Protein AF-A0A2E1M517-F1 (afdb_monomer_lite)

Secondary structure (DSSP, 8-state):
----------------HHHHHHHHHHHTSEETTEEGGGGT--HHHHHHHHHHHHHHHHHHHTPPPPP---PPPPS-------SS-HHHHHHHHTTSSS---TTS---SSSPPP---HHHHHHHHHHHHH-HHHHHHHHHHHH--HHHHHHTT--HHHHTTEE-TTS-B-HHHHHH--SS-PPPGGG-EE--PPP--EE--TTS-S-EEEEEEE---GGG--STTS-SHHHHGGGSTTEEEEESS-PPTTSEEEE-SS---S-TTTT-EEEE-SS-EEEEE-SS-EESTTS-EE-HHHHHHHHHHHHTTS-EEEE-SS---GGGEEEEE-TTS-EEEEEEHHHHHHHHTTT--HHHHHHHHHHHTT-SEEEEE--SSS-HHHHEEEEEETTEEEEEEEEHHHHHHHHHHHHHSS---SHHHHHHHHHHHHTSPP-HHHHHHHHHHHHHHHHHHHHHHTTTS-HHHHHHHHHHHHHHHHHHHHHHHHHHTT-EEEEEE-EEETTEEESGGG-EEETTEEEEEE--TT-HHHHHHHHGGGTTSSSEEEEEE-HHHHTTT--HHHHEEEEEPPP----

pLDDT: mean 79.05, std 19.03, range [21.44, 98.31]

Radius of gyration: 24.47 Å; chains: 1; bounding box: 72×55×68 Å

Sequence (574 aa):
MILWACTLCCSIAPPGPVESEVKARVESLPVGQGTMADLCWPDEVLDALVDRVIGQSWRASTQHPPRISIGVVPDRTVPLVDPWLPEERLSRRNWNSAIRPANANFFGKAPPKSGTTTQALVAQQLSTKGLAATIYEQAHATRDPSKLMSIGVPVDLASLLTDPSGSPALERVLSAAQAKEPLPQQLQLRVPKTTLSFCHDDGSDPSSGWRAHLPDLRHVDGPNDGSAADLLPRFSNVIAVAEDRTLPGLRGVRTIGRPDQWARDNGRLATDGQTSYLLRPRWSSRGDDGTAWWPAAELAAESYVRAGHAVSRDTGLLWQGGNVMLFREHDGTSHLLISTTTLARNQRLGLKQDEAAQALKNTFGADQVTVLTPSGFHLDIEISVVQTPDGPVFFVADPIAAARLLLENAFGAPADNAEQITQYRSVIDRNPPNPTSARLQHACDLLLAESLLANESKGMAPEVRSAFAALVRMAERRTAIVQTLQDGGYDVRRVPSFVSIGRLWGPANALVTTSHVYWPQFGAGTSPAELEAASVYEGLGRHVTGQPARAILERDGGLHCALEPIPARAAVND

Structure (mmCIF, N/CA/C/O backbone):
data_AF-A0A2E1M517-F1
#
_entry.id   AF-A0A2E1M517-F1
#
loop_
_atom_site.group_PDB
_atom_site.id
_atom_site.type_symbol
_atom_site.label_atom_id
_atom_site.label_alt_id
_atom_site.label_comp_id
_atom_site.label_asym_id
_atom_site.label_entity_id
_atom_site.label_seq_id
_atom_site.pdbx_PDB_ins_code
_atom_site.Cartn_x
_atom_site.Cartn_y
_atom_site.Cartn_z
_atom_site.occupancy
_atom_site.B_iso_or_equiv
_atom_site.auth_seq_id
_atom_site.auth_comp_id
_atom_site.auth_asym_id
_atom_site.auth_atom_id
_atom_site.pdbx_PDB_model_num
ATOM 1 N N . MET A 1 1 ? -24.919 25.426 -16.658 1.00 26.14 1 MET A N 1
ATOM 2 C CA . MET A 1 1 ? -25.822 24.262 -16.514 1.00 26.14 1 MET A CA 1
ATOM 3 C C . MET A 1 1 ? -25.239 23.162 -17.393 1.00 26.14 1 MET A C 1
ATOM 5 O O . MET A 1 1 ? -25.499 23.188 -18.581 1.00 26.14 1 MET A O 1
ATOM 9 N N . ILE A 1 2 ? -24.208 22.405 -17.001 1.00 26.69 2 ILE A N 1
ATOM 10 C CA . ILE A 1 2 ? -24.053 21.456 -15.872 1.00 26.69 2 ILE A CA 1
ATOM 11 C C . ILE A 1 2 ? -25.146 20.380 -15.851 1.00 26.69 2 ILE A C 1
ATOM 13 O O . ILE A 1 2 ? -26.258 20.690 -15.433 1.00 26.69 2 ILE A O 1
ATOM 17 N N . LEU A 1 3 ? -24.769 19.164 -16.286 1.00 21.44 3 LEU A N 1
ATOM 18 C CA . LEU A 1 3 ? -25.116 17.801 -15.806 1.00 21.44 3 LEU A CA 1
ATOM 19 C C . LEU A 1 3 ? -24.588 16.793 -16.867 1.00 21.44 3 LEU A C 1
ATOM 21 O O . LEU A 1 3 ? -25.060 16.827 -17.997 1.00 21.44 3 LEU A O 1
ATOM 25 N N . TRP A 1 4 ? -23.418 16.158 -16.652 1.00 22.50 4 TRP A N 1
ATOM 26 C CA . TRP A 1 4 ? -23.201 14.796 -16.080 1.00 22.50 4 TRP A CA 1
ATOM 27 C C . TRP A 1 4 ? -23.606 13.645 -17.031 1.00 22.50 4 TRP A C 1
ATOM 29 O O . TRP A 1 4 ? -24.658 13.731 -17.643 1.00 22.50 4 TRP A O 1
ATOM 39 N N . ALA A 1 5 ? -22.931 12.496 -17.159 1.00 22.98 5 ALA A N 1
ATOM 40 C CA . ALA A 1 5 ? -21.644 11.952 -16.707 1.00 22.98 5 ALA A CA 1
ATOM 41 C C . ALA A 1 5 ? -21.501 10.529 -17.322 1.00 22.98 5 ALA A C 1
ATOM 43 O O . ALA A 1 5 ? -22.507 9.901 -17.647 1.00 22.98 5 ALA A O 1
ATOM 44 N N . CYS A 1 6 ? -20.264 10.024 -17.394 1.00 22.20 6 CYS A N 1
ATOM 45 C CA . CYS A 1 6 ? -19.868 8.608 -17.508 1.00 22.20 6 CYS A CA 1
ATOM 46 C C . CYS A 1 6 ? -20.181 7.840 -18.809 1.00 22.20 6 CYS A C 1
ATOM 48 O O . CYS A 1 6 ? -21.162 7.104 -18.908 1.00 22.20 6 CYS A O 1
ATOM 50 N N . THR A 1 7 ? -19.233 7.880 -19.750 1.00 23.70 7 THR A N 1
ATOM 51 C CA . THR A 1 7 ? -19.075 6.835 -20.775 1.00 23.70 7 THR A CA 1
ATOM 52 C C . THR A 1 7 ?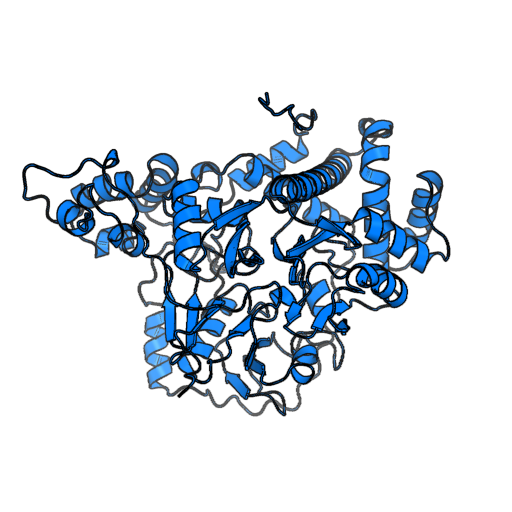 -18.062 5.796 -20.301 1.00 23.70 7 THR A C 1
ATOM 54 O O . THR A 1 7 ? -16.943 6.133 -19.927 1.00 23.70 7 THR A O 1
ATOM 57 N N . LEU A 1 8 ? -18.510 4.540 -20.321 1.00 24.78 8 LEU A N 1
ATOM 58 C CA . LEU A 1 8 ? -17.803 3.296 -20.036 1.00 24.78 8 LEU A CA 1
ATOM 59 C C . LEU A 1 8 ? -16.358 3.252 -20.574 1.00 24.78 8 LEU A C 1
ATOM 61 O O . LEU A 1 8 ? -16.152 3.201 -21.784 1.00 24.78 8 LEU A O 1
ATOM 65 N N . CYS A 1 9 ? -15.390 3.087 -19.673 1.00 24.91 9 CYS A N 1
ATOM 66 C CA . CYS A 1 9 ? -14.161 2.343 -19.952 1.00 24.91 9 CYS A CA 1
ATOM 67 C C . CYS A 1 9 ? -14.379 0.889 -19.510 1.00 24.91 9 CYS A C 1
ATOM 69 O O . CYS A 1 9 ? -13.949 0.482 -18.436 1.00 24.91 9 CYS A O 1
ATOM 71 N N . CYS A 1 10 ? -15.105 0.113 -20.317 1.00 27.80 10 CYS A N 1
ATOM 72 C CA . CYS A 1 10 ? -15.114 -1.344 -20.209 1.00 27.80 10 CYS A CA 1
ATOM 73 C C . CYS A 1 10 ? -14.252 -1.887 -21.349 1.00 27.80 10 CYS A C 1
ATOM 75 O O . CYS A 1 10 ? -14.612 -1.743 -22.516 1.00 27.80 10 CYS A O 1
ATOM 77 N N . SER A 1 11 ? -13.116 -2.495 -21.015 1.00 30.11 11 SER A N 1
ATOM 78 C CA . SER A 1 11 ? -12.301 -3.267 -21.954 1.00 30.11 11 SER A CA 1
ATOM 79 C C . SER A 1 11 ? -13.166 -4.374 -22.588 1.00 30.11 11 SER A C 1
ATOM 81 O O . SER A 1 11 ? -13.652 -5.265 -21.894 1.00 30.11 11 SER A O 1
ATOM 83 N N . ILE A 1 12 ? -13.416 -4.299 -23.903 1.00 32.66 12 ILE A N 1
ATOM 84 C CA . ILE A 1 12 ? -14.284 -5.220 -24.674 1.00 32.66 12 ILE A CA 1
ATOM 85 C C . ILE A 1 12 ? -13.487 -6.454 -25.138 1.00 32.66 12 ILE A C 1
ATOM 87 O O . ILE A 1 12 ? -13.506 -6.835 -26.308 1.00 32.66 12 ILE A O 1
ATOM 91 N N . ALA A 1 13 ? -12.761 -7.094 -24.228 1.00 36.75 13 ALA A N 1
ATOM 92 C CA . ALA A 1 13 ? -12.233 -8.431 -24.463 1.00 36.75 13 ALA A CA 1
ATOM 93 C C . ALA A 1 13 ? -12.912 -9.377 -23.466 1.00 36.75 13 ALA A C 1
ATOM 95 O O . ALA A 1 13 ? -12.665 -9.244 -22.267 1.00 36.75 13 ALA A O 1
ATOM 96 N N . PRO A 1 14 ? -13.781 -10.313 -23.906 1.00 39.28 14 PRO A N 1
ATOM 97 C CA . PRO A 1 14 ? -14.251 -11.358 -23.005 1.00 39.28 14 PRO A CA 1
ATOM 98 C C . PRO A 1 14 ? -13.029 -12.096 -22.436 1.00 39.28 14 PRO A C 1
ATOM 100 O O . PRO A 1 14 ? -12.053 -12.279 -23.177 1.00 39.28 14 PRO A O 1
ATOM 103 N N . PRO A 1 15 ? -13.044 -12.506 -21.153 1.00 53.69 15 PRO A N 1
ATOM 104 C CA . PRO A 1 15 ? -11.933 -13.250 -20.580 1.00 53.69 15 PRO A CA 1
ATOM 105 C C . PRO A 1 15 ? -11.660 -14.466 -21.466 1.00 53.69 15 PRO A C 1
ATOM 107 O O . PRO A 1 15 ? -12.567 -15.230 -21.804 1.00 53.69 15 PRO A O 1
ATOM 110 N N . GLY A 1 16 ? -10.411 -14.617 -21.899 1.00 63.44 16 GLY A N 1
ATOM 111 C CA . GLY A 1 16 ? -9.987 -15.802 -22.620 1.00 63.44 16 GLY A CA 1
ATOM 112 C C . GLY A 1 16 ? -10.098 -17.054 -21.740 1.00 63.44 16 GLY A C 1
ATOM 113 O O . GLY A 1 16 ? -10.448 -16.984 -20.554 1.00 63.44 16 GLY A O 1
ATOM 114 N N . PRO A 1 17 ? -9.802 -18.236 -22.305 1.00 78.88 17 PRO A N 1
ATOM 115 C CA . PRO A 1 17 ? -9.847 -19.484 -21.549 1.00 78.88 17 PRO A CA 1
ATOM 116 C C . PRO A 1 17 ? -8.910 -19.458 -20.330 1.00 78.88 17 PRO A C 1
ATOM 118 O O . PRO A 1 17 ? -9.279 -19.983 -19.286 1.00 78.88 17 PRO A O 1
ATOM 121 N N . VAL A 1 18 ? -7.755 -18.785 -20.427 1.00 84.19 18 VAL A N 1
ATOM 122 C CA . VAL A 1 18 ? -6.783 -18.666 -19.328 1.00 84.19 18 VAL A CA 1
ATOM 123 C C . VAL A 1 18 ? -7.291 -17.732 -18.231 1.00 84.19 18 VAL A C 1
ATOM 125 O O . VAL A 1 18 ? -7.229 -18.094 -17.062 1.00 84.19 18 VAL A O 1
ATOM 128 N N . GLU A 1 19 ? -7.829 -16.556 -18.564 1.00 88.56 19 GLU A N 1
ATOM 129 C CA . GLU A 1 19 ? -8.385 -15.629 -17.570 1.00 88.56 19 GLU A CA 1
ATOM 130 C C . GLU A 1 19 ? -9.550 -16.259 -16.811 1.00 88.56 19 GLU A C 1
ATOM 132 O O . GLU A 1 19 ? -9.603 -16.168 -15.589 1.00 88.56 19 GLU A O 1
ATOM 137 N N . SER A 1 20 ? -10.452 -16.938 -17.526 1.00 87.94 20 SER A N 1
ATOM 138 C CA . SER A 1 20 ? -11.593 -17.628 -16.918 1.00 87.94 20 SER A CA 1
ATOM 139 C C . SER A 1 20 ? -11.137 -18.766 -16.003 1.00 87.94 20 SER A C 1
ATOM 141 O O . SER A 1 20 ? -11.671 -18.935 -14.909 1.00 87.94 20 SER A O 1
ATOM 143 N N . GLU A 1 21 ? -10.117 -19.526 -16.412 1.00 86.50 21 GLU A N 1
ATOM 144 C CA . GLU A 1 21 ? -9.521 -20.581 -15.590 1.00 86.50 21 GLU A CA 1
ATOM 145 C C . GLU A 1 21 ? -8.833 -20.015 -14.341 1.00 86.50 21 GLU A C 1
ATOM 147 O O . GLU A 1 21 ? -9.018 -20.542 -13.243 1.00 86.50 21 GLU A O 1
ATOM 152 N N . VAL A 1 22 ? -8.060 -18.933 -14.478 1.00 86.06 22 VAL A N 1
ATOM 153 C CA . VAL A 1 22 ? -7.408 -18.272 -13.340 1.00 86.06 22 VAL A CA 1
ATOM 154 C C . VAL A 1 22 ? -8.450 -17.672 -12.403 1.00 86.06 22 VAL A C 1
ATOM 156 O O . VAL A 1 22 ? -8.325 -17.867 -11.198 1.00 86.06 22 VAL A O 1
ATOM 159 N N . LYS A 1 23 ? -9.496 -17.018 -12.921 1.00 89.94 23 LYS A N 1
ATOM 160 C CA . LYS A 1 23 ? -10.608 -16.490 -12.118 1.00 89.94 23 LYS A CA 1
ATOM 161 C C . LYS A 1 23 ? -11.292 -17.606 -11.337 1.00 89.94 23 LYS A C 1
ATOM 163 O O . LYS A 1 23 ? -11.336 -17.522 -10.117 1.00 89.94 23 LYS A O 1
ATOM 168 N N . ALA A 1 24 ? -11.666 -18.704 -11.995 1.00 86.62 24 ALA A N 1
ATOM 169 C CA . ALA A 1 24 ? -12.256 -19.866 -11.330 1.00 86.62 24 ALA A CA 1
ATOM 170 C C . ALA A 1 24 ? -11.325 -20.470 -10.260 1.00 86.62 24 ALA A C 1
ATOM 172 O O . ALA A 1 24 ? -11.776 -20.870 -9.186 1.00 86.62 24 ALA A O 1
ATOM 173 N N . ARG A 1 25 ? -10.007 -20.509 -10.510 1.00 80.38 25 ARG A N 1
ATOM 174 C CA . ARG A 1 25 ? -9.019 -20.947 -9.510 1.00 80.38 25 ARG A CA 1
ATOM 175 C C . ARG A 1 25 ? -8.947 -19.996 -8.324 1.00 80.38 25 ARG A C 1
ATOM 177 O O . ARG A 1 25 ? -8.964 -20.480 -7.197 1.00 80.38 25 ARG A O 1
ATOM 184 N N . VAL A 1 26 ? -8.879 -18.686 -8.565 1.00 83.25 26 VAL A N 1
ATOM 185 C CA . VAL A 1 26 ? -8.873 -17.656 -7.517 1.00 83.25 26 VAL A CA 1
ATOM 186 C C . VAL A 1 26 ? -10.146 -17.752 -6.688 1.00 83.25 26 VAL A C 1
ATOM 188 O O . VAL A 1 26 ? -10.057 -17.843 -5.472 1.00 83.25 26 VAL A O 1
ATOM 191 N N . GLU A 1 27 ? -11.307 -17.825 -7.331 1.00 84.81 27 GLU A N 1
ATOM 192 C CA . GLU A 1 27 ? -12.610 -18.011 -6.692 1.00 84.81 27 GLU A CA 1
ATOM 193 C C . GLU A 1 27 ? -12.667 -19.290 -5.856 1.00 84.81 27 GLU A C 1
ATOM 195 O O . GLU A 1 27 ? -13.258 -19.275 -4.782 1.00 84.81 27 GLU A O 1
ATOM 200 N N . SER A 1 28 ? -12.001 -20.365 -6.292 1.00 80.06 28 SER A N 1
ATOM 201 C CA . SER A 1 28 ? -11.898 -21.624 -5.545 1.00 80.06 28 SER A CA 1
ATOM 202 C C . SER A 1 28 ? -10.867 -21.613 -4.410 1.00 80.06 28 SER A C 1
ATOM 204 O O . SER A 1 28 ? -10.805 -22.584 -3.651 1.00 80.06 28 SER A O 1
ATOM 206 N N . LEU A 1 29 ? -10.039 -20.562 -4.285 1.00 73.12 29 LEU A N 1
ATOM 207 C CA . LEU A 1 29 ? -9.019 -20.506 -3.239 1.00 73.12 29 LEU A CA 1
ATOM 208 C C . LEU A 1 29 ? -9.693 -20.582 -1.868 1.00 73.12 29 LEU A C 1
ATOM 210 O O . LEU A 1 29 ? -10.659 -19.857 -1.618 1.00 73.12 29 LEU A O 1
ATOM 214 N N . PRO A 1 30 ? -9.199 -21.450 -0.973 1.00 62.50 30 PRO A N 1
ATOM 215 C CA . PRO A 1 30 ? -9.824 -21.642 0.319 1.00 62.50 30 PRO A CA 1
ATOM 216 C C . PRO A 1 30 ? -9.673 -20.385 1.173 1.00 62.50 30 PRO A C 1
ATOM 218 O O . PRO A 1 30 ? -8.566 -19.904 1.410 1.00 62.50 30 PRO A O 1
ATOM 221 N N . VAL A 1 31 ? -10.796 -19.909 1.706 1.00 58.25 31 VAL A N 1
ATOM 222 C CA . VAL A 1 31 ? -10.857 -18.825 2.685 1.00 58.25 31 VAL A CA 1
ATOM 223 C C . VAL A 1 31 ? -11.752 -19.271 3.817 1.00 58.25 31 VAL A C 1
ATOM 225 O O . VAL A 1 31 ? -12.955 -19.454 3.633 1.00 58.25 31 VAL A O 1
ATOM 228 N N . GLY A 1 32 ? -11.219 -19.443 5.027 1.00 57.72 32 GLY A N 1
ATOM 229 C CA . GLY A 1 32 ? -12.089 -20.022 6.047 1.00 57.72 32 GLY A CA 1
ATOM 230 C C . GLY A 1 32 ? -12.280 -21.517 5.830 1.00 57.72 32 GLY A C 1
ATOM 231 O O . GLY A 1 32 ? -11.342 -22.305 5.709 1.00 57.72 32 GLY A O 1
ATOM 232 N N . GLN A 1 33 ? -13.552 -21.876 5.833 1.00 55.72 33 GLN A N 1
ATOM 233 C CA . GLN A 1 33 ? -14.078 -23.167 5.409 1.00 55.72 33 GLN A CA 1
ATOM 234 C C . GLN A 1 33 ? -14.879 -23.048 4.106 1.00 55.72 33 GLN A C 1
ATOM 236 O O . GLN A 1 33 ? -15.517 -24.013 3.700 1.00 55.72 33 GLN A O 1
ATOM 241 N N . GLY A 1 34 ? -14.871 -21.862 3.494 1.00 62.91 34 GLY A N 1
ATOM 242 C CA . GLY A 1 34 ? -15.429 -21.606 2.179 1.00 62.91 34 GLY A CA 1
ATOM 243 C C . GLY A 1 34 ? -14.314 -21.289 1.193 1.00 62.91 34 GLY A C 1
ATOM 244 O O . GLY A 1 34 ? -13.160 -21.705 1.346 1.00 62.91 34 GLY A O 1
ATOM 245 N N . THR A 1 35 ? -14.672 -20.516 0.192 1.00 73.81 35 THR A N 1
ATOM 246 C CA . THR A 1 35 ? -13.826 -20.130 -0.925 1.00 73.81 35 THR A CA 1
ATOM 247 C C . THR A 1 35 ? -13.855 -18.614 -1.105 1.00 73.81 35 THR A C 1
ATOM 249 O O . THR A 1 35 ? -14.693 -17.927 -0.520 1.00 73.81 35 THR A O 1
ATOM 252 N N . MET A 1 36 ? -12.949 -18.064 -1.909 1.00 75.50 36 MET A N 1
ATOM 253 C CA . MET A 1 36 ? -13.002 -16.648 -2.294 1.00 75.50 36 MET A CA 1
ATOM 254 C C . MET A 1 36 ? -14.354 -16.269 -2.917 1.00 75.50 36 MET A C 1
ATOM 256 O O . MET A 1 36 ? -14.824 -15.157 -2.690 1.00 75.50 36 MET A O 1
ATOM 260 N N . ALA A 1 37 ? -15.011 -17.188 -3.636 1.00 81.12 37 ALA A N 1
ATOM 261 C CA . ALA A 1 37 ? -16.347 -16.966 -4.193 1.00 81.12 37 ALA A CA 1
ATOM 262 C C . ALA A 1 37 ? -17.390 -16.630 -3.112 1.00 81.12 37 ALA A C 1
ATOM 264 O O . ALA A 1 37 ? -18.243 -15.763 -3.312 1.00 81.12 37 ALA A O 1
ATOM 265 N N . ASP A 1 38 ? -17.285 -17.254 -1.934 1.00 71.69 38 ASP A N 1
ATOM 266 C CA . ASP A 1 38 ? -18.197 -17.010 -0.812 1.00 71.69 38 ASP A CA 1
ATOM 267 C C . ASP A 1 38 ? -18.034 -15.607 -0.214 1.00 71.69 38 ASP A C 1
ATOM 269 O O . ASP A 1 38 ? -18.927 -15.133 0.488 1.00 71.69 38 ASP A O 1
ATOM 273 N N . LEU A 1 39 ? -16.913 -14.926 -0.490 1.00 72.19 39 LEU A N 1
ATOM 274 C CA . LEU A 1 39 ? -16.692 -13.552 -0.045 1.00 72.19 39 LEU A CA 1
ATOM 275 C C . LEU A 1 39 ? -17.481 -12.525 -0.861 1.00 72.19 39 LEU A C 1
ATOM 277 O O . LEU A 1 39 ? -17.592 -11.388 -0.406 1.00 72.19 39 LEU A O 1
ATOM 281 N N . CYS A 1 40 ? -17.999 -12.912 -2.034 1.00 77.56 40 CYS A N 1
ATOM 282 C CA . CYS A 1 40 ? -18.725 -12.037 -2.959 1.00 77.56 40 CYS A CA 1
ATOM 283 C C . CYS A 1 40 ? -17.977 -10.721 -3.236 1.00 77.56 40 CYS A C 1
ATOM 285 O O . CYS A 1 40 ? -18.555 -9.635 -3.171 1.00 77.56 40 CYS A O 1
ATOM 287 N N . TRP A 1 41 ? -16.670 -10.820 -3.490 1.00 81.88 41 TRP A N 1
ATOM 288 C CA . TRP A 1 41 ? -15.851 -9.655 -3.807 1.00 81.88 41 TRP A CA 1
ATOM 289 C C . TRP A 1 41 ? -16.359 -8.929 -5.059 1.00 81.88 41 TRP A C 1
ATOM 291 O O . TRP A 1 41 ? -16.831 -9.592 -5.984 1.00 81.88 41 TRP A O 1
ATOM 301 N N . PRO A 1 42 ? -16.226 -7.589 -5.124 1.00 83.81 42 PRO A N 1
ATOM 302 C CA . PRO A 1 42 ? -16.515 -6.847 -6.345 1.00 83.81 42 PRO A CA 1
ATOM 303 C C . PRO A 1 42 ? -15.681 -7.378 -7.516 1.00 83.81 42 PRO A C 1
ATOM 305 O O . PRO A 1 42 ? -14.486 -7.650 -7.350 1.00 83.81 42 PRO A O 1
ATOM 308 N N . ASP A 1 43 ? -16.293 -7.481 -8.698 1.00 88.38 43 ASP A N 1
ATOM 309 C CA . ASP A 1 43 ? -15.627 -7.995 -9.901 1.00 88.38 43 ASP A CA 1
ATOM 310 C C . ASP A 1 43 ? -14.342 -7.222 -10.209 1.00 88.38 43 ASP A C 1
ATOM 312 O O . ASP A 1 43 ? -13.324 -7.835 -10.514 1.00 88.38 43 ASP A O 1
ATOM 316 N N . GLU A 1 44 ? -14.326 -5.896 -10.024 1.00 87.00 44 GLU A N 1
ATOM 317 C CA . GLU A 1 44 ? -13.119 -5.096 -10.258 1.00 87.00 44 GLU A CA 1
ATOM 318 C C . GLU A 1 44 ? -11.920 -5.501 -9.378 1.00 87.00 44 GLU A C 1
ATOM 320 O O . GLU A 1 44 ? -10.771 -5.413 -9.820 1.00 87.00 44 GLU A O 1
ATOM 325 N N . VAL A 1 45 ? -12.170 -5.963 -8.146 1.00 86.44 45 VAL A N 1
ATOM 326 C CA . VAL A 1 45 ? -11.136 -6.411 -7.203 1.00 86.44 45 VAL A CA 1
ATOM 327 C C . VAL A 1 45 ? -10.651 -7.799 -7.599 1.00 86.44 45 VAL A C 1
ATOM 329 O O . VAL A 1 45 ? -9.447 -8.063 -7.609 1.00 86.44 45 VAL A O 1
ATOM 332 N N . LEU A 1 46 ? -11.584 -8.684 -7.952 1.00 87.38 46 LEU A N 1
ATOM 333 C CA . LEU A 1 46 ? -11.270 -10.034 -8.396 1.00 87.38 46 LEU A CA 1
ATOM 334 C C . LEU A 1 46 ? -10.488 -10.022 -9.715 1.00 87.38 46 LEU A C 1
ATOM 336 O O . LEU A 1 46 ? -9.471 -10.702 -9.830 1.00 87.38 46 LEU A O 1
ATOM 340 N N . ASP A 1 47 ? -10.888 -9.192 -10.672 1.00 89.94 47 ASP A N 1
ATOM 341 C CA . ASP A 1 47 ? -10.205 -9.048 -11.955 1.00 89.94 47 ASP A CA 1
ATOM 342 C C . ASP A 1 47 ? -8.798 -8.445 -11.778 1.00 89.94 47 ASP A C 1
ATOM 344 O O . ASP A 1 47 ? -7.856 -8.861 -12.455 1.00 89.94 47 ASP A O 1
ATOM 348 N N . ALA A 1 48 ? -8.610 -7.518 -10.829 1.00 88.25 48 ALA A N 1
ATOM 349 C CA . ALA A 1 48 ? -7.279 -7.014 -10.475 1.00 88.25 48 ALA A CA 1
ATOM 350 C C . ALA A 1 48 ? -6.381 -8.117 -9.888 1.00 88.25 48 ALA A C 1
ATOM 352 O O . ALA A 1 48 ? -5.203 -8.221 -10.243 1.00 88.25 48 ALA A O 1
ATOM 353 N N . LEU A 1 49 ? -6.939 -8.986 -9.039 1.00 86.06 49 LEU A N 1
ATOM 354 C CA . LEU A 1 49 ? -6.228 -10.145 -8.499 1.00 86.06 49 LEU A CA 1
ATOM 355 C C . LEU A 1 49 ? -5.880 -11.165 -9.596 1.00 86.06 49 LEU A C 1
ATOM 357 O O . LEU A 1 49 ? -4.761 -11.680 -9.622 1.00 86.06 49 LEU A O 1
ATOM 361 N N . VAL A 1 50 ? -6.796 -11.430 -10.528 1.00 88.31 50 VAL A N 1
ATOM 362 C CA . VAL A 1 50 ? -6.562 -12.315 -11.681 1.00 88.31 50 VAL A CA 1
ATOM 363 C C . VAL A 1 50 ? -5.423 -11.785 -12.551 1.00 88.31 50 VAL A C 1
ATOM 365 O O . VAL A 1 50 ? -4.482 -12.529 -12.836 1.00 88.31 50 VAL A O 1
ATOM 368 N N . ASP A 1 51 ? -5.448 -10.498 -12.904 1.00 89.06 51 ASP A N 1
ATOM 369 C CA . ASP A 1 51 ? -4.389 -9.859 -13.694 1.00 89.06 51 ASP A CA 1
ATOM 370 C C . ASP A 1 51 ? -3.025 -9.974 -13.017 1.00 89.06 51 ASP A C 1
ATOM 372 O O . ASP A 1 51 ? -2.015 -10.278 -13.659 1.00 89.06 51 ASP A O 1
ATOM 376 N N . ARG A 1 52 ? -2.996 -9.809 -11.694 1.00 82.69 52 ARG A N 1
ATOM 377 C CA . ARG A 1 52 ? -1.786 -9.997 -10.901 1.00 82.69 52 ARG A CA 1
ATOM 378 C C . ARG A 1 52 ? -1.291 -11.442 -10.947 1.00 82.69 52 ARG A C 1
ATOM 380 O O . ARG A 1 52 ? -0.095 -11.647 -11.153 1.00 82.69 52 ARG A O 1
ATOM 387 N N . VAL A 1 53 ? -2.160 -12.434 -10.748 1.00 83.88 53 VAL A N 1
ATOM 388 C CA . VAL A 1 53 ? -1.782 -13.861 -10.771 1.00 83.88 53 VAL A CA 1
ATOM 389 C C . VAL A 1 53 ? -1.241 -14.255 -12.146 1.00 83.88 53 VAL A C 1
ATOM 391 O O . VAL A 1 53 ? -0.190 -14.900 -12.232 1.00 83.88 53 VAL A O 1
ATOM 394 N N . ILE A 1 54 ? -1.910 -13.825 -13.220 1.00 84.69 54 ILE A N 1
ATOM 395 C CA . ILE A 1 54 ? -1.457 -14.029 -14.602 1.00 84.69 54 ILE A CA 1
ATOM 396 C C . ILE A 1 54 ? -0.087 -13.390 -14.793 1.00 84.69 54 ILE A C 1
ATOM 398 O O . ILE A 1 54 ? 0.852 -14.052 -15.236 1.00 84.69 54 ILE A O 1
ATOM 402 N N . GLY A 1 55 ? 0.051 -12.127 -14.392 1.00 80.44 55 GLY A N 1
ATOM 403 C CA . GLY A 1 55 ? 1.315 -11.426 -14.464 1.00 80.44 55 GLY A CA 1
ATOM 404 C C . GLY A 1 55 ? 2.424 -12.176 -13.726 1.00 80.44 55 GLY A C 1
ATOM 405 O O . GLY A 1 55 ? 3.497 -12.406 -14.283 1.00 80.44 55 GLY A O 1
ATOM 406 N N . GLN A 1 56 ? 2.197 -12.573 -12.469 1.00 77.69 56 GLN A N 1
ATOM 407 C CA . GLN A 1 56 ? 3.219 -13.217 -11.635 1.00 77.69 56 GLN A CA 1
ATOM 408 C C . GLN A 1 56 ? 3.648 -14.556 -12.232 1.00 77.69 56 GLN A C 1
ATOM 410 O O . GLN A 1 56 ? 4.836 -14.883 -12.224 1.00 77.69 56 GLN A O 1
ATOM 415 N N . SER A 1 57 ? 2.699 -15.284 -12.818 1.00 78.38 57 SER A N 1
ATOM 416 C CA . SER A 1 57 ? 2.963 -16.518 -13.557 1.00 78.38 57 SER A CA 1
ATOM 417 C C . SER A 1 57 ? 3.799 -16.249 -14.812 1.00 78.38 57 SER A C 1
ATOM 419 O O . SER A 1 57 ? 4.804 -16.927 -15.032 1.00 78.38 57 SER A O 1
ATOM 421 N N . TRP A 1 58 ? 3.467 -15.203 -15.580 1.00 78.88 58 TRP A N 1
ATOM 422 C CA . TRP A 1 58 ? 4.260 -14.753 -16.730 1.00 78.88 58 TRP A CA 1
ATOM 423 C C . TRP A 1 58 ? 5.696 -14.402 -16.325 1.00 78.88 58 TRP A C 1
ATOM 425 O O . TRP A 1 58 ? 6.659 -14.878 -16.932 1.00 78.88 58 TRP A O 1
ATOM 435 N N . ARG A 1 59 ? 5.869 -13.658 -15.225 1.00 71.56 59 ARG A N 1
ATOM 436 C CA . ARG A 1 59 ? 7.188 -13.371 -14.644 1.00 71.56 59 ARG A CA 1
ATOM 437 C C . ARG A 1 59 ? 7.941 -14.655 -14.312 1.00 71.56 59 ARG A C 1
ATOM 439 O O . ARG A 1 59 ? 9.097 -14.768 -14.697 1.00 71.56 59 ARG A O 1
ATOM 446 N N . ALA A 1 60 ? 7.328 -15.588 -13.590 1.00 68.38 60 ALA A N 1
ATOM 447 C CA . ALA A 1 60 ? 8.000 -16.821 -13.185 1.00 68.38 60 ALA A CA 1
ATOM 448 C C . ALA A 1 60 ? 8.422 -17.662 -14.400 1.00 68.38 60 ALA A C 1
ATOM 450 O O . ALA A 1 60 ? 9.515 -18.219 -14.404 1.00 68.38 60 ALA A O 1
ATOM 451 N N . SER A 1 61 ? 7.600 -17.691 -15.455 1.00 65.25 61 SER A N 1
ATOM 452 C CA . SER A 1 61 ? 7.900 -18.413 -16.700 1.00 65.25 61 SER A CA 1
ATOM 453 C C . SER A 1 61 ? 9.032 -17.788 -17.524 1.00 65.25 61 SER A C 1
ATOM 455 O O . SER A 1 61 ? 9.720 -18.487 -18.260 1.00 65.25 61 SER A O 1
ATOM 457 N N . THR A 1 62 ? 9.252 -16.480 -17.370 1.00 63.91 62 THR A N 1
ATOM 458 C CA . THR A 1 62 ? 10.326 -15.728 -18.039 1.00 63.91 62 THR A CA 1
ATOM 459 C C . THR A 1 62 ? 11.578 -15.587 -17.166 1.00 63.91 62 THR A C 1
ATOM 461 O O . THR A 1 62 ? 12.566 -14.992 -17.592 1.00 63.91 62 THR A O 1
ATOM 464 N N . GLN A 1 63 ? 11.570 -16.131 -15.942 1.00 57.59 63 GLN A N 1
ATOM 465 C CA . GLN A 1 63 ? 12.709 -16.123 -15.026 1.00 57.59 63 GLN A CA 1
ATOM 466 C C . GLN A 1 63 ? 13.490 -17.445 -15.052 1.00 57.59 63 GLN A C 1
ATOM 468 O O . GLN A 1 63 ? 12.934 -18.539 -15.070 1.00 57.59 63 GLN A O 1
ATOM 473 N N . HIS A 1 64 ? 14.813 -17.326 -14.953 1.00 47.62 64 HIS A N 1
ATOM 474 C CA . HIS A 1 64 ? 15.720 -18.408 -14.562 1.00 47.62 64 HIS A CA 1
ATOM 475 C C . HIS A 1 64 ? 15.938 -18.373 -13.034 1.00 47.62 64 HIS A C 1
ATOM 477 O O . HIS A 1 64 ? 15.695 -17.326 -12.428 1.00 47.62 64 HIS A O 1
ATOM 483 N N . PRO A 1 65 ? 16.317 -19.501 -12.392 1.00 40.03 65 PRO A N 1
ATOM 484 C CA . PRO A 1 65 ? 16.084 -19.740 -10.967 1.00 40.03 65 PRO A CA 1
ATOM 485 C C . PRO A 1 65 ? 16.625 -18.635 -10.047 1.00 40.03 65 PRO A C 1
ATOM 487 O O . PRO A 1 65 ? 17.637 -18.003 -10.363 1.00 40.03 65 PRO A O 1
ATOM 490 N N . PRO A 1 66 ? 15.971 -18.411 -8.890 1.00 44.28 66 PRO A N 1
ATOM 491 C CA . PRO A 1 66 ? 16.389 -17.400 -7.928 1.00 44.28 66 PRO A CA 1
ATOM 492 C C . PRO A 1 66 ? 17.854 -17.590 -7.523 1.00 44.28 66 PRO A C 1
ATOM 494 O O . PRO A 1 66 ? 18.348 -18.717 -7.431 1.00 44.28 66 PRO A O 1
ATOM 497 N N . ARG A 1 67 ? 18.548 -16.475 -7.253 1.00 41.09 67 ARG A N 1
ATOM 498 C CA . ARG A 1 67 ? 19.900 -16.506 -6.683 1.00 41.09 67 ARG A CA 1
ATOM 499 C C . ARG A 1 67 ? 19.898 -17.375 -5.425 1.00 41.09 67 ARG A C 1
ATOM 501 O O . ARG A 1 67 ? 19.094 -17.167 -4.519 1.00 41.09 67 ARG A O 1
ATOM 508 N N . ILE A 1 68 ? 20.831 -18.319 -5.361 1.00 39.38 68 ILE A N 1
ATOM 509 C CA . ILE A 1 68 ? 21.171 -19.000 -4.113 1.00 39.38 68 ILE A CA 1
ATOM 510 C C . ILE A 1 68 ? 21.881 -17.952 -3.254 1.00 39.38 68 ILE A C 1
ATOM 512 O O . ILE A 1 68 ? 22.958 -17.491 -3.627 1.00 39.38 68 ILE A O 1
ATOM 516 N N . SER A 1 69 ? 21.260 -17.530 -2.150 1.00 38.47 69 SER A N 1
ATOM 517 C CA . SER A 1 69 ? 21.878 -16.589 -1.211 1.00 38.47 69 SER A CA 1
ATOM 518 C C . SER A 1 69 ? 23.174 -17.207 -0.683 1.00 38.47 69 SER A C 1
ATOM 520 O O . SER A 1 69 ? 23.163 -18.279 -0.071 1.00 38.47 69 SER A O 1
ATOM 522 N N . ILE A 1 70 ? 24.304 -16.562 -0.975 1.00 38.78 70 ILE A N 1
ATOM 523 C CA . ILE A 1 70 ? 25.625 -16.967 -0.492 1.00 38.78 70 ILE A CA 1
ATOM 524 C C . ILE A 1 70 ? 25.755 -16.344 0.896 1.00 38.78 70 ILE A C 1
ATOM 526 O O . ILE A 1 70 ? 26.376 -15.299 1.059 1.00 38.78 70 ILE A O 1
ATOM 530 N N . GLY A 1 71 ? 25.046 -16.915 1.872 1.00 37.00 71 GLY A N 1
ATOM 531 C CA . GLY A 1 71 ? 24.961 -16.344 3.212 1.00 37.00 71 GLY A CA 1
ATOM 532 C C . GLY A 1 71 ? 26.344 -16.039 3.792 1.00 37.00 71 GLY A C 1
ATOM 533 O O . GLY A 1 71 ? 27.302 -16.787 3.583 1.00 37.00 71 GLY A O 1
ATOM 534 N N . VAL A 1 72 ? 26.448 -14.947 4.547 1.00 35.53 72 VAL A N 1
ATOM 535 C CA . VAL A 1 72 ? 27.650 -14.661 5.335 1.00 35.53 72 VAL A CA 1
ATOM 536 C C . VAL A 1 72 ? 27.841 -15.810 6.329 1.00 35.53 72 VAL A C 1
ATOM 538 O O . VAL A 1 72 ? 26.931 -16.125 7.103 1.00 35.53 72 VAL A O 1
ATOM 541 N N . VAL A 1 73 ? 29.009 -16.462 6.300 1.00 35.28 73 VAL A N 1
ATOM 542 C CA . VAL A 1 73 ? 29.370 -17.476 7.301 1.00 35.28 73 VAL A CA 1
ATOM 543 C C . VAL A 1 73 ? 29.291 -16.798 8.672 1.00 35.28 73 VAL A C 1
ATOM 545 O O . VAL A 1 73 ? 29.951 -15.775 8.859 1.00 35.28 73 VAL A O 1
ATOM 548 N N . PRO A 1 74 ? 28.477 -17.298 9.619 1.00 37.66 74 PRO A N 1
ATOM 549 C CA . PRO A 1 74 ? 28.333 -16.643 10.907 1.00 37.66 74 PRO A CA 1
ATOM 550 C C . PRO A 1 74 ? 29.697 -16.548 11.591 1.00 37.66 74 PRO A C 1
ATOM 552 O O . PRO A 1 74 ? 30.375 -17.567 11.749 1.00 37.66 74 PRO A O 1
ATOM 555 N N . ASP A 1 75 ? 30.064 -15.364 12.084 1.00 34.81 75 ASP A N 1
ATOM 556 C CA . ASP A 1 75 ? 30.952 -15.311 13.244 1.00 34.81 75 ASP A CA 1
ATOM 557 C C . ASP A 1 75 ? 30.351 -16.228 14.307 1.00 34.81 75 ASP A C 1
ATOM 559 O O . ASP A 1 75 ? 29.149 -16.131 14.577 1.00 34.81 75 ASP A O 1
ATOM 563 N N . ARG A 1 76 ? 31.174 -17.150 14.834 1.00 33.19 76 ARG A N 1
ATOM 564 C CA . ARG A 1 76 ? 30.801 -18.192 15.804 1.00 33.19 76 ARG A CA 1
ATOM 565 C C . ARG A 1 76 ? 29.618 -17.743 16.657 1.00 33.19 76 ARG A C 1
ATOM 567 O O . ARG A 1 76 ? 29.758 -16.882 17.524 1.00 33.19 76 ARG A O 1
ATOM 574 N N . THR A 1 77 ? 28.461 -18.347 16.402 1.00 33.78 77 THR A N 1
ATOM 575 C CA . THR A 1 77 ? 27.264 -18.165 17.214 1.00 33.78 77 THR A CA 1
ATOM 576 C C . THR A 1 77 ? 27.611 -18.543 18.647 1.00 33.78 77 THR A C 1
ATOM 578 O O . THR A 1 77 ? 27.787 -19.722 18.963 1.00 33.78 77 THR A O 1
ATOM 581 N N . VAL A 1 78 ? 27.733 -17.541 19.515 1.00 32.03 78 VAL A N 1
ATOM 582 C CA . VAL A 1 78 ? 27.609 -17.750 20.956 1.00 32.03 78 VAL A CA 1
ATOM 583 C C . VAL A 1 78 ? 26.235 -18.400 21.164 1.00 32.03 78 VAL A C 1
ATOM 585 O O . VAL A 1 78 ? 25.278 -17.958 20.521 1.00 32.03 78 VAL A O 1
ATOM 588 N N . PRO A 1 79 ? 26.111 -19.465 21.977 1.00 32.16 79 PRO A N 1
ATOM 589 C CA . PRO A 1 79 ? 24.821 -20.086 22.241 1.00 32.16 79 PRO A CA 1
ATOM 590 C C . PRO A 1 79 ? 23.811 -19.008 22.631 1.00 32.16 79 PRO A C 1
ATOM 592 O O . PRO A 1 79 ? 24.099 -18.196 23.513 1.00 32.16 79 PRO A O 1
ATOM 595 N N . LEU A 1 80 ? 22.665 -18.983 21.942 1.00 37.16 80 LEU A N 1
ATOM 596 C CA . LEU A 1 80 ? 21.565 -18.078 22.251 1.00 37.16 80 LEU A CA 1
ATOM 597 C C . LEU A 1 80 ? 21.236 -18.201 23.742 1.00 37.16 80 LEU A C 1
ATOM 599 O O . LEU A 1 80 ? 20.676 -19.204 24.185 1.00 37.16 80 LEU A O 1
ATOM 603 N N . VAL A 1 81 ? 21.556 -17.164 24.512 1.00 35.81 81 VAL A N 1
ATOM 604 C CA . VAL A 1 81 ? 20.869 -16.933 25.777 1.00 35.81 81 VAL A CA 1
ATOM 605 C C . VAL A 1 81 ? 19.487 -16.444 25.380 1.00 35.81 81 VAL A C 1
ATOM 607 O O . VAL A 1 81 ? 19.333 -15.324 24.892 1.00 35.81 81 VAL A O 1
ATOM 610 N N . ASP A 1 82 ? 18.513 -17.340 25.503 1.00 40.81 82 ASP A N 1
ATOM 611 C CA . ASP A 1 82 ? 17.095 -17.032 25.370 1.00 40.81 82 ASP A CA 1
ATOM 612 C C . ASP A 1 82 ? 16.795 -15.760 26.187 1.00 40.81 82 ASP A C 1
ATOM 614 O O . ASP A 1 82 ? 16.994 -15.779 27.405 1.00 40.81 82 ASP A O 1
ATOM 618 N N . PRO A 1 83 ? 16.391 -14.641 25.550 1.00 42.62 83 PRO A N 1
ATOM 619 C CA . PRO A 1 83 ? 16.197 -13.379 26.257 1.00 42.62 83 PRO A CA 1
ATOM 620 C C . PRO A 1 83 ? 14.966 -13.406 27.172 1.00 42.62 83 PRO A C 1
ATOM 622 O O . PRO A 1 83 ? 14.716 -12.426 27.866 1.00 42.62 83 PRO A O 1
ATOM 625 N N . TRP A 1 84 ? 14.200 -14.502 27.161 1.00 41.31 84 TRP A N 1
ATOM 626 C CA . TRP A 1 84 ? 12.953 -14.661 27.892 1.00 41.31 84 TRP A CA 1
ATOM 627 C C . TRP A 1 84 ? 13.118 -15.577 29.106 1.00 41.31 84 TRP A C 1
ATOM 629 O O . TRP A 1 84 ? 13.703 -16.673 29.037 1.00 41.31 84 TRP A O 1
ATOM 639 N N . LEU A 1 85 ? 12.516 -15.161 30.218 1.00 48.56 85 LEU A N 1
ATOM 640 C CA . LEU A 1 85 ? 12.461 -15.971 31.428 1.00 48.56 85 LEU A CA 1
ATOM 641 C C . LEU A 1 85 ? 11.677 -17.273 31.148 1.00 48.56 85 LEU A C 1
ATOM 643 O O . LEU A 1 85 ? 10.727 -17.276 30.358 1.00 48.56 85 LEU A O 1
ATOM 647 N N . PRO A 1 86 ? 12.031 -18.412 31.774 1.00 46.66 86 PRO A N 1
ATOM 648 C CA . PRO A 1 86 ? 11.319 -19.685 31.595 1.00 46.66 86 PRO A CA 1
ATOM 649 C C . PRO A 1 86 ? 9.796 -19.595 31.812 1.00 46.66 86 PRO A C 1
ATOM 651 O O . PRO A 1 86 ? 9.028 -20.302 31.160 1.00 46.66 86 PRO A O 1
ATOM 654 N N . GLU A 1 87 ? 9.357 -18.682 32.675 1.00 45.62 87 GLU A N 1
ATOM 655 C CA . GLU A 1 87 ? 7.952 -18.390 32.981 1.00 45.62 87 GLU A CA 1
ATOM 656 C C . GLU A 1 87 ? 7.231 -17.713 31.799 1.00 45.62 87 GLU A C 1
ATOM 658 O O . GLU A 1 87 ? 6.117 -18.097 31.436 1.00 45.62 87 GLU A O 1
ATOM 663 N N . GLU A 1 88 ? 7.914 -16.796 31.104 1.00 39.25 88 GLU A N 1
ATOM 664 C CA . GLU A 1 88 ? 7.451 -16.172 29.855 1.00 39.25 88 GLU A CA 1
ATOM 665 C C . GLU A 1 88 ? 7.449 -17.163 28.681 1.00 39.25 88 GLU A C 1
ATOM 667 O O . GLU A 1 88 ? 6.710 -16.996 27.713 1.00 39.25 88 GLU A O 1
ATOM 672 N N . ARG A 1 89 ? 8.256 -18.228 28.762 1.00 41.88 89 ARG A N 1
ATOM 673 C CA . ARG A 1 89 ? 8.234 -19.374 27.836 1.00 41.88 89 ARG A CA 1
ATOM 674 C C . ARG A 1 89 ? 7.050 -20.305 28.093 1.00 41.88 89 AR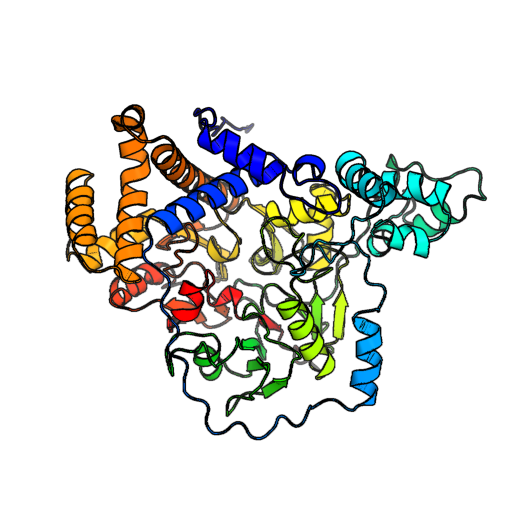G A C 1
ATOM 676 O O . ARG A 1 89 ? 6.437 -20.799 27.145 1.00 41.88 89 ARG A O 1
ATOM 683 N N . LEU A 1 90 ? 6.728 -20.563 29.358 1.00 35.09 90 LEU A N 1
ATOM 684 C CA . LEU A 1 90 ? 5.617 -21.429 29.760 1.00 35.09 90 LEU A CA 1
ATOM 685 C C . LEU A 1 90 ? 4.264 -20.782 29.472 1.00 35.09 90 LEU A C 1
ATOM 687 O O . LEU A 1 90 ? 3.386 -21.463 28.943 1.00 35.09 90 LEU A O 1
ATOM 691 N N . SER A 1 91 ? 4.130 -19.467 29.676 1.00 34.59 91 SER A N 1
ATOM 692 C CA . SER A 1 91 ? 2.950 -18.737 29.207 1.00 34.59 91 SER A CA 1
ATOM 693 C C . SER A 1 91 ? 2.770 -18.887 27.693 1.00 34.59 91 SER A C 1
ATOM 695 O O . SER A 1 91 ? 1.645 -18.988 27.239 1.00 34.59 91 SER A O 1
ATOM 697 N N . ARG A 1 92 ? 3.842 -19.063 26.905 1.00 37.53 92 ARG A N 1
ATOM 698 C CA . ARG A 1 92 ? 3.777 -19.240 25.439 1.00 37.53 92 ARG A CA 1
ATOM 699 C C . ARG A 1 92 ? 3.431 -20.642 24.940 1.00 37.53 92 ARG A C 1
ATOM 701 O O . ARG A 1 92 ? 2.838 -20.749 23.865 1.00 37.53 92 ARG A O 1
ATOM 708 N N . ARG A 1 93 ? 3.705 -21.721 25.692 1.00 32.56 93 ARG A N 1
ATOM 709 C CA . ARG A 1 93 ? 3.082 -23.037 25.390 1.00 32.56 93 ARG A CA 1
ATOM 710 C C . ARG A 1 93 ? 1.557 -22.923 25.431 1.00 32.56 93 ARG A C 1
ATOM 712 O O . ARG A 1 93 ? 0.865 -23.552 24.629 1.00 32.56 93 ARG A O 1
ATOM 719 N N . ASN A 1 94 ? 1.079 -22.009 26.273 1.00 33.28 94 ASN A N 1
ATOM 720 C CA . ASN A 1 94 ? -0.318 -21.643 26.423 1.00 33.28 94 ASN A CA 1
ATOM 721 C C . ASN A 1 94 ? -0.778 -20.612 25.370 1.00 33.28 94 ASN A C 1
ATOM 723 O O . ASN A 1 94 ? -1.926 -20.210 25.421 1.00 33.28 94 ASN A O 1
ATOM 727 N N . TRP A 1 95 ? 0.091 -20.145 24.451 1.00 30.75 95 TRP A N 1
ATOM 728 C CA . TRP A 1 95 ? -0.215 -19.161 23.385 1.00 30.75 95 TRP A CA 1
ATOM 729 C C . TRP A 1 95 ? -0.249 -19.771 21.982 1.00 30.75 95 TRP A C 1
ATOM 731 O O . TRP A 1 95 ? -1.007 -19.296 21.143 1.00 30.75 95 TRP A O 1
ATOM 741 N N . ASN A 1 96 ? 0.445 -20.893 21.761 1.00 34.38 96 ASN A N 1
ATOM 742 C CA . ASN A 1 96 ? 0.032 -21.853 20.724 1.00 34.38 96 ASN A CA 1
ATOM 743 C C . ASN A 1 96 ? -1.360 -22.448 21.023 1.00 34.38 96 ASN A C 1
ATOM 745 O O . ASN A 1 96 ? -1.985 -23.032 20.142 1.00 34.38 96 ASN A O 1
ATOM 749 N N . SER A 1 97 ? -1.825 -22.315 22.269 1.00 29.95 97 SER A N 1
ATOM 750 C CA . SER A 1 97 ? -3.135 -22.749 22.763 1.00 29.95 97 SER A CA 1
ATOM 751 C C . SER A 1 97 ? -3.964 -21.618 23.382 1.00 29.95 97 SER A C 1
ATOM 753 O O . SER A 1 97 ? -5.043 -21.884 23.911 1.00 29.95 97 SER A O 1
ATOM 755 N N . ALA A 1 98 ? -3.528 -20.354 23.258 1.00 29.55 98 ALA A N 1
ATOM 756 C CA . ALA A 1 98 ? -4.420 -19.233 23.511 1.00 29.55 98 ALA A CA 1
ATOM 757 C C . ALA A 1 98 ? -5.469 -19.391 22.431 1.00 29.55 98 ALA A C 1
ATOM 759 O O . ALA A 1 98 ? -5.110 -19.541 21.260 1.00 29.55 98 ALA A O 1
ATOM 760 N N . ILE A 1 99 ? -6.733 -19.463 22.830 1.00 33.38 99 ILE A N 1
ATOM 761 C CA . ILE A 1 99 ? -7.861 -19.626 21.923 1.00 33.38 99 ILE A CA 1
ATOM 762 C C . ILE A 1 99 ? -7.954 -18.333 21.097 1.00 33.38 99 ILE A C 1
ATOM 764 O O . ILE A 1 99 ? -8.773 -17.457 21.343 1.00 33.38 99 ILE A O 1
ATOM 768 N N . ARG A 1 100 ? -7.043 -18.184 20.133 1.00 37.28 100 ARG A N 1
ATOM 769 C CA . ARG A 1 100 ? -7.211 -17.381 18.933 1.00 37.28 100 ARG A CA 1
ATOM 770 C C . ARG A 1 100 ? -8.408 -18.004 18.230 1.00 37.28 100 ARG A C 1
ATOM 772 O O . ARG A 1 100 ? -8.519 -19.237 18.256 1.00 37.28 100 ARG A O 1
ATOM 779 N N . PRO A 1 101 ? -9.308 -17.223 17.617 1.00 36.44 101 PRO A N 1
ATOM 780 C CA . PRO A 1 101 ? -10.371 -17.826 16.838 1.00 36.44 101 PRO A CA 1
ATOM 781 C C . PRO A 1 101 ? -9.720 -18.837 15.894 1.00 36.44 101 PRO A C 1
ATOM 783 O O . PRO A 1 101 ? -8.695 -18.530 15.277 1.00 36.44 101 PRO A O 1
ATOM 786 N N . ALA A 1 102 ? -10.302 -20.027 15.757 1.00 36.44 102 ALA A N 1
ATOM 787 C CA . ALA A 1 102 ? -9.875 -21.036 14.782 1.00 36.44 102 ALA A CA 1
ATOM 788 C C . ALA A 1 102 ? -9.834 -20.496 13.326 1.00 36.44 102 ALA A C 1
ATOM 790 O O . ALA A 1 102 ? -9.440 -21.192 12.400 1.00 36.44 102 ALA A O 1
ATOM 791 N N . ASN A 1 103 ? -10.194 -19.224 13.147 1.00 39.81 103 ASN A N 1
ATOM 792 C CA . ASN A 1 103 ? -10.490 -18.502 11.931 1.00 39.81 103 ASN A CA 1
ATOM 793 C C . ASN A 1 103 ? -9.328 -17.596 11.474 1.00 39.81 103 ASN A C 1
ATOM 795 O O . ASN A 1 103 ? -9.537 -16.790 10.575 1.00 39.81 103 ASN A O 1
ATOM 799 N N . ALA A 1 104 ? -8.141 -17.681 12.092 1.00 34.38 104 ALA A N 1
ATOM 800 C CA . ALA A 1 104 ? -6.925 -16.977 11.649 1.00 34.38 104 ALA A CA 1
ATOM 801 C C . ALA A 1 104 ? -5.803 -17.921 11.168 1.00 34.38 104 ALA A C 1
ATOM 803 O O . ALA A 1 104 ? -4.861 -17.479 10.521 1.00 34.38 104 ALA A O 1
ATOM 804 N N . ASN A 1 105 ? -5.892 -19.228 11.433 1.00 33.03 105 ASN A N 1
ATOM 805 C CA . ASN A 1 105 ? -4.920 -20.210 10.946 1.00 33.03 105 ASN A CA 1
ATOM 806 C C . ASN A 1 105 ? -5.434 -20.871 9.661 1.00 33.03 105 ASN A C 1
ATOM 808 O O . ASN A 1 105 ? -6.039 -21.938 9.730 1.00 33.03 105 ASN A O 1
ATOM 812 N N . PHE A 1 106 ? -5.170 -20.272 8.497 1.00 37.97 106 PHE A N 1
ATOM 813 C CA . PHE A 1 106 ? -5.427 -20.944 7.211 1.00 37.97 106 PHE A CA 1
ATOM 814 C C . PHE A 1 106 ? -4.228 -21.712 6.667 1.00 37.97 106 PHE A C 1
ATOM 816 O O . PHE A 1 106 ? -4.429 -22.697 5.968 1.00 37.97 106 PHE A O 1
ATOM 823 N N . PHE A 1 107 ? -2.995 -21.364 7.055 1.00 31.20 107 PHE A N 1
ATOM 824 C CA . PHE A 1 107 ? -1.803 -22.036 6.529 1.00 31.20 107 PHE A CA 1
ATOM 825 C C . PHE A 1 107 ? -0.715 -22.212 7.592 1.00 31.20 107 PHE A C 1
ATOM 827 O O . PHE A 1 107 ? 0.218 -21.423 7.719 1.00 31.20 107 PHE A O 1
ATOM 834 N N . GLY A 1 108 ? -0.813 -23.312 8.339 1.00 27.66 108 GLY A N 1
ATOM 835 C CA . GLY A 1 108 ? 0.386 -24.043 8.741 1.00 27.66 108 GLY A CA 1
ATOM 836 C C . GLY A 1 108 ? 0.811 -24.973 7.598 1.00 27.66 108 GLY A C 1
ATOM 837 O O . GLY A 1 108 ? 0.028 -25.255 6.699 1.00 27.66 108 GLY A O 1
ATOM 838 N N . LYS A 1 109 ? 2.029 -25.528 7.640 1.00 30.31 109 LYS A N 1
ATOM 839 C CA . LYS A 1 109 ? 2.423 -26.636 6.737 1.00 30.31 109 LYS A CA 1
ATOM 840 C C . LYS A 1 109 ? 1.551 -27.897 6.906 1.00 30.31 109 LYS A C 1
ATOM 842 O O . LYS A 1 109 ? 1.657 -28.822 6.109 1.00 30.31 109 LYS A O 1
ATOM 847 N N . ALA A 1 110 ? 0.724 -27.940 7.951 1.00 33.59 110 ALA A N 1
ATOM 848 C CA . ALA A 1 110 ? -0.334 -28.921 8.137 1.00 33.59 110 ALA A CA 1
ATOM 849 C C . ALA A 1 110 ? -1.666 -28.342 7.624 1.00 33.59 110 ALA A C 1
ATOM 851 O O . ALA A 1 110 ? -1.920 -27.161 7.882 1.00 33.59 110 ALA A O 1
ATOM 852 N N . PRO A 1 111 ? -2.521 -29.145 6.959 1.00 37.94 111 PRO A N 1
ATOM 853 C CA . PRO A 1 111 ? -3.848 -28.697 6.562 1.00 37.94 111 PRO A CA 1
ATOM 854 C C . PRO A 1 111 ? -4.565 -28.122 7.789 1.00 37.94 111 PRO A C 1
ATOM 856 O O . PRO A 1 111 ? -4.489 -28.734 8.865 1.00 37.94 111 PRO A O 1
ATOM 859 N N . PRO A 1 112 ? -5.204 -26.942 7.679 1.00 43.88 112 PRO A N 1
ATOM 860 C CA . PRO A 1 112 ? -5.975 -26.399 8.785 1.00 43.88 112 PRO A CA 1
ATOM 861 C C . PRO A 1 112 ? -6.948 -27.483 9.249 1.00 43.88 112 PRO A C 1
ATOM 863 O O . PRO A 1 112 ? -7.551 -28.174 8.424 1.00 43.88 112 PRO A O 1
ATOM 866 N N . LYS A 1 113 ? -7.082 -27.676 10.569 1.00 49.72 113 LYS A N 1
ATOM 867 C CA . LYS A 1 113 ? -8.210 -28.463 11.078 1.00 49.72 113 LYS A CA 1
ATOM 868 C C . LYS A 1 113 ? -9.450 -27.830 10.463 1.00 49.72 113 LYS A C 1
ATOM 870 O O . LYS A 1 113 ? -9.657 -26.635 10.665 1.00 49.72 113 LYS A O 1
ATOM 875 N N . SER A 1 114 ? -10.205 -28.601 9.686 1.00 51.91 114 SER A N 1
ATOM 876 C CA . SER A 1 114 ? -11.453 -28.136 9.098 1.00 51.91 114 SER A CA 1
ATOM 877 C C . SER A 1 114 ? -12.287 -27.515 10.215 1.00 51.91 114 SER A C 1
ATOM 879 O O . SER A 1 114 ? -12.618 -28.191 11.195 1.00 51.91 114 SER A O 1
ATOM 881 N N . GLY A 1 115 ? -12.543 -26.217 10.114 1.00 58.31 115 GLY A N 1
ATOM 882 C CA . GLY A 1 115 ? -13.551 -25.546 10.913 1.00 58.31 115 GLY A CA 1
ATOM 883 C C . GLY A 1 115 ? -14.906 -26.252 10.808 1.00 58.31 115 GLY A C 1
ATOM 884 O O . GLY A 1 115 ? -15.136 -27.115 9.961 1.00 58.31 115 GLY A O 1
ATOM 885 N N . THR A 1 116 ? -15.816 -25.924 11.714 1.00 72.44 116 THR A N 1
ATOM 886 C CA . THR A 1 116 ? -17.132 -26.566 11.768 1.00 72.44 116 THR A CA 1
ATOM 887 C C . THR A 1 116 ? -18.026 -26.082 10.623 1.00 72.44 116 THR A C 1
ATOM 889 O O . THR A 1 116 ? -17.880 -24.960 10.139 1.00 72.44 116 THR A O 1
ATOM 892 N N . THR A 1 117 ? -19.027 -26.878 10.227 1.00 78.69 117 THR A N 1
ATOM 893 C CA . THR A 1 117 ? -20.080 -26.444 9.284 1.00 78.69 117 THR A CA 1
ATOM 894 C C . THR A 1 117 ? -20.734 -25.128 9.725 1.00 78.69 117 THR A C 1
ATOM 896 O O . THR A 1 117 ? -21.084 -24.292 8.898 1.00 78.69 117 THR A O 1
ATOM 899 N N . THR A 1 118 ? -20.847 -24.904 11.039 1.00 80.31 118 THR A N 1
ATOM 900 C CA . THR A 1 118 ? -21.345 -23.647 11.613 1.00 80.31 118 THR A CA 1
ATOM 901 C C . THR A 1 118 ? -20.439 -22.461 11.286 1.00 80.31 118 THR A C 1
ATOM 903 O O . THR A 1 118 ? -20.946 -21.407 10.926 1.00 80.31 118 THR A O 1
ATOM 906 N N . GLN A 1 119 ? -19.115 -22.615 11.368 1.00 76.44 119 GLN A N 1
ATOM 907 C CA . GLN A 1 119 ? -18.170 -21.550 11.008 1.00 76.44 119 GLN A CA 1
ATOM 908 C C . GLN A 1 119 ? -18.244 -21.200 9.514 1.00 76.44 119 GLN A C 1
ATOM 910 O O . GLN A 1 119 ? -18.187 -20.023 9.164 1.00 76.44 119 GLN A O 1
ATOM 915 N N . ALA A 1 120 ? -18.416 -22.199 8.640 1.00 73.38 120 ALA A N 1
ATOM 916 C CA . ALA A 1 120 ? -18.622 -21.973 7.206 1.00 73.38 120 ALA A CA 1
ATOM 917 C C . ALA A 1 120 ? -19.906 -21.169 6.937 1.00 73.38 120 ALA A C 1
ATOM 919 O O . ALA A 1 120 ? -19.876 -20.171 6.219 1.00 73.38 120 ALA A O 1
ATOM 920 N N . LEU A 1 121 ? -21.013 -21.555 7.585 1.00 81.19 121 LEU A N 1
ATOM 921 C CA . LEU A 1 121 ? -22.290 -20.848 7.486 1.00 81.19 121 LEU A CA 1
ATOM 922 C C . LEU A 1 121 ? -22.181 -19.392 7.963 1.00 81.19 121 LEU A C 1
ATOM 924 O O . LEU A 1 121 ? -22.701 -18.497 7.304 1.00 81.19 121 LEU A O 1
ATOM 928 N N . VAL A 1 122 ? -21.490 -19.142 9.080 1.00 82.69 122 VAL A N 1
ATOM 929 C CA . VAL A 1 122 ? -21.284 -17.781 9.602 1.00 82.69 122 VAL A CA 1
ATOM 930 C C . VAL A 1 122 ? -20.478 -16.930 8.627 1.00 82.69 122 VAL A C 1
ATOM 932 O O . VAL A 1 122 ? -20.856 -15.792 8.377 1.00 82.69 122 VAL A O 1
ATOM 935 N N . ALA A 1 123 ? -19.402 -17.464 8.044 1.00 77.12 123 ALA A N 1
ATOM 936 C CA . ALA A 1 123 ? -18.620 -16.736 7.045 1.00 77.12 123 ALA A CA 1
ATOM 937 C C . ALA A 1 123 ? -19.480 -16.340 5.832 1.00 77.12 123 ALA A C 1
ATOM 939 O O . ALA A 1 123 ? -19.475 -15.178 5.433 1.00 77.12 123 ALA A O 1
ATOM 940 N N . GLN A 1 124 ? -20.286 -17.272 5.315 1.00 76.88 124 GLN A N 1
ATOM 941 C CA . GLN A 1 124 ? -21.222 -16.997 4.226 1.00 76.88 124 GLN A CA 1
ATOM 942 C C . GLN A 1 124 ? -22.265 -15.939 4.619 1.00 76.88 124 GLN A C 1
ATOM 944 O O . GLN A 1 124 ? -22.553 -15.031 3.840 1.00 76.88 124 GLN A O 1
ATOM 949 N N . GLN A 1 125 ? -22.837 -16.025 5.825 1.00 85.75 125 GLN A N 1
ATOM 950 C CA . GLN A 1 125 ? -23.796 -15.036 6.329 1.00 85.75 125 GLN A CA 1
ATOM 951 C C . GLN A 1 125 ? -23.163 -13.647 6.459 1.00 85.75 125 GLN A C 1
ATOM 953 O O . GLN A 1 125 ? -23.795 -12.674 6.058 1.00 85.75 125 GLN A O 1
ATOM 958 N N . LEU A 1 126 ? -21.924 -13.540 6.954 1.00 84.38 126 LEU A N 1
ATOM 959 C CA . LEU A 1 126 ? -21.218 -12.259 7.039 1.00 84.38 126 LEU A CA 1
ATOM 960 C C . LEU A 1 126 ? -21.100 -11.627 5.651 1.00 84.38 126 LEU A C 1
ATOM 962 O O . LEU A 1 126 ? -21.514 -10.485 5.478 1.00 84.38 126 LEU A O 1
ATOM 966 N N . SER A 1 127 ? -20.631 -12.382 4.660 1.00 76.56 127 SER A N 1
ATOM 967 C CA . SER A 1 127 ? -20.440 -11.876 3.298 1.00 76.56 127 SER A CA 1
ATOM 968 C C . SER A 1 127 ? -21.747 -11.549 2.570 1.00 76.56 127 SER A C 1
ATOM 970 O O . SER A 1 127 ? -21.803 -10.577 1.824 1.00 76.56 127 SER A O 1
ATOM 972 N N . THR A 1 128 ? -22.818 -12.317 2.795 1.00 81.94 128 THR A N 1
ATOM 973 C CA . THR A 1 128 ? -24.077 -12.170 2.034 1.00 81.94 128 THR A CA 1
ATOM 974 C C . THR A 1 128 ? -25.143 -11.330 2.734 1.00 81.94 128 THR A C 1
ATOM 976 O O . THR A 1 128 ? -25.900 -10.615 2.081 1.00 81.94 128 THR A O 1
ATOM 979 N N . LYS A 1 129 ? -25.235 -11.412 4.064 1.00 88.25 129 LYS A N 1
ATOM 980 C CA . LYS A 1 129 ? -26.257 -10.735 4.882 1.00 88.25 129 LYS A CA 1
ATOM 981 C C . LYS A 1 129 ? -25.699 -9.556 5.678 1.00 88.25 129 LYS A C 1
ATOM 983 O O . LYS A 1 129 ? -26.475 -8.738 6.173 1.00 88.25 129 LYS A O 1
ATOM 988 N N . GLY A 1 130 ? -24.379 -9.473 5.820 1.00 89.00 130 GLY A N 1
ATOM 989 C CA . GLY A 1 130 ? -23.706 -8.463 6.624 1.00 89.00 130 GLY A CA 1
ATOM 990 C C . GLY A 1 130 ? -23.660 -8.796 8.118 1.00 89.00 130 GLY A C 1
ATOM 991 O O . GLY A 1 130 ? -24.276 -9.745 8.619 1.00 89.00 130 GLY A O 1
ATOM 992 N N . LEU A 1 131 ? -22.910 -7.978 8.851 1.00 89.81 131 LEU A N 1
ATOM 993 C CA . LEU A 1 131 ? -22.557 -8.192 10.249 1.00 89.81 131 LEU A CA 1
ATOM 994 C C . LEU A 1 131 ? -23.790 -8.188 11.161 1.00 89.81 131 LEU A C 1
ATOM 996 O O . LEU A 1 131 ? -23.996 -9.133 11.920 1.00 89.81 131 LEU A O 1
ATOM 1000 N N . ALA A 1 132 ? -24.633 -7.158 11.055 1.00 90.25 132 ALA A N 1
ATOM 1001 C CA . ALA A 1 132 ? -25.810 -6.983 11.907 1.00 90.25 132 ALA A CA 1
ATOM 1002 C C . ALA A 1 132 ? -26.791 -8.164 11.814 1.00 90.25 132 ALA A C 1
ATOM 1004 O O . ALA A 1 132 ? -27.204 -8.709 12.838 1.00 90.25 132 ALA A O 1
ATOM 1005 N N . ALA A 1 133 ? -27.127 -8.595 10.594 1.00 90.81 133 ALA A N 1
ATOM 1006 C CA . ALA A 1 133 ? -28.025 -9.727 10.371 1.00 90.81 133 ALA A CA 1
ATOM 1007 C C . ALA A 1 133 ? -27.415 -11.044 10.868 1.00 90.81 133 ALA A C 1
ATOM 1009 O O . ALA A 1 133 ? -28.098 -11.833 11.519 1.00 90.81 133 ALA A O 1
ATOM 1010 N N . THR A 1 134 ? -26.118 -11.251 10.627 1.00 90.31 134 THR A N 1
ATOM 1011 C CA . THR A 1 134 ? -25.416 -12.452 11.093 1.00 90.31 134 THR A CA 1
ATOM 1012 C C . THR A 1 134 ? -25.394 -12.538 12.615 1.00 90.31 134 THR A C 1
ATOM 1014 O O . THR A 1 134 ? -25.704 -13.587 13.175 1.00 90.31 134 THR A O 1
ATOM 1017 N N . ILE A 1 135 ? -25.077 -11.437 13.304 1.00 88.44 135 ILE A N 1
ATOM 1018 C CA . ILE A 1 135 ? -25.117 -11.391 14.771 1.00 88.44 135 ILE A CA 1
ATOM 1019 C C . ILE A 1 135 ? -26.519 -11.705 15.262 1.00 88.44 135 ILE A C 1
ATOM 1021 O O . ILE A 1 135 ? -26.654 -12.515 16.167 1.00 88.44 135 ILE A O 1
ATOM 1025 N N . TYR A 1 136 ? -27.549 -11.101 14.671 1.00 87.69 136 TYR A N 1
ATOM 1026 C CA . TYR A 1 136 ? -28.928 -11.326 15.086 1.00 87.69 136 TYR A CA 1
ATOM 1027 C C . TYR A 1 136 ? -29.312 -12.812 14.987 1.00 87.69 136 TYR A C 1
ATOM 1029 O O . TYR A 1 136 ? -29.764 -13.401 15.966 1.00 87.69 136 TYR A O 1
ATOM 1037 N N . GLU A 1 137 ? -29.039 -13.455 13.847 1.00 88.94 137 GLU A N 1
ATOM 1038 C CA . GLU A 1 137 ? -29.311 -14.885 13.640 1.00 88.94 137 GLU A CA 1
ATOM 1039 C C . GLU A 1 137 ? -28.532 -15.779 14.624 1.00 88.94 137 GLU A C 1
ATOM 1041 O O . GLU A 1 137 ? -29.098 -16.697 15.223 1.00 88.94 137 GLU A O 1
ATOM 1046 N N . GLN A 1 138 ? -27.242 -15.503 14.838 1.00 89.81 138 GLN A N 1
ATOM 1047 C CA . GLN A 1 138 ? -26.379 -16.350 15.669 1.00 89.81 138 GLN A CA 1
ATOM 1048 C C . GLN A 1 138 ? -26.544 -16.102 17.176 1.00 89.81 138 GLN A C 1
ATOM 1050 O O . GLN A 1 138 ? -26.404 -17.024 17.990 1.00 89.81 138 GLN A O 1
ATOM 1055 N N . ALA A 1 139 ? -26.852 -14.871 17.577 1.00 85.44 139 ALA A N 1
ATOM 1056 C CA . ALA A 1 139 ? -27.092 -14.508 18.968 1.00 85.44 139 ALA A CA 1
ATOM 1057 C C . ALA A 1 139 ? -28.390 -15.136 19.481 1.00 85.44 139 ALA A C 1
ATOM 1059 O O . ALA A 1 139 ? -28.392 -15.657 20.594 1.00 85.44 139 ALA A O 1
ATOM 1060 N N . HIS A 1 140 ? -29.442 -15.208 18.656 1.00 81.44 140 HIS A N 1
ATOM 1061 C CA . HIS A 1 140 ? -30.673 -15.931 19.001 1.00 81.44 140 HIS A CA 1
ATOM 1062 C C . HIS A 1 140 ? -30.434 -17.424 19.251 1.00 81.44 140 HIS A C 1
ATOM 1064 O O . HIS A 1 140 ? -31.051 -18.007 20.143 1.00 81.44 140 HIS A O 1
ATOM 1070 N N . ALA A 1 141 ? -29.499 -18.034 18.519 1.00 83.81 141 ALA A N 1
ATOM 1071 C CA . ALA A 1 141 ? -29.169 -19.450 18.665 1.00 83.81 141 ALA A CA 1
ATOM 1072 C C . ALA A 1 141 ? -28.278 -19.763 19.882 1.00 83.81 141 ALA A C 1
ATOM 1074 O O . ALA A 1 141 ? -28.327 -20.872 20.417 1.00 83.81 141 ALA A O 1
ATOM 1075 N N . THR A 1 142 ? -27.416 -18.830 20.297 1.00 85.06 142 THR A N 1
ATOM 1076 C CA . THR A 1 142 ? -26.351 -19.108 21.280 1.00 85.06 142 THR A CA 1
ATOM 1077 C C . THR A 1 142 ? -26.466 -18.324 22.579 1.00 85.06 142 THR A C 1
ATOM 1079 O O . THR A 1 142 ? -26.151 -18.882 23.626 1.00 85.06 142 THR A O 1
ATOM 1082 N N . ARG A 1 143 ? -26.887 -17.054 22.509 1.00 83.75 143 ARG A N 1
ATOM 1083 C CA . ARG A 1 143 ? -26.900 -16.064 23.603 1.00 83.75 143 ARG A CA 1
ATOM 1084 C C . ARG A 1 143 ? -25.585 -15.956 24.392 1.00 83.75 143 ARG A C 1
ATOM 1086 O O . ARG A 1 143 ? -25.577 -15.469 25.516 1.00 83.75 143 ARG A O 1
ATOM 1093 N N . ASP A 1 144 ? -24.471 -16.393 23.807 1.00 84.50 144 ASP A N 1
ATOM 1094 C CA . ASP A 1 144 ? -23.157 -16.448 24.452 1.00 84.50 144 ASP A CA 1
ATOM 1095 C C . ASP A 1 144 ? -22.102 -15.787 23.546 1.00 84.50 144 ASP A C 1
ATOM 1097 O O . ASP A 1 144 ? -21.753 -16.355 22.503 1.00 84.50 144 ASP A O 1
ATOM 1101 N N . PRO A 1 145 ? -21.556 -14.616 23.933 1.00 81.19 145 PRO A N 1
ATOM 1102 C CA . PRO A 1 145 ? -20.480 -13.943 23.204 1.00 81.19 145 PRO A CA 1
ATOM 1103 C C . PRO A 1 145 ? -19.270 -14.837 22.916 1.00 81.19 145 PRO A C 1
ATOM 1105 O O . PRO A 1 145 ? -18.678 -14.750 21.840 1.00 81.19 145 PRO A O 1
ATOM 1108 N N . SER A 1 146 ? -18.909 -15.724 23.847 1.00 81.12 146 SER A N 1
ATOM 1109 C CA . SER A 1 146 ? -17.759 -16.622 23.693 1.00 81.12 146 SER A CA 1
ATOM 1110 C C . SER A 1 146 ? -18.016 -17.645 22.592 1.00 81.12 146 SER A C 1
ATOM 1112 O O . SER A 1 146 ? -17.122 -17.969 21.807 1.00 81.12 146 SER A O 1
ATOM 1114 N N . LYS A 1 147 ? -19.262 -18.119 22.490 1.00 84.31 147 LYS A N 1
ATOM 1115 C CA . LYS A 1 147 ? -19.698 -19.021 21.425 1.00 84.31 147 LYS A CA 1
ATOM 1116 C C . LYS A 1 147 ? -19.810 -18.309 20.079 1.00 84.31 147 LYS A C 1
ATOM 1118 O O . LYS A 1 147 ? -19.387 -18.880 19.083 1.00 84.31 147 LYS A O 1
ATOM 1123 N N . LEU A 1 148 ? -20.290 -17.063 20.039 1.00 82.62 148 LEU A N 1
ATOM 1124 C CA . LEU A 1 148 ? -20.277 -16.238 18.820 1.00 82.62 148 LEU A CA 1
ATOM 1125 C C . LEU A 1 148 ? -18.854 -16.042 18.283 1.00 82.62 148 LEU A C 1
ATOM 1127 O O . LEU A 1 148 ? -18.592 -16.243 17.097 1.00 82.62 148 LEU A O 1
ATOM 1131 N N . MET A 1 149 ? -17.918 -15.717 19.172 1.00 80.94 149 MET A N 1
ATOM 1132 C CA . MET A 1 149 ? -16.509 -15.580 18.820 1.00 80.94 149 MET A CA 1
ATOM 1133 C C . MET A 1 149 ? -15.913 -16.909 18.332 1.00 80.94 149 MET A C 1
ATOM 1135 O O . MET A 1 149 ? -15.174 -16.927 17.345 1.00 80.94 149 MET A O 1
ATOM 1139 N N . SER A 1 150 ? -16.253 -18.037 18.970 1.00 77.38 150 SER A N 1
ATOM 1140 C CA . SER A 1 150 ? -15.731 -19.353 18.574 1.00 77.38 150 SER A CA 1
ATOM 1141 C C . SER A 1 150 ? -16.259 -19.831 17.218 1.00 77.38 150 SER A C 1
ATOM 1143 O O . SER A 1 150 ? -15.529 -20.516 16.499 1.00 77.38 150 SER A O 1
ATOM 1145 N N . ILE A 1 151 ? -17.467 -19.418 16.815 1.00 78.12 151 ILE A N 1
ATOM 1146 C CA . ILE A 1 151 ? -18.017 -19.679 15.472 1.00 78.12 151 ILE A CA 1
ATOM 1147 C C . ILE A 1 151 ? -17.644 -18.607 14.434 1.00 78.12 151 ILE A C 1
ATOM 1149 O O . ILE A 1 151 ? -18.003 -18.741 13.270 1.00 78.12 151 ILE A O 1
ATOM 1153 N N . GLY A 1 152 ? -16.887 -17.579 14.829 1.00 77.19 152 GLY A N 1
ATOM 1154 C CA . GLY A 1 152 ? -16.276 -16.608 13.920 1.00 77.19 152 GLY A CA 1
ATOM 1155 C C . GLY A 1 152 ? -17.040 -15.327 13.644 1.00 77.19 152 GLY A C 1
ATOM 1156 O O . GLY A 1 152 ? -16.660 -14.592 12.738 1.00 77.19 152 GLY A O 1
ATOM 1157 N N . VAL A 1 153 ? -18.035 -15.003 14.464 1.00 83.19 153 VAL A N 1
ATOM 1158 C CA . VAL A 1 153 ? -18.624 -13.661 14.474 1.00 83.19 153 VAL A CA 1
ATOM 1159 C C . VAL A 1 153 ? -17.597 -12.667 15.049 1.00 83.19 153 VAL A C 1
ATOM 1161 O O . VAL A 1 153 ? -17.033 -12.936 16.116 1.00 83.19 153 VAL A O 1
ATOM 1164 N N . PRO A 1 154 ? -17.335 -11.515 14.399 1.00 84.75 154 PRO A N 1
ATOM 1165 C CA . PRO A 1 154 ? -16.413 -10.507 14.917 1.00 84.75 154 PRO A CA 1
ATOM 1166 C C . PRO A 1 154 ? -17.082 -9.692 16.036 1.00 84.75 154 PRO A C 1
ATOM 1168 O O . PRO A 1 154 ? -17.578 -8.587 15.824 1.00 84.75 154 PRO A O 1
ATOM 1171 N N . VAL A 1 155 ? -17.136 -10.268 17.242 1.00 82.31 155 VAL A N 1
ATOM 1172 C CA . VAL A 1 155 ? -17.852 -9.714 18.411 1.00 82.31 155 VAL A CA 1
ATOM 1173 C C . VAL A 1 155 ? -17.332 -8.333 18.841 1.00 82.31 155 VAL A C 1
ATOM 1175 O O . VAL A 1 155 ? -18.096 -7.487 19.295 1.00 82.31 155 VAL A O 1
ATOM 1178 N N . ASP A 1 156 ? -16.044 -8.072 18.655 1.00 81.69 156 ASP A N 1
ATOM 1179 C CA . ASP A 1 156 ? -15.417 -6.766 18.865 1.00 81.69 156 ASP A CA 1
ATOM 1180 C C . ASP A 1 156 ? -16.024 -5.684 17.955 1.00 81.69 156 ASP A C 1
ATOM 1182 O O . ASP A 1 156 ? -16.387 -4.616 18.438 1.00 81.69 156 ASP A O 1
ATOM 1186 N N . LEU A 1 157 ? -16.257 -5.973 16.670 1.00 83.31 157 LEU A N 1
ATOM 1187 C CA . LEU A 1 157 ? -16.975 -5.052 15.778 1.00 83.31 157 LEU A CA 1
ATOM 1188 C C . LEU A 1 157 ? -18.474 -5.020 16.079 1.00 83.31 157 LEU A C 1
ATOM 1190 O O . LEU A 1 157 ? -19.090 -3.958 16.040 1.00 83.31 157 LEU A O 1
ATOM 1194 N N . ALA A 1 158 ? -19.058 -6.167 16.429 1.00 82.00 158 ALA A N 1
ATOM 1195 C CA . ALA A 1 158 ? -20.455 -6.269 16.839 1.00 82.00 158 ALA A CA 1
ATOM 1196 C C . ALA A 1 158 ? -20.786 -5.334 18.009 1.00 82.00 158 ALA A C 1
ATOM 1198 O O . ALA A 1 158 ? -21.879 -4.774 18.065 1.00 82.00 158 ALA A O 1
ATOM 1199 N N . SER A 1 159 ? -19.839 -5.146 18.932 1.00 82.44 159 SER A N 1
ATOM 1200 C CA . SER A 1 159 ? -20.004 -4.256 20.083 1.00 82.44 159 SER A CA 1
ATOM 1201 C C . SER A 1 159 ? -20.149 -2.777 19.701 1.00 82.44 159 SER A C 1
ATOM 1203 O O . SER A 1 159 ? -20.681 -1.995 20.485 1.00 82.44 159 SER A O 1
ATOM 1205 N N . LEU A 1 160 ? -19.750 -2.407 18.477 1.00 87.50 160 LEU A N 1
ATOM 1206 C CA . LEU A 1 160 ? -19.883 -1.062 17.912 1.00 87.50 160 LEU A CA 1
ATOM 1207 C C . LEU A 1 160 ? -21.213 -0.845 17.176 1.00 87.50 160 LEU A C 1
ATOM 1209 O O . LEU A 1 160 ? -21.460 0.248 16.662 1.00 87.50 160 LEU A O 1
ATOM 1213 N N . LEU A 1 161 ? -22.073 -1.865 17.089 1.00 89.88 161 LEU A N 1
ATOM 1214 C CA . LEU A 1 161 ? -23.412 -1.697 16.537 1.00 89.88 161 LEU A CA 1
ATOM 1215 C C . LEU A 1 161 ? -24.300 -0.949 17.526 1.00 89.88 161 LEU A C 1
ATOM 1217 O O . LEU A 1 161 ? -24.437 -1.340 18.689 1.00 89.88 161 LEU A O 1
ATOM 1221 N N . THR A 1 162 ? -24.968 0.085 17.031 1.00 89.06 162 THR A N 1
ATOM 1222 C CA . THR A 1 162 ? -25.965 0.846 17.780 1.00 89.06 162 THR A CA 1
ATOM 1223 C C . THR A 1 162 ? -27.318 0.796 17.096 1.00 89.06 162 THR A C 1
ATOM 1225 O O . THR A 1 162 ? -27.404 0.676 15.876 1.00 89.06 162 THR A O 1
ATOM 1228 N N . ASP A 1 163 ? -28.382 0.949 17.874 1.00 88.81 163 ASP A N 1
ATOM 1229 C CA . ASP A 1 163 ? -29.719 1.194 17.332 1.00 88.81 163 ASP A CA 1
ATOM 1230 C C . ASP A 1 163 ? -29.879 2.659 16.848 1.00 88.81 163 ASP A C 1
ATOM 1232 O O . ASP A 1 163 ? -28.951 3.465 16.994 1.00 88.81 163 ASP A O 1
ATOM 1236 N N . PRO A 1 164 ? -31.053 3.060 16.318 1.00 86.94 164 PRO A N 1
ATOM 1237 C CA . PRO A 1 164 ? -31.288 4.440 15.886 1.00 86.94 164 PRO A CA 1
ATOM 1238 C C . PRO A 1 164 ? -31.168 5.496 16.997 1.00 86.94 164 PRO A C 1
ATOM 1240 O O . PRO A 1 164 ? -30.924 6.663 16.698 1.00 86.94 164 PRO A O 1
ATOM 1243 N N . SER A 1 165 ? -31.308 5.110 18.271 1.00 86.00 165 SER A N 1
ATOM 1244 C CA . SER A 1 165 ? -31.083 6.004 19.417 1.00 86.00 165 SER A CA 1
ATOM 1245 C C . SER A 1 165 ? -29.601 6.159 19.778 1.00 86.00 165 SER A C 1
ATOM 1247 O O . SER A 1 165 ? -29.260 6.960 20.644 1.00 86.00 165 SER A O 1
ATOM 1249 N N . GLY A 1 166 ? -28.708 5.415 19.116 1.00 85.62 166 GLY A N 1
ATOM 1250 C CA . GLY A 1 166 ? -27.272 5.407 19.386 1.00 85.62 166 GLY A CA 1
ATOM 1251 C C . GLY A 1 166 ? -26.870 4.530 20.573 1.00 85.62 166 GLY A C 1
ATOM 1252 O O . GLY A 1 166 ? -25.710 4.558 20.975 1.00 85.62 166 GLY A O 1
ATOM 1253 N N . SER A 1 167 ? -27.793 3.745 21.130 1.00 85.81 167 SER A N 1
ATOM 1254 C CA . SER A 1 167 ? -27.498 2.857 22.256 1.00 85.81 167 SER A CA 1
ATOM 1255 C C . SER A 1 167 ? -26.865 1.546 21.763 1.00 85.81 167 SER A C 1
ATOM 1257 O O . SER A 1 167 ? -27.317 1.024 20.735 1.00 85.81 167 SER A O 1
ATOM 1259 N N . PRO A 1 168 ? -25.883 0.958 22.481 1.00 87.00 168 PRO A N 1
ATOM 1260 C CA . PRO A 1 168 ? -25.275 -0.322 22.110 1.00 87.00 168 PRO A CA 1
ATOM 1261 C C . PRO A 1 168 ? -26.326 -1.413 21.876 1.00 87.00 168 PRO A C 1
ATOM 1263 O O . PRO A 1 168 ? -27.285 -1.559 22.644 1.00 87.00 168 PRO A O 1
ATOM 1266 N N . ALA A 1 169 ? -26.192 -2.148 20.775 1.00 87.19 169 ALA A N 1
ATOM 1267 C CA . ALA A 1 169 ? -27.185 -3.129 20.348 1.00 87.19 169 ALA A CA 1
ATOM 1268 C C . ALA A 1 169 ? -26.838 -4.556 20.786 1.00 87.19 169 ALA A C 1
ATOM 1270 O O . ALA A 1 169 ? -27.743 -5.325 21.100 1.00 87.19 169 ALA A O 1
ATOM 1271 N N . LEU A 1 170 ? -25.548 -4.907 20.856 1.00 84.81 170 LEU A N 1
ATOM 1272 C CA . LEU A 1 170 ? -25.103 -6.287 21.074 1.00 84.81 170 LEU A CA 1
ATOM 1273 C C . LEU A 1 170 ? -25.664 -6.906 22.365 1.00 84.81 170 LEU A C 1
ATOM 1275 O O . LEU A 1 170 ? -26.230 -7.994 22.322 1.00 84.81 170 LEU A O 1
ATOM 1279 N N . GLU A 1 171 ? -25.570 -6.209 23.500 1.00 82.88 171 GLU A N 1
ATOM 1280 C CA . GLU A 1 171 ? -26.089 -6.707 24.785 1.00 82.88 171 GLU A CA 1
ATOM 1281 C C . GLU A 1 171 ? -27.608 -6.923 24.761 1.00 82.88 171 GLU A C 1
ATOM 1283 O O . GLU A 1 171 ? -28.124 -7.867 25.361 1.00 82.88 171 GLU A O 1
ATOM 1288 N N . ARG A 1 172 ? -28.344 -6.085 24.024 1.00 82.75 172 ARG A N 1
ATOM 1289 C CA . ARG A 1 172 ? -29.799 -6.213 23.872 1.00 82.75 172 ARG A CA 1
ATOM 1290 C C . ARG A 1 172 ? -30.172 -7.399 22.992 1.00 82.75 172 ARG A C 1
ATOM 1292 O O . ARG A 1 172 ? -31.051 -8.168 23.366 1.00 82.75 172 ARG A O 1
ATOM 1299 N N . VAL A 1 173 ? -29.448 -7.592 21.890 1.00 83.81 173 VAL A N 1
ATOM 1300 C CA . VAL A 1 173 ? -29.607 -8.759 21.010 1.00 83.81 173 VAL A CA 1
ATOM 1301 C C . VAL A 1 173 ? -29.280 -10.062 21.756 1.00 83.81 173 VAL A C 1
ATOM 1303 O O . VAL A 1 173 ? -29.957 -11.066 21.572 1.00 83.81 173 VAL A O 1
ATOM 1306 N N . LEU A 1 174 ? -28.278 -10.060 22.641 1.00 83.75 174 LEU A N 1
ATOM 1307 C CA . LEU A 1 174 ? -27.912 -11.240 23.436 1.00 83.75 174 LEU A CA 1
ATOM 1308 C C . LEU A 1 174 ? -28.873 -11.526 24.598 1.00 83.75 174 LEU A C 1
ATOM 1310 O O . LEU A 1 174 ? -29.063 -12.687 24.963 1.00 83.75 174 LEU A O 1
ATOM 1314 N N . SER A 1 175 ? -29.459 -10.487 25.201 1.00 77.50 175 SER A N 1
ATOM 1315 C CA . SER A 1 175 ? -30.303 -10.626 26.395 1.00 77.50 175 SER A CA 1
ATOM 1316 C C . SER A 1 175 ? -31.745 -11.035 26.094 1.00 77.50 175 SER A C 1
ATOM 1318 O O . SER A 1 175 ? -32.362 -11.631 26.975 1.00 77.50 175 SER A O 1
ATOM 1320 N N . ALA A 1 176 ? -32.267 -10.769 24.886 1.00 61.12 176 ALA A N 1
ATOM 1321 C CA . ALA A 1 176 ? -33.508 -11.312 24.302 1.00 61.12 176 ALA A CA 1
ATOM 1322 C C . ALA A 1 176 ? -34.680 -11.558 25.287 1.00 61.12 176 ALA A C 1
ATOM 1324 O O . ALA A 1 176 ? -35.398 -12.560 25.202 1.00 61.12 176 ALA A O 1
ATOM 1325 N N . ALA A 1 177 ? -34.859 -10.650 26.253 1.00 55.12 177 ALA A N 1
ATOM 1326 C CA . ALA A 1 177 ? -35.918 -10.685 27.264 1.00 55.12 177 ALA A CA 1
ATOM 1327 C C . ALA A 1 177 ? -36.949 -9.555 27.077 1.00 55.12 177 ALA A C 1
ATOM 1329 O O . ALA A 1 177 ? -37.909 -9.476 27.840 1.00 55.12 177 ALA A O 1
ATOM 1330 N N . GLN A 1 178 ? -36.789 -8.674 26.079 1.00 52.91 178 GLN A N 1
ATOM 1331 C CA . GLN A 1 178 ? -37.671 -7.519 25.869 1.00 52.91 178 GLN A CA 1
ATOM 1332 C C . GLN A 1 178 ? -38.314 -7.509 24.476 1.00 52.91 178 GLN A C 1
ATOM 1334 O O . GLN A 1 178 ? -37.653 -7.676 23.459 1.00 52.91 178 GLN A O 1
ATOM 1339 N N . ALA A 1 179 ? -39.622 -7.241 24.442 1.00 54.16 179 ALA A N 1
ATOM 1340 C CA . ALA A 1 179 ? -40.522 -7.335 23.287 1.00 54.16 179 ALA A CA 1
ATOM 1341 C C . ALA A 1 179 ? -40.318 -6.287 22.163 1.00 54.16 179 ALA A C 1
ATOM 1343 O O . ALA A 1 179 ? -41.206 -6.097 21.334 1.00 54.16 179 ALA A O 1
ATOM 1344 N N . LYS A 1 180 ? -39.184 -5.577 22.128 1.00 65.44 180 LYS A N 1
ATOM 1345 C CA . LYS A 1 180 ? -38.852 -4.581 21.093 1.00 65.44 180 LYS A CA 1
ATOM 1346 C C . LYS A 1 180 ? -37.370 -4.652 20.746 1.00 65.44 180 LYS A C 1
ATOM 1348 O O . LYS A 1 180 ? -36.611 -3.726 21.026 1.00 65.44 180 LYS A O 1
ATOM 1353 N N . GLU A 1 181 ? -36.950 -5.771 20.174 1.00 67.69 181 GLU A N 1
ATOM 1354 C CA . GLU A 1 181 ? -35.613 -5.845 19.593 1.00 67.69 181 GLU A CA 1
ATOM 1355 C C . GLU A 1 181 ? -35.529 -4.939 18.354 1.00 67.69 181 GLU A C 1
ATOM 1357 O O . GLU A 1 181 ? -36.456 -4.935 17.537 1.00 67.69 181 GLU A O 1
ATOM 1362 N N . PRO A 1 182 ? -34.447 -4.155 18.204 1.00 68.88 182 PRO A N 1
ATOM 1363 C CA . PRO A 1 182 ? -34.197 -3.435 16.967 1.00 68.88 182 PRO A CA 1
ATOM 1364 C C . PRO A 1 182 ? -33.994 -4.441 15.832 1.00 68.88 182 PRO A C 1
ATOM 1366 O O . PRO A 1 182 ? -33.251 -5.415 15.971 1.00 68.88 182 PRO A O 1
ATOM 1369 N N . LEU A 1 183 ? -34.655 -4.198 14.701 1.00 81.25 183 LEU A N 1
ATOM 1370 C CA . LEU A 1 183 ? -34.482 -5.024 13.511 1.00 81.25 183 LEU A CA 1
ATOM 1371 C C . LEU A 1 183 ? -33.042 -4.880 12.992 1.00 81.25 183 LEU A C 1
ATOM 1373 O O . LEU A 1 183 ? -32.485 -3.783 13.077 1.00 81.25 183 LEU A O 1
ATOM 1377 N N . PRO A 1 184 ? -32.442 -5.918 12.381 1.00 80.50 184 PRO A N 1
ATOM 1378 C CA . PRO A 1 184 ? -31.084 -5.834 11.844 1.00 80.50 184 PRO A CA 1
ATOM 1379 C C . PRO A 1 184 ? -30.860 -4.643 10.905 1.00 80.50 184 PRO A C 1
ATOM 1381 O O . PRO A 1 184 ? -29.808 -4.018 10.954 1.00 80.50 184 PRO A O 1
ATOM 1384 N N . GLN A 1 185 ? -31.863 -4.278 10.095 1.00 85.31 185 GLN A N 1
ATOM 1385 C CA . GLN A 1 185 ? -31.780 -3.138 9.173 1.00 85.31 185 GLN A CA 1
ATOM 1386 C C . GLN A 1 185 ? -31.754 -1.771 9.880 1.00 85.31 185 GLN A C 1
ATOM 1388 O O . GLN A 1 185 ? -31.459 -0.762 9.249 1.00 85.31 185 GLN A O 1
ATOM 1393 N N . GLN A 1 186 ? -32.095 -1.722 11.170 1.00 85.50 186 GLN A N 1
ATOM 1394 C CA . GLN A 1 186 ? -32.065 -0.512 11.996 1.00 85.50 186 GLN A CA 1
ATOM 1395 C C . GLN A 1 186 ? -30.734 -0.343 12.735 1.00 85.50 186 GLN A C 1
ATOM 1397 O O . GLN A 1 186 ? -30.502 0.710 13.330 1.00 85.50 186 GLN A O 1
ATOM 1402 N N . LEU A 1 187 ? -29.880 -1.371 12.734 1.00 88.62 187 LEU A N 1
ATOM 1403 C CA . LEU A 1 187 ? -28.574 -1.316 13.372 1.00 88.62 187 LEU A CA 1
ATOM 1404 C C . LEU A 1 187 ? -27.576 -0.595 12.471 1.00 88.62 187 LEU A C 1
ATOM 1406 O O . LEU A 1 187 ? -27.538 -0.809 11.262 1.00 88.62 187 LEU A O 1
ATOM 1410 N N . GLN A 1 188 ? -26.752 0.249 13.081 1.00 89.38 188 GLN A N 1
ATOM 1411 C CA . GLN A 1 188 ? -25.705 1.004 12.405 1.00 89.38 188 GLN A CA 1
ATOM 1412 C C . GLN A 1 188 ? -24.369 0.738 13.083 1.00 89.38 188 GLN A C 1
ATOM 1414 O O . GLN A 1 188 ? -24.279 0.765 14.312 1.00 89.38 188 GLN A O 1
ATOM 1419 N N . LEU A 1 189 ? -23.322 0.523 12.290 1.00 89.62 189 LEU A N 1
ATOM 1420 C CA . LEU A 1 189 ? -21.961 0.485 12.806 1.00 89.62 189 LEU A CA 1
ATOM 1421 C C . LEU A 1 189 ? -21.513 1.907 13.159 1.00 89.62 189 LEU A C 1
ATOM 1423 O O . LEU A 1 189 ? -21.410 2.766 12.284 1.00 89.62 189 LEU A O 1
ATOM 1427 N N . ARG A 1 190 ? -21.213 2.159 14.437 1.00 88.69 190 ARG A N 1
ATOM 1428 C CA . ARG A 1 190 ? -20.668 3.441 14.897 1.00 88.69 190 ARG A CA 1
ATOM 1429 C C . ARG A 1 190 ? -19.252 3.265 15.417 1.00 88.69 190 ARG A C 1
ATOM 1431 O O . ARG A 1 190 ? -19.031 3.012 16.595 1.00 88.69 190 ARG A O 1
ATOM 1438 N N . VAL A 1 191 ? -18.284 3.456 14.525 1.00 87.31 191 VAL A N 1
ATOM 1439 C CA . VAL A 1 191 ? -16.868 3.583 14.891 1.00 87.31 191 VAL A CA 1
ATOM 1440 C C . VAL A 1 191 ? -16.601 5.042 15.268 1.00 87.31 191 VAL A C 1
ATOM 1442 O O . VAL A 1 191 ? -16.737 5.901 14.395 1.00 87.31 191 VAL A O 1
ATOM 1445 N N . PRO A 1 192 ? -16.242 5.371 16.522 1.00 86.56 192 PRO A N 1
ATOM 1446 C CA . PRO A 1 192 ? -15.906 6.743 16.891 1.00 86.56 192 PRO A CA 1
ATOM 1447 C C . PRO A 1 192 ? -14.695 7.244 16.101 1.00 86.56 192 PRO A C 1
ATOM 1449 O O . PRO A 1 192 ? -13.737 6.495 15.898 1.00 86.56 192 PRO A O 1
ATOM 1452 N N . LYS A 1 193 ? -14.717 8.514 15.681 1.00 91.38 193 LYS A N 1
ATOM 1453 C CA . LYS A 1 193 ? -13.534 9.151 15.090 1.00 91.38 193 LYS A CA 1
ATOM 1454 C C . LYS A 1 193 ? -12.430 9.205 16.147 1.00 91.38 193 LYS A C 1
ATOM 1456 O O . LYS A 1 193 ? -12.664 9.670 17.262 1.00 91.38 193 LYS A O 1
ATOM 1461 N N . THR A 1 194 ? -11.251 8.688 15.817 1.00 92.06 194 THR A N 1
ATOM 1462 C CA . THR A 1 194 ? -10.102 8.734 16.720 1.00 92.06 194 THR A CA 1
ATOM 1463 C C . THR A 1 194 ? -9.635 10.175 16.917 1.00 92.06 194 THR A C 1
ATOM 1465 O O . THR A 1 194 ? -9.733 11.001 16.013 1.00 92.06 194 THR A O 1
ATOM 1468 N N . THR A 1 195 ? -9.097 10.462 18.099 1.00 89.75 195 THR A N 1
ATOM 1469 C CA . THR A 1 195 ? -8.422 11.729 18.424 1.00 89.75 195 THR A CA 1
ATOM 1470 C C . THR A 1 195 ? -6.902 11.623 18.298 1.00 89.75 195 THR A C 1
ATOM 1472 O O . THR A 1 195 ? -6.185 12.566 18.619 1.00 89.75 195 THR A O 1
ATOM 1475 N N . LEU A 1 196 ? -6.395 10.457 17.886 1.00 93.06 196 LEU A N 1
ATOM 1476 C CA . LEU A 1 196 ? -4.968 10.229 17.701 1.00 93.06 196 LEU A CA 1
ATOM 1477 C C . LEU A 1 196 ? -4.470 10.942 16.441 1.00 93.06 196 LEU A C 1
ATOM 1479 O O . LEU A 1 196 ? -5.137 10.931 15.410 1.00 93.06 196 LEU A O 1
ATOM 1483 N N . SER A 1 197 ? -3.272 11.509 16.528 1.00 93.56 197 SER A N 1
ATOM 1484 C CA . SER A 1 197 ? -2.564 12.134 15.412 1.00 93.56 197 SER A CA 1
ATOM 1485 C C . SER A 1 197 ? -1.560 11.161 14.798 1.00 93.56 197 SER A C 1
ATOM 1487 O O . SER A 1 197 ? -0.830 10.482 15.522 1.00 93.56 197 SER A O 1
ATOM 1489 N N . PHE A 1 198 ? -1.500 11.120 13.471 1.00 95.19 198 PHE A N 1
ATOM 1490 C CA . PHE A 1 198 ? -0.574 10.299 12.687 1.00 95.19 198 PHE A CA 1
ATOM 1491 C C . PHE A 1 198 ? 0.384 11.206 11.918 1.00 95.19 198 PHE A C 1
ATOM 1493 O O . PHE A 1 198 ? 0.060 12.366 11.676 1.00 95.19 198 PHE A O 1
ATOM 1500 N N . CYS A 1 199 ? 1.522 10.666 11.482 1.00 95.56 199 CYS A N 1
ATOM 1501 C CA . CYS A 1 199 ? 2.244 11.282 10.373 1.00 95.56 199 CYS A CA 1
ATOM 1502 C C . CYS A 1 199 ? 1.473 11.031 9.074 1.00 95.56 199 CYS A C 1
ATOM 1504 O O . CYS A 1 199 ? 1.159 9.875 8.760 1.00 95.56 199 CYS A O 1
ATOM 1506 N N . HIS A 1 200 ? 1.199 12.101 8.333 1.00 96.88 200 HIS A N 1
ATOM 1507 C CA . HIS A 1 200 ? 0.706 12.036 6.964 1.00 96.88 200 HIS A CA 1
ATOM 1508 C C . HIS A 1 200 ? 1.847 11.633 6.017 1.00 96.88 200 HIS A C 1
ATOM 1510 O O . HIS A 1 200 ? 3.016 11.973 6.221 1.00 96.88 200 HIS A O 1
ATOM 1516 N N . ASP A 1 201 ? 1.501 10.865 4.989 1.00 97.44 201 ASP A N 1
ATOM 1517 C CA . ASP A 1 201 ? 2.432 10.287 4.017 1.00 97.44 201 ASP A CA 1
ATOM 1518 C C . ASP A 1 201 ? 2.925 11.325 2.988 1.00 97.44 201 ASP A C 1
ATOM 1520 O O . ASP A 1 201 ? 3.861 11.057 2.243 1.00 97.44 201 ASP A O 1
ATOM 1524 N N . ASP A 1 202 ? 2.351 12.532 3.004 1.00 96.69 202 ASP A N 1
ATOM 1525 C CA . ASP A 1 202 ? 2.753 13.701 2.206 1.00 96.69 202 ASP A CA 1
ATOM 1526 C C . ASP A 1 202 ? 3.944 14.488 2.786 1.00 96.69 202 ASP A C 1
ATOM 1528 O O . ASP A 1 202 ? 4.415 15.471 2.198 1.00 96.69 202 ASP A O 1
ATOM 1532 N N . GLY A 1 203 ? 4.429 14.069 3.958 1.00 95.06 203 GLY A N 1
ATOM 1533 C CA . GLY A 1 203 ? 5.501 14.720 4.700 1.00 95.06 203 GLY A CA 1
ATOM 1534 C C . GLY A 1 203 ? 5.125 16.089 5.266 1.00 95.06 203 GLY A C 1
ATOM 1535 O O . GLY A 1 203 ? 6.015 16.929 5.425 1.00 95.06 203 GLY A O 1
ATOM 1536 N N . SER A 1 204 ? 3.843 16.355 5.524 1.00 94.69 204 SER A N 1
ATOM 1537 C CA . SER A 1 204 ? 3.378 17.575 6.196 1.00 94.69 204 SER A CA 1
ATOM 1538 C C . SER A 1 204 ? 3.646 17.571 7.707 1.00 94.69 204 SER A C 1
ATOM 1540 O O . SER A 1 204 ? 3.821 18.641 8.288 1.00 94.69 204 SER A O 1
ATOM 1542 N N . ASP A 1 205 ? 3.759 16.399 8.342 1.00 93.69 205 ASP A N 1
ATOM 1543 C CA . ASP A 1 205 ? 4.026 16.296 9.781 1.00 93.69 205 ASP A CA 1
ATOM 1544 C C . ASP A 1 205 ? 5.478 15.928 10.106 1.00 93.69 205 ASP A C 1
ATOM 1546 O O . ASP A 1 205 ? 6.095 15.103 9.422 1.00 93.69 205 ASP A O 1
ATOM 1550 N N . PRO A 1 206 ? 6.023 16.451 11.217 1.00 91.56 206 PRO A N 1
ATOM 1551 C CA . PRO A 1 206 ? 7.316 16.019 11.720 1.00 91.56 206 PRO A CA 1
ATOM 1552 C C . PRO A 1 206 ? 7.263 14.595 12.299 1.00 91.56 206 PRO A C 1
ATOM 1554 O O . PRO A 1 206 ? 6.371 14.231 13.069 1.00 91.56 206 PRO A O 1
ATOM 1557 N N . SER A 1 207 ? 8.300 13.809 12.008 1.00 92.31 207 SER A N 1
ATOM 1558 C CA . SER A 1 207 ? 8.569 12.519 12.650 1.00 92.31 207 SER A CA 1
ATOM 1559 C C . SER A 1 207 ? 9.720 12.641 13.650 1.00 92.31 207 SER A C 1
ATOM 1561 O O . SER A 1 207 ? 10.726 13.289 13.362 1.00 92.31 207 SER A O 1
ATOM 1563 N N . SER A 1 208 ? 9.629 11.962 14.792 1.00 91.12 208 SER A N 1
ATOM 1564 C CA . SER A 1 208 ? 10.734 11.869 15.763 1.00 91.12 208 SER A CA 1
ATOM 1565 C C . SER A 1 208 ? 11.764 10.785 15.425 1.00 91.12 208 SER A C 1
ATOM 1567 O O . SER A 1 208 ? 12.855 10.770 16.000 1.00 91.12 208 SER A O 1
ATOM 1569 N N . GLY A 1 209 ? 11.429 9.890 14.498 1.00 91.25 209 GLY A N 1
ATOM 1570 C CA . GLY A 1 209 ? 12.252 8.764 14.083 1.00 91.25 209 GLY A CA 1
ATOM 1571 C C . GLY A 1 209 ? 11.442 7.775 13.255 1.00 91.25 209 GLY A C 1
ATOM 1572 O O . GLY A 1 209 ? 10.376 8.114 12.739 1.00 91.25 209 GLY A O 1
ATOM 1573 N N . TRP A 1 210 ? 11.936 6.541 13.174 1.00 92.00 210 TRP A N 1
ATOM 1574 C CA . TRP A 1 210 ? 11.347 5.494 12.338 1.00 92.00 210 TRP A CA 1
ATOM 1575 C C . TRP A 1 210 ? 11.296 4.163 13.069 1.00 92.00 210 TRP A C 1
ATOM 1577 O O . TRP A 1 210 ? 12.219 3.804 13.798 1.00 92.00 210 TRP A O 1
ATOM 1587 N N . ARG A 1 211 ? 10.246 3.392 12.820 1.00 92.44 211 ARG A N 1
ATOM 1588 C CA . ARG A 1 211 ? 10.183 1.971 13.134 1.00 92.44 211 ARG A CA 1
ATOM 1589 C C . ARG A 1 211 ? 10.503 1.179 11.873 1.00 92.44 211 ARG A C 1
ATOM 1591 O O . ARG A 1 211 ? 9.906 1.409 10.824 1.00 92.44 211 ARG A O 1
ATOM 1598 N N . ALA A 1 212 ? 11.414 0.223 12.003 1.00 89.81 212 ALA A N 1
ATOM 1599 C CA . ALA A 1 212 ? 11.800 -0.677 10.926 1.00 89.81 212 ALA A CA 1
ATOM 1600 C C . ALA A 1 212 ? 11.889 -2.113 11.434 1.00 89.81 212 ALA A C 1
ATOM 1602 O O . ALA A 1 212 ? 12.224 -2.351 12.598 1.00 89.81 212 ALA A O 1
ATOM 1603 N N . HIS A 1 213 ? 11.641 -3.081 10.558 1.00 86.38 213 HIS A N 1
ATOM 1604 C CA . HIS A 1 213 ? 11.894 -4.486 10.856 1.00 86.38 213 HIS A CA 1
ATOM 1605 C C . HIS A 1 213 ? 13.075 -4.977 10.038 1.00 86.38 213 HIS A C 1
ATOM 1607 O O . HIS A 1 213 ? 13.143 -4.772 8.825 1.00 86.38 213 HIS A O 1
ATOM 1613 N N . LEU A 1 214 ? 14.005 -5.642 10.709 1.00 78.88 214 LEU A N 1
ATOM 1614 C CA . LEU A 1 214 ? 15.173 -6.208 10.067 1.00 78.88 214 LEU A CA 1
ATOM 1615 C C . LEU A 1 214 ? 14.897 -7.665 9.715 1.00 78.88 214 LEU A C 1
ATOM 1617 O O . LEU A 1 214 ? 14.743 -8.476 10.631 1.00 78.88 214 LEU A O 1
ATOM 1621 N N . PRO A 1 215 ? 14.865 -8.018 8.417 1.00 69.50 215 PRO A N 1
ATOM 1622 C CA . PRO A 1 215 ? 14.755 -9.410 8.020 1.00 69.50 215 PRO A CA 1
ATOM 1623 C C . PRO A 1 215 ? 15.979 -10.184 8.523 1.00 69.50 215 PRO A C 1
ATOM 1625 O O . PRO A 1 215 ? 16.982 -9.604 8.942 1.00 69.50 215 PRO A O 1
ATOM 1628 N N . ASP A 1 216 ? 15.912 -11.509 8.443 1.00 68.75 216 ASP A N 1
ATOM 1629 C CA . ASP A 1 216 ? 17.032 -12.385 8.784 1.00 68.75 216 ASP A CA 1
ATOM 1630 C C . ASP A 1 216 ? 18.329 -11.929 8.090 1.00 68.75 216 ASP A C 1
ATOM 1632 O O . ASP A 1 216 ? 18.457 -12.028 6.865 1.00 68.75 216 ASP A O 1
ATOM 1636 N N . LEU A 1 217 ? 19.281 -11.449 8.900 1.00 64.19 217 LEU A N 1
ATOM 1637 C CA . LEU A 1 217 ? 20.534 -10.838 8.451 1.00 64.19 217 LEU A CA 1
ATOM 1638 C C . LEU A 1 217 ? 21.427 -11.809 7.661 1.00 64.19 217 LEU A C 1
ATOM 1640 O O . LEU A 1 217 ? 22.359 -11.369 7.001 1.00 64.19 217 LEU A O 1
ATOM 1644 N N . ARG A 1 218 ? 21.146 -13.120 7.683 1.00 60.44 218 ARG A N 1
ATOM 1645 C CA . ARG A 1 218 ? 21.827 -14.106 6.822 1.00 60.44 218 ARG 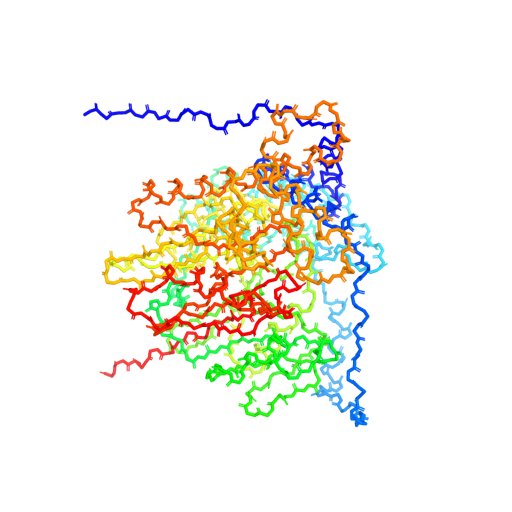A CA 1
ATOM 1646 C C . ARG A 1 218 ? 21.473 -13.964 5.342 1.00 60.44 218 ARG A C 1
ATOM 1648 O O . ARG A 1 218 ? 22.211 -14.475 4.510 1.00 60.44 218 ARG A O 1
ATOM 1655 N N . HIS A 1 219 ? 20.357 -13.307 5.030 1.00 59.03 219 HIS A N 1
ATOM 1656 C CA . HIS A 1 219 ? 19.914 -13.013 3.663 1.00 59.03 219 HIS A CA 1
ATOM 1657 C C . HIS A 1 219 ? 20.240 -11.573 3.249 1.00 59.03 219 HIS A C 1
ATOM 1659 O O . HIS A 1 219 ? 19.596 -11.044 2.342 1.00 59.03 219 HIS A O 1
ATOM 1665 N N . VAL A 1 220 ? 21.140 -10.916 3.981 1.00 64.94 220 VAL A N 1
ATOM 1666 C CA . VAL A 1 220 ? 21.737 -9.643 3.583 1.00 64.94 220 VAL A CA 1
ATOM 1667 C C . VAL A 1 220 ? 23.006 -10.000 2.816 1.00 64.94 220 VAL A C 1
ATOM 1669 O O . VAL A 1 220 ? 23.879 -10.683 3.355 1.00 64.94 220 VAL A O 1
ATOM 1672 N N . ASP A 1 221 ? 23.087 -9.582 1.555 1.00 61.19 221 ASP A N 1
ATOM 1673 C CA . ASP A 1 221 ? 24.189 -9.924 0.640 1.00 61.19 221 ASP A CA 1
ATOM 1674 C C . ASP A 1 221 ? 25.497 -9.179 0.998 1.00 61.19 221 ASP A C 1
ATOM 1676 O O . ASP A 1 221 ? 26.551 -9.417 0.405 1.00 61.19 221 ASP A O 1
ATOM 1680 N N . GLY A 1 222 ? 25.443 -8.287 1.991 1.00 65.38 222 GLY A N 1
ATOM 1681 C CA . GLY A 1 222 ? 26.562 -7.530 2.540 1.00 65.38 222 GLY A CA 1
ATOM 1682 C C . GLY A 1 222 ? 26.197 -6.060 2.765 1.00 65.38 222 GLY A C 1
ATOM 1683 O O . GLY A 1 222 ? 25.050 -5.676 2.555 1.00 65.38 222 GLY A O 1
ATOM 1684 N N . PRO A 1 223 ? 27.159 -5.222 3.188 1.00 65.31 223 PRO A N 1
ATOM 1685 C CA . PRO A 1 223 ? 26.949 -3.781 3.281 1.00 65.31 223 PRO A CA 1
ATOM 1686 C C . PRO A 1 223 ? 26.584 -3.175 1.918 1.00 65.31 223 PRO A C 1
ATOM 1688 O O . PRO A 1 223 ? 27.280 -3.415 0.929 1.00 65.31 223 PRO A O 1
ATOM 1691 N N . ASN A 1 224 ? 25.574 -2.307 1.894 1.00 68.81 224 ASN A N 1
ATOM 1692 C CA . ASN A 1 224 ? 25.026 -1.649 0.697 1.00 68.81 224 ASN A CA 1
ATOM 1693 C C . ASN A 1 224 ? 24.312 -2.584 -0.306 1.00 68.81 224 ASN A C 1
ATOM 1695 O O . ASN A 1 224 ? 24.184 -2.232 -1.481 1.00 68.81 224 ASN A O 1
ATOM 1699 N N . ASP A 1 225 ? 23.813 -3.740 0.135 1.00 71.06 225 ASP A N 1
ATOM 1700 C CA . ASP A 1 225 ? 22.855 -4.548 -0.626 1.00 71.06 225 ASP A CA 1
ATOM 1701 C C . ASP A 1 225 ? 21.479 -3.866 -0.794 1.00 71.06 225 ASP A C 1
ATOM 1703 O O . ASP A 1 225 ? 20.672 -4.262 -1.642 1.00 71.06 225 ASP A O 1
ATOM 1707 N N . GLY A 1 226 ? 21.221 -2.804 -0.026 1.00 72.94 226 GLY A N 1
ATOM 1708 C CA . GLY A 1 226 ? 19.979 -2.037 -0.063 1.00 72.94 226 GLY A CA 1
ATOM 1709 C C . GLY A 1 226 ? 18.830 -2.732 0.663 1.00 72.94 226 GLY A C 1
ATOM 1710 O O . GLY A 1 226 ? 17.662 -2.544 0.320 1.00 72.94 226 GLY A O 1
ATOM 1711 N N . SER A 1 227 ? 19.143 -3.585 1.634 1.00 73.69 227 SER A N 1
ATOM 1712 C CA . SER A 1 227 ? 18.183 -4.126 2.591 1.00 73.69 227 SER A CA 1
ATOM 1713 C C . SER A 1 227 ? 17.784 -3.067 3.618 1.00 73.69 227 SER A C 1
ATOM 1715 O O . SER A 1 227 ? 18.436 -2.031 3.766 1.00 73.69 227 SER A O 1
ATOM 1717 N N . ALA A 1 228 ? 16.728 -3.340 4.394 1.00 69.75 228 ALA A N 1
ATOM 1718 C CA . ALA A 1 228 ? 16.338 -2.460 5.494 1.00 69.75 228 ALA A CA 1
ATOM 1719 C C . ALA A 1 228 ? 17.526 -2.168 6.430 1.00 69.75 228 ALA A C 1
ATOM 1721 O O . ALA A 1 228 ? 17.680 -1.031 6.858 1.00 69.75 228 ALA A O 1
ATOM 1722 N N . ALA A 1 229 ? 18.408 -3.149 6.668 1.00 70.12 229 ALA A N 1
ATOM 1723 C CA . ALA A 1 229 ? 19.599 -3.000 7.506 1.00 70.12 229 ALA A CA 1
ATOM 1724 C C . ALA A 1 229 ? 20.564 -1.906 7.019 1.00 70.12 229 ALA A C 1
ATOM 1726 O O . ALA A 1 229 ? 21.100 -1.175 7.849 1.00 70.12 229 ALA A O 1
ATOM 1727 N N . ASP A 1 230 ? 20.738 -1.754 5.706 1.00 71.38 230 ASP A N 1
ATOM 1728 C CA . ASP A 1 230 ? 21.596 -0.716 5.119 1.00 71.38 230 ASP A CA 1
ATOM 1729 C C . ASP A 1 230 ? 20.967 0.674 5.126 1.00 71.38 230 ASP A C 1
ATOM 1731 O O . ASP A 1 230 ? 21.669 1.691 5.094 1.00 71.38 230 ASP A O 1
ATOM 1735 N N . LEU A 1 231 ? 19.637 0.721 5.142 1.00 70.69 231 LEU A N 1
ATOM 1736 C CA . LEU A 1 231 ? 18.891 1.966 5.192 1.00 70.69 231 LEU A CA 1
ATOM 1737 C C . LEU A 1 231 ? 18.922 2.574 6.592 1.00 70.69 231 LEU A C 1
ATOM 1739 O O . LEU A 1 231 ? 19.004 3.792 6.715 1.00 70.69 231 LEU A O 1
ATOM 1743 N N . LEU A 1 232 ? 18.882 1.753 7.649 1.00 71.62 232 LEU A N 1
ATOM 1744 C CA . LEU A 1 232 ? 18.669 2.251 9.014 1.00 71.62 232 LEU A CA 1
ATOM 1745 C C . LEU A 1 232 ? 19.722 3.268 9.491 1.00 71.62 232 LEU A C 1
ATOM 1747 O O . LEU A 1 232 ? 19.312 4.262 10.083 1.00 71.62 232 LEU A O 1
ATOM 1751 N N . PRO A 1 233 ? 21.038 3.115 9.226 1.00 69.56 233 PRO A N 1
ATOM 1752 C CA . PRO A 1 233 ? 22.030 4.119 9.623 1.00 69.56 233 PRO A CA 1
ATOM 1753 C C . PRO A 1 233 ? 21.854 5.482 8.939 1.00 69.56 233 PRO A C 1
ATOM 1755 O O . PRO A 1 233 ? 22.443 6.466 9.377 1.00 69.56 233 PRO A O 1
ATOM 1758 N N . ARG A 1 234 ? 21.080 5.544 7.848 1.00 74.94 234 ARG A N 1
ATOM 1759 C CA . ARG A 1 234 ? 20.848 6.760 7.055 1.00 74.94 234 ARG A CA 1
ATOM 1760 C C . ARG A 1 234 ? 19.667 7.581 7.564 1.00 74.94 234 ARG A C 1
ATOM 1762 O O . ARG A 1 234 ? 19.497 8.722 7.147 1.00 74.94 234 ARG A O 1
ATOM 1769 N N . PHE A 1 235 ? 18.875 7.009 8.466 1.00 79.31 235 PHE A N 1
ATOM 1770 C CA . PHE A 1 235 ? 17.767 7.676 9.128 1.00 79.31 235 PHE A CA 1
ATOM 1771 C C . PHE A 1 235 ? 18.112 7.910 10.600 1.00 79.31 235 PHE A C 1
ATOM 1773 O O . PHE A 1 235 ? 18.720 7.072 11.266 1.00 79.31 235 PHE A O 1
ATOM 1780 N N . SER A 1 236 ? 17.723 9.063 11.134 1.00 80.44 236 SER A N 1
ATOM 1781 C CA . SER A 1 236 ? 17.898 9.357 12.555 1.00 80.44 236 SER A CA 1
ATOM 1782 C C . SER A 1 236 ? 16.847 8.630 13.402 1.00 80.44 236 SER A C 1
ATOM 1784 O O . SER A 1 236 ? 15.722 8.387 12.964 1.00 80.44 236 SER A O 1
ATOM 1786 N N . ASN A 1 237 ? 17.218 8.294 14.645 1.00 82.75 237 ASN A N 1
ATOM 1787 C CA . ASN A 1 237 ? 16.313 7.755 15.670 1.00 82.75 237 ASN A CA 1
ATOM 1788 C C . ASN A 1 237 ? 15.507 6.517 15.236 1.00 82.75 237 ASN A C 1
ATOM 1790 O O . ASN A 1 237 ? 14.325 6.381 15.559 1.00 82.75 237 ASN A O 1
ATOM 1794 N N . VAL A 1 238 ? 16.146 5.598 14.514 1.00 84.25 238 VAL A N 1
ATOM 1795 C CA . VAL A 1 238 ? 15.508 4.349 14.097 1.00 84.25 238 VAL A CA 1
ATOM 1796 C C . VAL A 1 238 ? 15.421 3.356 15.258 1.00 84.25 238 VAL A C 1
ATOM 1798 O O . VAL A 1 238 ? 16.415 3.076 15.937 1.00 84.25 238 VAL A O 1
ATOM 1801 N N . ILE A 1 239 ? 14.232 2.779 15.438 1.00 85.81 239 ILE A N 1
ATOM 1802 C CA . ILE A 1 239 ? 13.971 1.631 16.303 1.00 85.81 239 ILE A CA 1
ATOM 1803 C C . ILE A 1 239 ? 13.830 0.386 15.424 1.00 85.81 239 ILE A C 1
ATOM 1805 O O . ILE A 1 239 ? 12.865 0.245 14.668 1.00 85.81 239 ILE A O 1
ATOM 1809 N N . ALA A 1 240 ? 14.803 -0.517 15.526 1.00 84.25 240 ALA A N 1
ATOM 1810 C CA . ALA A 1 240 ? 14.887 -1.719 14.705 1.00 84.25 240 ALA A CA 1
ATOM 1811 C C . ALA A 1 240 ? 14.333 -2.943 15.447 1.00 84.25 240 ALA A C 1
ATOM 1813 O O . ALA A 1 240 ? 14.829 -3.282 16.518 1.00 84.25 240 ALA A O 1
ATOM 1814 N N . VAL A 1 241 ? 13.355 -3.645 14.874 1.00 82.81 241 VAL A N 1
ATOM 1815 C CA . VAL A 1 241 ? 12.867 -4.934 15.394 1.00 82.81 241 VAL A CA 1
ATOM 1816 C C . VAL A 1 241 ? 13.579 -6.077 14.670 1.00 82.81 241 VAL A C 1
ATOM 1818 O O . VAL A 1 241 ? 13.481 -6.172 13.449 1.00 82.81 241 VAL A O 1
ATOM 1821 N N . ALA A 1 242 ? 14.300 -6.935 15.394 1.00 80.06 242 ALA A N 1
ATOM 1822 C CA . ALA A 1 242 ? 15.152 -7.981 14.815 1.00 80.06 242 ALA A CA 1
ATOM 1823 C C . ALA A 1 242 ? 15.161 -9.272 15.654 1.00 80.06 242 ALA A C 1
ATOM 1825 O O . ALA A 1 242 ? 14.957 -9.225 16.865 1.00 80.06 242 ALA A O 1
ATOM 1826 N N . GLU A 1 243 ? 15.421 -10.422 15.023 1.00 70.31 243 GLU A N 1
ATOM 1827 C CA . GLU A 1 243 ? 15.486 -11.730 15.706 1.00 70.31 243 GLU A CA 1
ATOM 1828 C C . GLU A 1 243 ? 16.745 -11.843 16.593 1.00 70.31 243 GLU A C 1
ATOM 1830 O O . GLU A 1 243 ? 16.641 -11.996 17.809 1.00 70.31 243 GLU A O 1
ATOM 1835 N N . ASP A 1 244 ? 17.940 -11.678 16.007 1.00 61.34 244 ASP A N 1
ATOM 1836 C CA . ASP A 1 244 ? 19.188 -12.142 16.640 1.00 61.34 244 ASP A CA 1
ATOM 1837 C C . ASP A 1 244 ? 20.236 -11.053 16.940 1.00 61.34 244 ASP A C 1
ATOM 1839 O O . ASP A 1 244 ? 21.234 -11.327 17.612 1.00 61.34 244 ASP A O 1
ATOM 1843 N N . ARG A 1 245 ? 20.074 -9.813 16.452 1.00 57.69 245 ARG A N 1
ATOM 1844 C CA . ARG A 1 245 ? 21.102 -8.761 16.597 1.00 57.69 245 ARG A CA 1
ATOM 1845 C C . ARG A 1 245 ? 20.529 -7.357 16.754 1.00 57.69 245 ARG A C 1
ATOM 1847 O O . ARG A 1 245 ? 19.589 -6.972 16.069 1.00 57.69 245 ARG A O 1
ATOM 1854 N N . THR A 1 246 ? 21.191 -6.565 17.591 1.00 56.59 246 THR A N 1
ATOM 1855 C CA . THR A 1 246 ? 21.147 -5.099 17.567 1.00 56.59 246 THR A CA 1
ATOM 1856 C C . THR A 1 246 ? 22.263 -4.614 16.638 1.00 56.59 246 THR A C 1
ATOM 1858 O O . THR A 1 246 ? 23.421 -4.975 16.851 1.00 56.59 246 THR A O 1
ATOM 1861 N N . LEU A 1 247 ? 21.948 -3.824 15.606 1.00 59.00 247 LEU A N 1
ATOM 1862 C CA . LEU A 1 247 ? 22.988 -3.168 14.803 1.00 59.00 247 LEU A CA 1
ATOM 1863 C C . LEU A 1 247 ? 23.638 -2.036 15.628 1.00 59.00 247 LEU A C 1
ATOM 1865 O O . LEU A 1 247 ? 22.924 -1.353 16.372 1.00 59.00 247 LEU A O 1
ATOM 1869 N N . PRO A 1 248 ? 24.963 -1.812 15.524 1.00 52.78 248 PRO A N 1
ATOM 1870 C CA . PRO A 1 248 ? 25.633 -0.715 16.223 1.00 52.78 248 PRO A CA 1
ATOM 1871 C C . PRO A 1 248 ? 24.985 0.644 15.916 1.00 52.78 248 PRO A C 1
ATOM 1873 O O . PRO A 1 248 ? 24.707 0.950 14.761 1.00 52.78 248 PRO A O 1
ATOM 1876 N N . GLY A 1 249 ? 24.743 1.458 16.948 1.00 57.00 249 GLY A N 1
ATOM 1877 C CA . GLY A 1 249 ? 24.140 2.792 16.807 1.00 57.00 249 GLY A CA 1
ATOM 1878 C C . GLY A 1 249 ? 22.610 2.820 16.697 1.00 57.00 249 GLY A C 1
ATOM 1879 O O . GLY A 1 249 ? 22.032 3.903 16.732 1.00 57.00 249 GLY A O 1
ATOM 1880 N N . LEU A 1 250 ? 21.940 1.664 16.630 1.00 60.09 250 LEU A N 1
ATOM 1881 C CA . LEU A 1 250 ? 20.478 1.582 16.607 1.00 60.09 250 LEU A CA 1
ATOM 1882 C C . LEU A 1 250 ? 19.908 1.189 17.971 1.00 60.09 250 LEU A C 1
ATOM 1884 O O . LEU A 1 250 ? 20.460 0.344 18.681 1.00 60.09 250 LEU A O 1
ATOM 1888 N N . ARG A 1 251 ? 18.742 1.748 18.313 1.00 64.50 251 ARG A N 1
ATOM 1889 C CA . ARG A 1 251 ? 17.915 1.207 19.398 1.00 64.50 251 ARG A CA 1
ATOM 1890 C C . ARG A 1 251 ? 17.226 -0.039 18.850 1.00 64.50 251 ARG A C 1
ATOM 1892 O O . ARG A 1 251 ? 16.442 0.065 17.912 1.00 64.50 251 ARG A O 1
ATOM 1899 N N . GLY A 1 252 ? 17.555 -1.216 19.372 1.00 67.12 252 GLY A N 1
ATOM 1900 C CA . GLY A 1 252 ? 16.989 -2.466 18.865 1.00 67.12 252 GLY A CA 1
ATOM 1901 C C . GLY A 1 252 ? 16.026 -3.130 19.834 1.00 67.12 252 GLY A C 1
ATOM 1902 O O . GLY A 1 252 ? 16.251 -3.158 21.042 1.00 67.12 252 GLY A O 1
ATOM 1903 N N . VAL A 1 253 ? 14.977 -3.707 19.264 1.00 68.06 253 VAL A N 1
ATOM 1904 C CA . VAL A 1 253 ? 13.971 -4.537 19.916 1.00 68.06 253 VAL A CA 1
ATOM 1905 C C . VAL A 1 253 ? 14.164 -5.966 19.429 1.00 68.06 253 VAL A C 1
ATOM 1907 O O . VAL A 1 253 ? 14.165 -6.223 18.225 1.00 68.06 253 VAL A O 1
ATOM 1910 N N . ARG A 1 254 ? 14.307 -6.912 20.358 1.00 73.62 254 ARG A N 1
ATOM 1911 C CA . ARG A 1 254 ? 14.374 -8.335 20.011 1.00 73.62 254 ARG A CA 1
ATOM 1912 C C . ARG A 1 254 ? 12.974 -8.899 19.802 1.00 73.62 254 ARG A C 1
ATOM 1914 O O . ARG A 1 254 ? 12.085 -8.632 20.608 1.00 73.62 254 ARG A O 1
ATOM 1921 N N . THR A 1 255 ? 12.791 -9.706 18.762 1.00 65.19 255 THR A N 1
ATOM 1922 C CA . THR A 1 255 ? 11.535 -10.417 18.488 1.00 65.19 255 THR A CA 1
ATOM 1923 C C . THR A 1 255 ? 11.726 -11.934 18.453 1.00 65.19 255 THR A C 1
ATOM 1925 O O . THR A 1 255 ? 12.847 -12.430 18.388 1.00 65.19 255 THR A O 1
ATOM 1928 N N . ILE A 1 256 ? 10.625 -12.680 18.559 1.00 61.62 256 ILE A N 1
ATOM 1929 C CA . ILE A 1 256 ? 10.623 -14.144 18.482 1.00 61.62 256 ILE A CA 1
ATOM 1930 C C . ILE A 1 256 ? 10.304 -14.533 17.049 1.00 61.62 256 ILE A C 1
ATOM 1932 O O . ILE A 1 256 ? 9.228 -14.216 16.546 1.00 61.62 256 ILE A O 1
ATOM 1936 N N . GLY A 1 257 ? 11.205 -15.289 16.433 1.00 61.44 257 GLY A N 1
ATOM 1937 C CA . GLY A 1 257 ? 11.084 -15.650 15.031 1.00 61.44 257 GLY A CA 1
ATOM 1938 C C . GLY A 1 257 ? 11.489 -14.505 14.110 1.00 61.44 257 GLY A C 1
ATOM 1939 O O . GLY A 1 257 ? 11.720 -13.371 14.526 1.00 61.44 257 GLY A O 1
ATOM 1940 N N . ARG A 1 258 ? 11.592 -14.830 12.826 1.00 69.50 258 ARG A N 1
ATOM 1941 C CA . ARG A 1 258 ? 12.056 -13.906 11.791 1.00 69.50 258 ARG A CA 1
ATOM 1942 C C . ARG A 1 258 ? 10.974 -12.866 11.516 1.00 69.50 258 ARG A C 1
ATOM 1944 O O . ARG A 1 258 ? 9.931 -13.271 11.000 1.00 69.50 258 ARG A O 1
ATOM 1951 N N . PRO A 1 259 ? 11.182 -11.571 11.815 1.00 66.69 259 PRO A N 1
ATOM 1952 C CA . PRO A 1 259 ? 10.231 -10.554 11.398 1.00 66.69 259 PRO A CA 1
ATOM 1953 C C . PRO A 1 259 ? 10.278 -10.413 9.872 1.00 66.69 259 PRO A C 1
ATOM 1955 O O . PRO A 1 259 ? 11.306 -10.663 9.233 1.00 66.69 259 PRO A O 1
ATOM 1958 N N . ASP A 1 260 ? 9.160 -10.009 9.275 1.00 75.88 260 ASP A N 1
ATOM 1959 C CA . ASP A 1 260 ? 9.162 -9.545 7.895 1.00 75.88 260 ASP A CA 1
ATOM 1960 C C . ASP A 1 260 ? 9.583 -8.075 7.854 1.00 75.88 260 ASP A C 1
ATOM 1962 O O . ASP A 1 260 ? 9.326 -7.314 8.782 1.00 75.88 260 ASP A O 1
ATOM 1966 N N . GLN A 1 261 ? 10.254 -7.658 6.783 1.00 82.62 261 GLN A N 1
ATOM 1967 C CA . GLN A 1 261 ? 10.882 -6.331 6.700 1.00 82.62 261 GLN A CA 1
ATOM 1968 C C . GLN A 1 261 ? 9.891 -5.166 6.515 1.00 82.62 261 GLN A C 1
ATOM 1970 O O . GLN A 1 261 ? 10.290 -4.053 6.197 1.00 82.62 261 GLN A O 1
ATOM 1975 N N . TRP A 1 262 ? 8.596 -5.424 6.672 1.00 88.69 262 TRP A N 1
ATOM 1976 C CA . TRP A 1 262 ? 7.505 -4.579 6.205 1.00 88.69 262 TRP A CA 1
ATOM 1977 C C . TRP A 1 262 ? 6.797 -3.897 7.371 1.00 88.69 262 TRP A C 1
ATOM 1979 O O . TRP A 1 262 ? 5.661 -4.227 7.721 1.00 88.69 262 TRP A O 1
ATOM 1989 N N . ALA A 1 263 ? 7.499 -2.958 8.006 1.00 91.50 263 ALA A N 1
ATOM 1990 C CA . ALA A 1 263 ? 6.988 -2.262 9.183 1.00 91.50 263 ALA A CA 1
ATOM 1991 C C . ALA A 1 263 ? 5.718 -1.453 8.901 1.00 91.50 263 ALA A C 1
ATOM 1993 O O . ALA A 1 263 ? 4.911 -1.276 9.805 1.00 91.50 263 ALA A O 1
ATOM 1994 N N . ARG A 1 264 ? 5.497 -1.009 7.663 1.00 93.12 264 ARG A N 1
ATOM 1995 C CA . ARG A 1 264 ? 4.289 -0.266 7.296 1.00 93.12 264 ARG A CA 1
ATOM 1996 C C . ARG A 1 264 ? 3.018 -1.116 7.393 1.00 93.12 264 ARG A C 1
ATOM 1998 O O . ARG A 1 264 ? 1.952 -0.623 7.748 1.00 93.12 264 ARG A O 1
ATOM 2005 N N . ASP A 1 265 ? 3.112 -2.411 7.101 1.00 91.38 265 ASP A N 1
ATOM 2006 C CA . ASP A 1 265 ? 1.930 -3.254 6.883 1.00 91.38 265 ASP A CA 1
ATOM 2007 C C . ASP A 1 265 ? 1.280 -3.790 8.153 1.00 91.38 265 ASP A C 1
ATOM 2009 O O . ASP A 1 265 ? 0.099 -4.133 8.138 1.00 91.38 265 ASP A O 1
ATOM 2013 N N . ASN A 1 266 ? 2.036 -3.886 9.245 1.00 88.75 266 ASN A N 1
ATOM 2014 C CA . ASN A 1 266 ? 1.574 -4.516 10.482 1.00 88.75 266 ASN A CA 1
ATOM 2015 C C . ASN A 1 266 ? 1.110 -3.515 11.552 1.00 88.75 266 ASN A C 1
ATOM 2017 O O . ASN A 1 266 ? 0.796 -3.904 12.678 1.00 88.75 266 ASN A O 1
ATOM 2021 N N . GLY A 1 267 ? 1.103 -2.225 11.222 1.00 92.38 267 GLY A N 1
ATOM 2022 C CA . GLY A 1 267 ? 0.555 -1.180 12.070 1.00 92.38 267 GLY A CA 1
ATOM 2023 C C . GLY A 1 267 ? 1.044 0.213 11.689 1.00 92.38 267 GLY A C 1
ATOM 2024 O O . GLY A 1 267 ? 2.091 0.370 11.068 1.00 92.38 267 GLY A O 1
ATOM 2025 N N . ARG A 1 268 ? 0.280 1.221 12.106 1.00 95.88 268 ARG A N 1
ATOM 2026 C CA . ARG A 1 268 ? 0.590 2.645 11.951 1.00 95.88 268 ARG A CA 1
ATOM 2027 C C . ARG A 1 268 ? 0.838 3.234 13.330 1.00 95.88 268 ARG A C 1
ATOM 2029 O O . ARG A 1 268 ? 0.140 2.883 14.286 1.00 95.88 268 ARG A O 1
ATOM 2036 N N . LEU A 1 269 ? 1.826 4.108 13.451 1.00 95.88 269 LEU A N 1
ATOM 2037 C CA . LEU A 1 269 ? 2.098 4.793 14.708 1.00 95.88 269 LEU A CA 1
ATOM 2038 C C . LEU A 1 269 ? 1.293 6.087 14.799 1.00 95.88 269 LEU A C 1
ATOM 2040 O O . LEU A 1 269 ? 1.174 6.846 13.840 1.00 95.88 269 LEU A O 1
ATOM 2044 N N . ALA A 1 270 ? 0.749 6.328 15.986 1.00 95.38 270 ALA A N 1
ATOM 2045 C CA . ALA A 1 270 ? -0.051 7.502 16.297 1.00 95.38 270 ALA A CA 1
ATOM 2046 C C . ALA A 1 270 ? 0.322 8.061 17.676 1.00 95.38 270 ALA A C 1
ATOM 2048 O O . ALA A 1 270 ? 0.988 7.392 18.470 1.00 95.38 270 ALA A O 1
ATOM 2049 N N . THR A 1 271 ? -0.112 9.277 17.989 1.00 94.44 271 THR A N 1
ATOM 2050 C CA . THR A 1 271 ? 0.120 9.918 19.289 1.00 94.44 271 THR A CA 1
ATOM 2051 C C . THR A 1 271 ? -1.091 10.732 19.735 1.00 94.44 271 THR A C 1
ATOM 2053 O O . THR A 1 271 ? -1.781 11.316 18.905 1.00 94.44 271 THR A O 1
ATOM 2056 N N . ASP A 1 272 ? -1.346 10.790 21.041 1.00 91.56 272 ASP A N 1
ATOM 2057 C CA . ASP A 1 272 ? -2.259 11.773 21.658 1.00 91.56 272 ASP A CA 1
ATOM 2058 C C . ASP A 1 272 ? -1.503 12.999 22.217 1.00 91.56 272 ASP A C 1
ATOM 2060 O O . ASP A 1 272 ? -2.070 13.819 22.933 1.00 91.56 272 ASP A O 1
ATOM 2064 N N . GLY A 1 273 ? -0.205 13.110 21.910 1.00 88.75 273 GLY A N 1
ATOM 2065 C CA . GLY A 1 273 ? 0.714 14.116 22.448 1.00 88.75 273 GLY A CA 1
ATOM 2066 C C . GLY A 1 273 ? 1.532 13.612 23.641 1.00 88.75 273 GLY A C 1
ATOM 2067 O O . GLY A 1 273 ? 2.681 14.018 23.805 1.00 88.75 273 GLY A O 1
ATOM 2068 N N . GLN A 1 274 ? 1.005 12.666 24.422 1.00 87.94 274 GLN A N 1
ATOM 2069 C CA . GLN A 1 274 ? 1.668 12.113 25.610 1.00 87.94 274 GLN A CA 1
ATOM 2070 C C . GLN A 1 274 ? 2.156 10.681 25.377 1.00 87.94 274 GLN A C 1
ATOM 2072 O O . GLN A 1 274 ? 3.293 10.327 25.706 1.00 87.94 274 GLN A O 1
ATOM 2077 N N . THR A 1 275 ? 1.301 9.869 24.769 1.00 89.50 275 THR A N 1
ATOM 2078 C CA . THR A 1 275 ? 1.473 8.437 24.574 1.00 89.50 275 THR A CA 1
ATOM 2079 C C . THR A 1 275 ? 1.576 8.127 23.091 1.00 89.50 275 THR A C 1
ATOM 2081 O O . THR A 1 275 ? 0.785 8.590 22.273 1.00 89.50 275 THR A O 1
ATOM 2084 N N . SER A 1 276 ? 2.560 7.299 22.747 1.00 92.94 276 SER A N 1
ATOM 2085 C CA . SER A 1 276 ? 2.678 6.713 21.415 1.00 92.94 276 SER A CA 1
ATOM 2086 C C . SER A 1 276 ? 1.840 5.437 21.358 1.00 92.94 276 SER A C 1
ATOM 2088 O O . SER A 1 276 ? 1.938 4.585 22.242 1.00 92.94 276 SER A O 1
ATOM 2090 N N . TYR A 1 277 ? 1.043 5.284 20.309 1.00 93.75 277 TYR A N 1
ATOM 2091 C CA . TYR A 1 277 ? 0.202 4.118 20.070 1.00 93.75 277 TYR A CA 1
ATOM 2092 C C . TYR A 1 277 ? 0.662 3.408 18.809 1.00 93.75 277 TYR A C 1
ATOM 2094 O O . TYR A 1 277 ? 0.927 4.048 17.794 1.00 93.75 277 TYR A O 1
ATOM 2102 N N . LEU A 1 278 ? 0.718 2.081 18.871 1.00 94.62 278 LEU A N 1
ATOM 2103 C CA . LEU A 1 278 ? 0.800 1.249 17.685 1.00 94.62 278 LEU A CA 1
ATOM 2104 C C . LEU A 1 278 ? -0.612 0.790 17.354 1.00 94.62 278 LEU A C 1
ATOM 2106 O O . LEU A 1 278 ? -1.165 -0.092 18.015 1.00 94.62 278 LEU A O 1
ATOM 2110 N N . LEU A 1 279 ? -1.190 1.422 16.340 1.00 93.88 279 LEU A N 1
ATOM 2111 C CA . LEU A 1 279 ? -2.494 1.060 15.830 1.00 93.88 279 LEU A CA 1
ATOM 2112 C C . LEU A 1 279 ? -2.331 -0.141 14.901 1.00 93.88 279 LEU A C 1
ATOM 2114 O O . LEU A 1 279 ? -1.675 -0.036 13.864 1.00 93.88 279 LEU A O 1
ATOM 2118 N N . ARG A 1 280 ? -2.891 -1.288 15.281 1.00 91.06 280 ARG A N 1
ATOM 2119 C CA . ARG A 1 280 ? -2.721 -2.543 14.542 1.00 91.06 280 ARG A CA 1
ATOM 2120 C C . ARG A 1 280 ? -3.983 -2.916 13.764 1.00 91.06 280 ARG A C 1
ATOM 2122 O O . ARG A 1 280 ? -5.103 -2.636 14.226 1.00 91.06 280 ARG A O 1
ATOM 2129 N N . PRO A 1 281 ? -3.841 -3.585 12.607 1.00 90.44 281 PRO A N 1
ATOM 2130 C CA . PRO A 1 281 ? -4.965 -4.306 12.032 1.00 90.44 281 PRO A CA 1
ATOM 2131 C C . PRO A 1 281 ? -5.439 -5.386 13.009 1.00 90.44 281 PRO A C 1
ATOM 2133 O O . PRO A 1 281 ? -4.725 -5.776 13.932 1.00 90.44 281 PRO A O 1
ATOM 2136 N N . ARG A 1 282 ? -6.648 -5.899 12.787 1.00 85.94 282 ARG A N 1
ATOM 2137 C CA . ARG A 1 282 ? -7.225 -7.010 13.555 1.00 85.94 282 ARG A CA 1
ATOM 2138 C C . ARG A 1 282 ? -6.267 -8.200 13.660 1.00 85.94 282 ARG A C 1
ATOM 2140 O O . ARG A 1 282 ? -6.206 -8.862 14.691 1.00 85.94 282 ARG A O 1
ATOM 2147 N N . TRP A 1 283 ? -5.535 -8.460 12.583 1.00 82.12 283 TRP A N 1
ATOM 2148 C CA . TRP A 1 283 ? -4.321 -9.263 12.574 1.00 82.12 283 TRP A CA 1
ATOM 2149 C C . TRP A 1 283 ? -3.459 -8.852 11.386 1.00 82.12 283 TRP A C 1
ATOM 2151 O O . TRP A 1 283 ? -3.965 -8.432 10.340 1.00 82.12 283 TRP A O 1
ATOM 2161 N N . SER A 1 284 ? -2.152 -9.032 11.523 1.00 83.88 284 SER A N 1
ATOM 2162 C CA . SER A 1 284 ? -1.225 -8.885 10.408 1.00 83.88 284 SER A CA 1
ATOM 2163 C C . SER A 1 284 ? -1.499 -9.965 9.367 1.00 83.88 284 SER A C 1
ATOM 2165 O O . SER A 1 284 ? -1.542 -11.157 9.691 1.00 83.88 284 SER A O 1
ATOM 2167 N N . SER A 1 285 ? -1.682 -9.560 8.113 1.00 78.12 285 SER A N 1
ATOM 2168 C CA . SER A 1 285 ? -1.923 -10.479 7.001 1.00 78.12 285 SER A CA 1
ATOM 2169 C C . SER A 1 285 ? -0.993 -10.213 5.824 1.00 78.12 285 SER A C 1
ATOM 2171 O O . SER A 1 285 ? -0.409 -9.134 5.714 1.00 78.12 285 SER A O 1
ATOM 2173 N N . ARG A 1 286 ? -0.846 -11.208 4.948 1.00 72.88 286 ARG A N 1
ATOM 2174 C CA . ARG A 1 286 ? -0.198 -11.107 3.631 1.00 72.88 286 ARG A CA 1
ATOM 2175 C C . ARG A 1 286 ? -1.163 -11.576 2.547 1.00 72.88 286 ARG A C 1
ATOM 2177 O O . ARG A 1 286 ? -2.143 -12.247 2.842 1.00 72.88 286 ARG A O 1
ATOM 2184 N N . GLY A 1 287 ? -0.858 -11.231 1.299 1.00 68.38 287 GLY A N 1
ATOM 2185 C CA . GLY A 1 287 ? -1.722 -11.550 0.163 1.00 68.38 287 GLY A CA 1
ATOM 2186 C C . GLY A 1 287 ? -2.928 -10.619 0.060 1.00 68.38 287 GLY A C 1
ATOM 2187 O O . GLY A 1 287 ? -3.238 -9.863 0.979 1.00 68.38 287 GLY A O 1
ATOM 2188 N N . ASP A 1 288 ? -3.574 -10.629 -1.100 1.00 65.62 288 ASP A N 1
ATOM 2189 C CA . ASP A 1 288 ? -4.677 -9.717 -1.410 1.00 65.62 288 ASP A CA 1
ATOM 2190 C C . ASP A 1 288 ? -5.948 -10.084 -0.636 1.00 65.62 288 ASP A C 1
ATOM 2192 O O . ASP A 1 288 ? -6.638 -9.196 -0.139 1.00 65.62 288 ASP A O 1
ATOM 2196 N N . ASP A 1 289 ? -6.171 -11.380 -0.408 1.00 59.91 289 ASP A N 1
ATOM 2197 C CA . ASP A 1 289 ? -7.352 -11.945 0.255 1.00 59.91 289 ASP A CA 1
ATOM 2198 C C . ASP A 1 289 ? -7.509 -11.575 1.749 1.00 59.91 289 ASP A C 1
ATOM 2200 O O . ASP A 1 289 ? -8.596 -11.698 2.317 1.00 59.91 289 ASP A O 1
ATOM 2204 N N . GLY A 1 290 ? -6.447 -11.087 2.407 1.00 59.81 290 GLY A N 1
ATOM 2205 C CA . GLY A 1 290 ? -6.452 -10.764 3.842 1.00 59.81 290 GLY A CA 1
ATOM 2206 C C . GLY A 1 290 ? -6.666 -11.985 4.754 1.00 59.81 290 GLY A C 1
ATOM 2207 O O . GLY A 1 290 ? -6.960 -11.840 5.946 1.00 59.81 290 GLY A O 1
ATOM 2208 N N . THR A 1 291 ? -6.535 -13.196 4.209 1.00 56.44 291 THR A N 1
ATOM 2209 C CA . THR A 1 291 ? -6.807 -14.468 4.889 1.00 56.44 291 THR A CA 1
ATOM 2210 C C . THR A 1 291 ? -5.549 -15.102 5.449 1.00 56.44 291 THR A C 1
ATOM 2212 O O . THR A 1 291 ? -5.617 -15.773 6.479 1.00 56.44 291 THR A O 1
ATOM 2215 N N . ALA A 1 292 ? -4.392 -14.848 4.840 1.00 63.38 292 ALA A N 1
ATOM 2216 C CA . ALA A 1 292 ? -3.138 -15.382 5.332 1.00 63.38 292 ALA A CA 1
ATOM 2217 C C . ALA A 1 292 ? -2.663 -14.561 6.532 1.00 63.38 292 ALA A C 1
ATOM 2219 O O . ALA A 1 292 ? -2.040 -13.511 6.372 1.00 63.38 292 ALA A O 1
ATOM 2220 N N . TRP A 1 293 ? -2.948 -15.044 7.744 1.00 71.75 293 TRP A N 1
ATOM 2221 C CA . TRP A 1 293 ? -2.277 -14.551 8.943 1.00 71.75 293 TRP A CA 1
ATOM 2222 C C . TRP A 1 293 ? -0.761 -14.642 8.757 1.00 71.75 293 TRP A C 1
ATOM 2224 O O . TRP A 1 293 ? -0.241 -15.651 8.276 1.00 71.75 293 TRP A O 1
ATOM 2234 N N . TRP A 1 294 ? -0.056 -13.581 9.143 1.00 78.06 294 TRP A N 1
ATOM 2235 C CA . TRP A 1 294 ? 1.386 -13.480 8.987 1.00 78.06 294 TRP A CA 1
ATOM 2236 C C . TRP A 1 294 ? 2.078 -13.362 10.353 1.00 78.06 294 TRP A C 1
ATOM 2238 O O . TRP A 1 294 ? 2.239 -12.256 10.876 1.00 78.06 294 TRP A O 1
ATOM 2248 N N . PRO A 1 295 ? 2.502 -14.493 10.956 1.00 78.31 295 PRO A N 1
ATOM 2249 C CA . PRO A 1 295 ? 3.047 -14.516 12.313 1.00 78.31 295 PRO A CA 1
ATOM 2250 C C . PRO A 1 295 ? 4.261 -13.608 12.502 1.00 78.31 295 PRO A C 1
ATOM 2252 O O . PRO A 1 295 ? 4.383 -12.956 13.532 1.00 78.31 295 PRO A O 1
ATOM 2255 N N . ALA A 1 296 ? 5.143 -13.559 11.503 1.00 77.56 296 ALA A N 1
ATOM 2256 C CA . ALA A 1 296 ? 6.359 -12.753 11.521 1.00 77.56 296 ALA A CA 1
ATOM 2257 C C . ALA A 1 296 ? 6.068 -11.262 11.767 1.00 77.56 296 ALA A C 1
ATOM 2259 O O . ALA A 1 296 ? 6.678 -10.648 12.641 1.00 77.56 296 ALA A O 1
ATOM 2260 N N . ALA A 1 297 ? 5.091 -10.709 11.045 1.00 82.62 297 ALA A N 1
ATOM 2261 C CA . ALA A 1 297 ? 4.642 -9.330 11.222 1.00 82.62 297 ALA A CA 1
ATOM 2262 C C . ALA A 1 297 ? 3.991 -9.126 12.591 1.00 82.62 297 ALA A C 1
ATOM 2264 O O . ALA A 1 297 ? 4.294 -8.161 13.291 1.00 82.62 297 ALA A O 1
ATOM 2265 N N . GLU A 1 298 ? 3.117 -10.046 12.996 1.00 83.19 298 GLU A N 1
ATOM 2266 C CA . GLU A 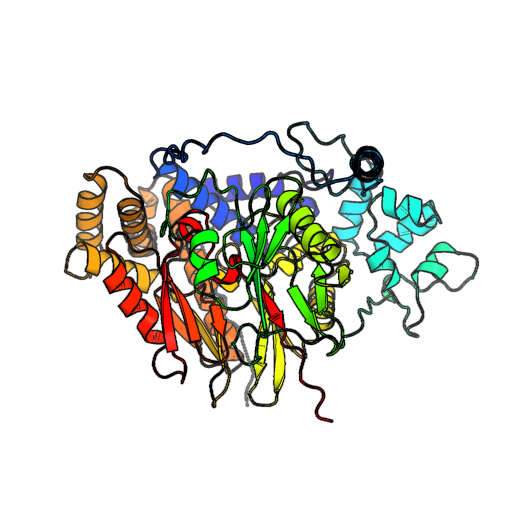1 298 ? 2.377 -9.928 14.251 1.00 83.19 298 GLU A CA 1
ATOM 2267 C C . GLU A 1 298 ? 3.321 -9.875 15.461 1.00 83.19 298 GLU A C 1
ATOM 2269 O O . GLU A 1 298 ? 3.226 -8.992 16.313 1.00 83.19 298 GLU A O 1
ATOM 2274 N N . LEU A 1 299 ? 4.297 -10.786 15.495 1.00 81.50 299 LEU A N 1
ATOM 2275 C CA . LEU A 1 299 ? 5.277 -10.876 16.574 1.00 81.50 299 LEU A CA 1
ATOM 2276 C C . LEU A 1 299 ? 6.211 -9.662 16.600 1.00 81.50 299 LEU A C 1
ATOM 2278 O O . LEU A 1 299 ? 6.588 -9.216 17.688 1.00 81.50 299 LEU A O 1
ATOM 2282 N N . ALA A 1 300 ? 6.548 -9.091 15.441 1.00 82.25 300 ALA A N 1
ATOM 2283 C CA . ALA A 1 300 ? 7.346 -7.872 15.363 1.00 82.25 300 ALA A CA 1
ATOM 2284 C C . ALA A 1 300 ? 6.621 -6.674 16.003 1.00 82.25 300 ALA A C 1
ATOM 2286 O O . ALA A 1 300 ? 7.197 -5.981 16.846 1.00 82.25 300 ALA A O 1
ATOM 2287 N N . ALA A 1 301 ? 5.337 -6.478 15.673 1.00 84.81 301 ALA A N 1
ATOM 2288 C CA . ALA A 1 301 ? 4.495 -5.444 16.278 1.00 84.81 301 ALA A CA 1
ATOM 2289 C C . ALA A 1 301 ? 4.374 -5.619 17.800 1.00 84.81 301 ALA A C 1
ATOM 2291 O O . ALA A 1 301 ? 4.591 -4.670 18.555 1.00 84.81 301 ALA A O 1
ATOM 2292 N N . GLU A 1 302 ? 4.091 -6.839 18.265 1.00 81.75 302 GLU A N 1
ATOM 2293 C CA . GLU A 1 302 ? 3.997 -7.127 19.700 1.00 81.75 302 GLU A CA 1
ATOM 2294 C C . GLU A 1 302 ? 5.315 -6.869 20.433 1.00 81.75 302 GLU A C 1
ATOM 2296 O O . GLU A 1 302 ? 5.318 -6.349 21.548 1.00 81.75 302 GLU A O 1
ATOM 2301 N N . SER A 1 303 ? 6.444 -7.225 19.818 1.00 81.31 303 SER A N 1
ATOM 2302 C CA . SER A 1 303 ? 7.765 -7.035 20.426 1.00 81.31 303 SER A CA 1
ATOM 2303 C C . SER A 1 303 ? 8.069 -5.552 20.622 1.00 81.31 303 SER A C 1
ATOM 2305 O O . SER A 1 303 ? 8.570 -5.163 21.675 1.00 81.31 303 SER A O 1
ATOM 2307 N N . TYR A 1 304 ? 7.692 -4.715 19.652 1.00 85.31 304 TYR A N 1
ATOM 2308 C CA . TYR A 1 304 ? 7.811 -3.261 19.749 1.00 85.31 304 TYR A CA 1
ATOM 2309 C C . TYR A 1 304 ? 7.006 -2.685 20.926 1.00 85.31 304 TYR A C 1
ATOM 2311 O O . TYR A 1 304 ? 7.525 -1.882 21.702 1.00 85.31 304 TYR A O 1
ATOM 2319 N N . VAL A 1 305 ? 5.761 -3.140 21.102 1.00 81.94 305 VAL A N 1
ATOM 2320 C CA . VAL A 1 305 ? 4.894 -2.740 22.225 1.00 81.94 305 VAL A CA 1
ATOM 2321 C C . VAL A 1 305 ? 5.479 -3.196 23.562 1.00 81.94 305 VAL A C 1
ATOM 2323 O O . VAL A 1 305 ? 5.586 -2.402 24.493 1.00 81.94 305 VAL A O 1
ATOM 2326 N N . ARG A 1 306 ? 5.914 -4.458 23.666 1.00 77.69 306 ARG A N 1
ATOM 2327 C CA . ARG A 1 306 ? 6.483 -5.023 24.905 1.00 77.69 306 ARG A CA 1
ATOM 2328 C C . ARG A 1 306 ? 7.782 -4.348 25.332 1.00 77.69 306 ARG A C 1
ATOM 2330 O O . ARG A 1 306 ? 8.049 -4.264 26.524 1.00 77.69 306 ARG A O 1
ATOM 2337 N N . ALA A 1 307 ? 8.559 -3.839 24.380 1.00 77.06 307 ALA A N 1
ATOM 2338 C CA . ALA A 1 307 ? 9.736 -3.023 24.661 1.00 77.06 307 ALA A CA 1
ATOM 2339 C C . ALA A 1 307 ? 9.394 -1.617 25.205 1.00 77.06 307 ALA A C 1
ATOM 2341 O O . ALA A 1 307 ? 10.297 -0.829 25.475 1.00 77.06 307 ALA A O 1
ATOM 2342 N N . GLY A 1 308 ? 8.108 -1.292 25.383 1.00 79.81 308 GLY A N 1
ATOM 2343 C CA . GLY A 1 308 ? 7.645 -0.047 25.994 1.00 79.81 308 GLY A CA 1
ATOM 2344 C C . GLY A 1 308 ? 7.619 1.144 25.039 1.00 79.81 308 GLY A C 1
ATOM 2345 O O . GLY A 1 308 ? 7.483 2.281 25.484 1.00 79.81 308 GLY A O 1
ATOM 2346 N N . HIS A 1 309 ? 7.751 0.916 23.729 1.00 85.06 309 HIS A N 1
ATOM 2347 C CA . HIS A 1 309 ? 7.782 2.006 22.753 1.00 85.06 309 HIS A CA 1
ATOM 2348 C C . HIS A 1 309 ? 6.398 2.557 22.400 1.00 85.06 309 HIS A C 1
ATOM 2350 O O . HIS A 1 309 ? 6.297 3.695 21.941 1.00 85.06 309 HIS A O 1
ATOM 2356 N N . ALA A 1 310 ? 5.340 1.769 22.593 1.00 87.69 310 ALA A N 1
ATOM 2357 C CA . ALA A 1 310 ? 3.972 2.196 22.344 1.00 87.69 310 ALA A CA 1
ATOM 2358 C C . ALA A 1 310 ? 2.954 1.338 23.101 1.00 87.69 310 ALA A C 1
ATOM 2360 O O . ALA A 1 310 ? 3.251 0.213 23.498 1.00 87.69 310 ALA A O 1
ATOM 2361 N N . VAL A 1 311 ? 1.730 1.848 23.222 1.00 86.25 311 VAL A N 1
ATOM 2362 C CA . VAL A 1 311 ? 0.552 1.069 23.622 1.00 86.25 311 VAL A CA 1
ATOM 2363 C C . VAL A 1 311 ? -0.070 0.428 22.380 1.00 86.25 311 VAL A C 1
ATOM 2365 O O . VAL A 1 311 ? -0.305 1.110 21.382 1.00 86.25 311 VAL A O 1
ATOM 2368 N N . SER A 1 312 ? -0.341 -0.879 22.426 1.00 87.38 312 SER A N 1
ATOM 2369 C CA . SER A 1 312 ? -1.055 -1.561 21.337 1.00 87.38 312 SER A CA 1
ATOM 2370 C C . SER A 1 312 ? -2.521 -1.158 21.333 1.00 87.38 312 SER A C 1
ATOM 2372 O O . SER A 1 312 ? -3.182 -1.226 22.370 1.00 87.38 312 SER A O 1
ATOM 2374 N N . ARG A 1 313 ? -3.047 -0.802 20.162 1.00 82.50 313 ARG A N 1
ATOM 2375 C CA . ARG A 1 313 ? -4.476 -0.568 19.963 1.00 82.50 313 ARG A CA 1
ATOM 2376 C C . ARG A 1 313 ? -4.941 -1.320 18.724 1.00 82.50 313 ARG A C 1
ATOM 2378 O O . ARG A 1 313 ? -4.623 -0.937 17.600 1.00 82.50 313 ARG A O 1
ATOM 2385 N N . ASP A 1 314 ? -5.696 -2.387 18.944 1.00 76.12 314 ASP A N 1
ATOM 2386 C CA . ASP A 1 314 ? -6.273 -3.175 17.859 1.00 76.12 314 ASP A CA 1
ATOM 2387 C C . ASP A 1 314 ? -7.535 -2.480 17.340 1.00 76.12 314 ASP A C 1
ATOM 2389 O O . ASP A 1 314 ? -8.387 -2.034 18.109 1.00 76.12 314 ASP A O 1
ATOM 2393 N N . THR A 1 315 ? -7.639 -2.359 16.019 1.00 81.94 315 THR A N 1
ATOM 2394 C CA . THR A 1 315 ? -8.727 -1.608 15.362 1.00 81.94 315 THR A CA 1
ATOM 2395 C C . THR A 1 315 ? -9.989 -2.432 15.128 1.00 81.94 315 THR A C 1
ATOM 2397 O O . THR A 1 315 ? -11.026 -1.875 14.785 1.00 81.94 315 THR A O 1
ATOM 2400 N N . GLY A 1 316 ? -9.904 -3.760 15.243 1.00 83.25 316 GLY A N 1
ATOM 2401 C CA . GLY A 1 316 ? -10.973 -4.684 14.849 1.00 83.25 316 GLY A CA 1
ATOM 2402 C C . GLY A 1 316 ? -11.178 -4.812 13.330 1.00 83.25 316 GLY A C 1
ATOM 2403 O O . GLY A 1 316 ? -11.885 -5.723 12.900 1.00 83.25 316 GLY A O 1
ATOM 2404 N N . LEU A 1 317 ? -10.520 -3.967 12.524 1.00 88.94 317 LEU A N 1
ATOM 2405 C CA . LEU A 1 317 ? -10.597 -3.903 11.060 1.00 88.94 317 LEU A CA 1
ATOM 2406 C C . LEU A 1 317 ? -9.392 -4.574 10.392 1.00 88.94 317 LEU A C 1
ATOM 2408 O O . LEU A 1 317 ? -8.297 -4.621 10.952 1.00 88.94 317 LEU A O 1
ATOM 2412 N N . LEU A 1 318 ? -9.567 -5.055 9.164 1.00 89.19 318 LEU A N 1
ATOM 2413 C CA . LEU A 1 318 ? -8.492 -5.638 8.359 1.00 89.19 318 LEU A CA 1
ATOM 2414 C C . LEU A 1 318 ? -7.899 -4.603 7.412 1.00 89.19 318 LEU A C 1
ATOM 2416 O O . LEU A 1 318 ? -8.605 -4.029 6.592 1.00 89.19 318 LEU A O 1
ATOM 2420 N N . TRP A 1 319 ? -6.594 -4.377 7.488 1.00 92.38 319 TRP A N 1
ATOM 2421 C CA . TRP A 1 319 ? -5.896 -3.450 6.602 1.00 92.38 319 TRP A CA 1
ATOM 2422 C C . TRP A 1 319 ? -4.393 -3.745 6.590 1.00 92.38 319 TRP A C 1
ATOM 2424 O O . TRP A 1 319 ? -3.888 -4.512 7.407 1.00 92.38 319 TRP A O 1
ATOM 2434 N N . GLN A 1 320 ? -3.699 -3.157 5.620 1.00 92.38 320 GLN A N 1
ATOM 2435 C CA . GLN A 1 320 ? -2.240 -3.091 5.533 1.00 92.38 320 GLN A CA 1
ATOM 2436 C C . GLN A 1 320 ? -1.875 -1.632 5.270 1.00 92.38 320 GLN A C 1
ATOM 2438 O O . GLN A 1 320 ? -2.573 -0.971 4.499 1.00 92.38 320 GLN A O 1
ATOM 2443 N N . GLY A 1 321 ? -0.825 -1.122 5.912 1.00 93.06 321 GLY A N 1
ATOM 2444 C CA . GLY A 1 321 ? -0.455 0.288 5.795 1.00 93.06 321 GLY A CA 1
ATOM 2445 C C . GLY A 1 321 ? -0.089 0.719 4.375 1.00 93.06 321 GLY A C 1
ATOM 2446 O O . GLY A 1 321 ? -0.395 1.850 4.029 1.00 93.06 321 GLY A O 1
ATOM 2447 N N . GLY A 1 322 ? 0.453 -0.157 3.517 1.00 92.69 322 GLY A N 1
ATOM 2448 C CA . GLY A 1 322 ? 0.691 0.194 2.105 1.00 92.69 322 GLY A CA 1
ATOM 2449 C C . GLY A 1 322 ? -0.590 0.485 1.303 1.00 92.69 322 GLY A C 1
ATOM 2450 O O . GLY A 1 322 ? -0.558 1.095 0.238 1.00 92.69 322 GLY A O 1
ATOM 2451 N N . ASN A 1 323 ? -1.754 0.095 1.826 1.00 94.44 323 ASN A N 1
ATOM 2452 C CA . ASN A 1 323 ? -3.069 0.313 1.222 1.00 94.44 323 ASN A CA 1
ATOM 2453 C C . ASN A 1 323 ? -3.875 1.448 1.869 1.00 94.44 323 ASN A C 1
ATOM 2455 O O . ASN A 1 323 ? -5.073 1.576 1.591 1.00 94.44 323 ASN A O 1
ATOM 2459 N N . VAL A 1 324 ? -3.249 2.205 2.768 1.00 95.19 324 VAL A N 1
ATOM 2460 C CA . VAL A 1 324 ? -3.864 3.280 3.546 1.00 95.19 324 VAL A CA 1
ATOM 2461 C C . VAL A 1 324 ? -2.874 4.439 3.588 1.00 95.19 324 VAL A C 1
ATOM 2463 O O . VAL A 1 324 ? -1.847 4.348 4.260 1.00 95.19 324 VAL A O 1
ATOM 2466 N N . MET A 1 325 ? -3.182 5.525 2.885 1.00 97.50 325 MET A N 1
ATOM 2467 C CA . MET A 1 325 ? -2.332 6.717 2.852 1.00 97.50 325 MET A CA 1
ATOM 2468 C C . MET A 1 325 ? -3.094 7.922 3.385 1.00 97.50 325 MET A C 1
ATOM 2470 O O . MET A 1 325 ? -4.254 8.131 3.035 1.00 97.50 325 MET A O 1
ATOM 2474 N N . LEU A 1 326 ? -2.440 8.710 4.229 1.00 97.69 326 LEU A N 1
ATOM 2475 C CA . LEU A 1 326 ? -2.974 9.954 4.769 1.00 97.69 326 LEU A CA 1
ATOM 2476 C C . LEU A 1 326 ? -2.278 11.138 4.106 1.00 97.69 326 LEU A C 1
ATOM 2478 O O . LEU A 1 326 ? -1.055 11.152 4.008 1.00 97.69 326 LEU A O 1
ATOM 2482 N N . PHE A 1 327 ? -3.037 12.149 3.709 1.00 97.75 327 PHE A N 1
ATOM 2483 C CA . PHE A 1 327 ? -2.496 13.442 3.281 1.00 97.75 327 PHE A CA 1
ATOM 2484 C C . PHE A 1 327 ? -3.367 14.584 3.800 1.00 97.75 327 PHE A C 1
ATOM 2486 O O . PHE A 1 327 ? -4.467 14.350 4.311 1.00 97.75 327 PHE A O 1
ATOM 2493 N N . ARG A 1 328 ? -2.855 15.808 3.724 1.00 95.62 328 ARG A N 1
ATOM 2494 C CA . ARG A 1 328 ? -3.522 16.991 4.248 1.00 95.62 328 ARG A CA 1
ATOM 2495 C C . ARG A 1 328 ? -3.724 18.039 3.160 1.00 95.62 328 ARG A C 1
ATOM 2497 O O . ARG A 1 328 ? -2.805 18.398 2.433 1.00 95.62 328 ARG A O 1
ATOM 2504 N N . GLU A 1 329 ? -4.934 18.570 3.093 1.00 94.31 329 GLU A N 1
ATOM 2505 C CA . GLU A 1 329 ? -5.262 19.714 2.244 1.00 94.31 329 GLU A CA 1
ATOM 2506 C C . GLU A 1 329 ? -4.613 21.005 2.756 1.00 94.31 329 GLU A C 1
ATOM 2508 O O . GLU A 1 329 ? -4.175 21.101 3.905 1.00 94.31 329 GLU A O 1
ATOM 2513 N N . HIS A 1 330 ? -4.596 22.047 1.923 1.00 88.62 330 HIS A N 1
ATOM 2514 C CA . HIS A 1 330 ? -4.074 23.356 2.330 1.00 88.62 330 HIS A CA 1
ATOM 2515 C C . HIS A 1 330 ? -4.830 23.960 3.531 1.00 88.62 330 HIS A C 1
ATOM 2517 O O . HIS A 1 330 ? -4.233 24.636 4.365 1.00 88.62 330 HIS A O 1
ATOM 2523 N N . ASP A 1 331 ? -6.131 23.687 3.656 1.00 91.81 331 ASP A N 1
ATOM 2524 C CA . ASP A 1 331 ? -6.961 24.159 4.772 1.00 91.81 331 ASP A CA 1
ATOM 2525 C C . ASP A 1 331 ? -6.802 23.331 6.064 1.00 91.81 331 ASP A C 1
ATOM 2527 O O . ASP A 1 331 ? -7.420 23.636 7.086 1.00 91.81 331 ASP A O 1
ATOM 2531 N N . GLY A 1 332 ? -5.952 22.300 6.039 1.00 91.38 332 GLY A N 1
ATOM 2532 C CA . GLY A 1 332 ? -5.699 21.408 7.163 1.00 91.38 332 GLY A CA 1
ATOM 2533 C C . GLY A 1 332 ? -6.596 20.170 7.216 1.00 91.38 332 GLY A C 1
ATOM 2534 O O . GLY A 1 332 ? -6.357 19.310 8.071 1.00 91.38 332 GLY A O 1
ATOM 2535 N N . THR A 1 333 ? -7.573 20.040 6.312 1.00 95.31 333 THR A N 1
ATOM 2536 C CA . THR A 1 333 ? -8.459 18.869 6.221 1.00 95.31 333 THR A CA 1
ATOM 2537 C C . THR A 1 333 ? -7.641 17.605 5.958 1.00 95.31 333 THR A C 1
ATOM 2539 O O . THR A 1 333 ? -6.818 17.559 5.044 1.00 95.31 333 THR A O 1
ATOM 2542 N N . SER A 1 334 ? -7.849 16.563 6.768 1.00 96.50 334 SER A N 1
ATOM 2543 C CA . SER A 1 334 ? -7.143 15.286 6.623 1.00 96.50 334 SER A CA 1
ATOM 2544 C C . SER A 1 334 ? -7.911 14.352 5.693 1.00 96.50 334 SER A C 1
ATOM 2546 O O . SER A 1 334 ? -9.110 14.114 5.864 1.00 96.50 334 SER A O 1
ATOM 2548 N N . HIS A 1 335 ? -7.222 13.800 4.704 1.00 97.94 335 HIS A N 1
ATOM 2549 C CA . HIS A 1 335 ? -7.789 12.907 3.707 1.00 97.94 335 HIS A CA 1
ATOM 2550 C C . HIS A 1 335 ? -7.152 11.529 3.807 1.00 97.94 335 HIS A C 1
ATOM 2552 O O . HIS A 1 335 ? -5.941 11.385 3.982 1.00 97.94 335 HIS A O 1
ATOM 2558 N N . LEU A 1 336 ? -7.988 10.505 3.658 1.00 98.31 336 LEU A N 1
ATOM 2559 C CA . LEU A 1 336 ? -7.566 9.117 3.625 1.00 98.31 336 LEU A CA 1
ATOM 2560 C C . LEU A 1 336 ? -7.747 8.536 2.221 1.00 98.31 336 LEU A C 1
ATOM 2562 O O . LEU A 1 336 ? -8.871 8.398 1.745 1.00 98.31 336 LEU A O 1
ATOM 2566 N N . LEU A 1 337 ? -6.655 8.113 1.592 1.00 98.19 337 LEU A N 1
ATOM 2567 C CA . LEU A 1 337 ? -6.706 7.219 0.440 1.00 98.19 337 LEU A CA 1
ATOM 2568 C C . LEU A 1 337 ? -6.747 5.771 0.926 1.00 98.19 337 LEU A C 1
ATOM 2570 O O . LEU A 1 337 ? -5.889 5.349 1.705 1.00 98.19 337 LEU A O 1
ATOM 2574 N N . ILE A 1 338 ? -7.715 4.996 0.441 1.00 96.62 338 ILE A N 1
ATOM 2575 C CA . ILE A 1 338 ? -7.811 3.561 0.730 1.00 96.62 338 ILE A CA 1
ATOM 2576 C C . ILE A 1 338 ? -7.996 2.735 -0.532 1.00 96.62 338 ILE A C 1
ATOM 2578 O O . ILE A 1 338 ? -8.675 3.139 -1.474 1.00 96.62 338 ILE A O 1
ATOM 2582 N N . SER A 1 339 ? -7.411 1.542 -0.533 1.00 94.25 339 SER A N 1
ATOM 2583 C CA . SER A 1 339 ? -7.590 0.605 -1.641 1.00 94.25 339 SER A CA 1
ATOM 2584 C C . SER A 1 339 ? -8.957 -0.083 -1.609 1.00 94.25 339 SER A C 1
ATOM 2586 O O . SER A 1 339 ? -9.492 -0.402 -0.539 1.00 94.25 339 SER A O 1
ATOM 2588 N N . THR A 1 340 ? -9.476 -0.429 -2.786 1.00 92.44 340 THR A N 1
ATOM 2589 C CA . THR A 1 340 ? -10.624 -1.340 -2.914 1.00 92.44 340 THR A CA 1
ATOM 2590 C C . THR A 1 340 ? -10.343 -2.728 -2.332 1.00 92.44 340 THR A C 1
ATOM 2592 O O . THR A 1 340 ? -11.244 -3.332 -1.753 1.00 92.44 340 THR A O 1
ATOM 2595 N N . THR A 1 341 ? -9.094 -3.212 -2.364 1.00 88.12 341 THR A N 1
ATOM 2596 C CA . THR A 1 341 ? -8.702 -4.479 -1.718 1.00 88.12 341 THR A CA 1
ATOM 2597 C C . THR A 1 341 ? -8.834 -4.412 -0.192 1.00 88.12 341 THR A C 1
ATOM 2599 O O . THR A 1 341 ? -9.351 -5.345 0.420 1.00 88.12 341 THR A O 1
ATOM 2602 N N . THR A 1 342 ? -8.458 -3.300 0.452 1.00 91.75 342 THR A N 1
ATOM 2603 C CA . THR A 1 342 ? -8.698 -3.098 1.895 1.00 91.75 342 THR A CA 1
ATOM 2604 C C . THR A 1 342 ? -10.190 -3.086 2.228 1.00 91.75 342 THR A C 1
ATOM 2606 O O . THR A 1 342 ? -10.592 -3.660 3.243 1.00 91.75 342 THR A O 1
ATOM 2609 N N . LEU A 1 343 ? -11.032 -2.485 1.384 1.00 91.62 343 LEU A N 1
ATOM 2610 C CA . LEU A 1 343 ? -12.484 -2.530 1.580 1.00 91.62 343 LEU A CA 1
ATOM 2611 C C . LEU A 1 343 ? -13.026 -3.957 1.457 1.00 91.62 343 LEU A C 1
ATOM 2613 O O . LEU A 1 343 ? -13.727 -4.417 2.361 1.00 91.62 343 LEU A O 1
ATOM 2617 N N . ALA A 1 344 ? -12.621 -4.689 0.417 1.00 86.81 344 ALA A N 1
ATOM 2618 C CA . ALA A 1 344 ? -13.026 -6.076 0.192 1.00 86.81 344 ALA A CA 1
ATOM 2619 C C . ALA A 1 344 ? -12.631 -7.010 1.352 1.00 86.81 344 ALA A C 1
ATOM 2621 O O . ALA A 1 344 ? -13.398 -7.883 1.761 1.00 86.81 344 ALA A O 1
ATOM 2622 N N . ARG A 1 345 ? -11.471 -6.783 1.983 1.00 85.19 345 ARG A N 1
ATOM 2623 C CA . ARG A 1 345 ? -11.069 -7.525 3.193 1.00 85.19 345 ARG A CA 1
ATOM 2624 C C . ARG A 1 345 ? -12.020 -7.312 4.366 1.00 85.19 345 ARG A C 1
ATOM 2626 O O . ARG A 1 345 ? -12.265 -8.245 5.123 1.00 85.19 345 ARG A O 1
ATOM 2633 N N . ASN A 1 346 ? -12.560 -6.107 4.533 1.00 88.19 346 ASN A N 1
ATOM 2634 C CA . ASN A 1 346 ? -13.496 -5.812 5.618 1.00 88.19 346 ASN A CA 1
ATOM 2635 C C . ASN A 1 346 ? -14.921 -6.301 5.327 1.00 88.19 346 ASN A C 1
ATOM 2637 O O . ASN A 1 346 ? -15.668 -6.543 6.275 1.00 88.19 346 ASN A O 1
ATOM 2641 N N . GLN A 1 347 ? -15.274 -6.568 4.065 1.00 83.44 347 GLN A N 1
ATOM 2642 C CA . GLN A 1 347 ? -16.524 -7.265 3.727 1.00 83.44 347 GLN A CA 1
ATOM 2643 C C . GLN A 1 347 ? -16.582 -8.675 4.323 1.00 83.44 347 GLN A C 1
ATOM 2645 O O . GLN A 1 347 ? -17.643 -9.131 4.738 1.00 83.44 347 GLN A O 1
ATOM 2650 N N . ARG A 1 348 ? -15.427 -9.326 4.514 1.00 78.94 348 ARG A N 1
ATOM 2651 C CA . ARG A 1 348 ? -15.332 -10.596 5.253 1.00 78.94 348 ARG A CA 1
ATOM 2652 C C . ARG A 1 348 ? -15.768 -10.481 6.718 1.00 78.94 348 ARG A C 1
ATOM 2654 O O . ARG A 1 348 ? -16.180 -11.464 7.326 1.00 78.94 348 ARG A O 1
ATOM 2661 N N . LEU A 1 349 ? -15.668 -9.290 7.301 1.00 83.75 349 LEU A N 1
ATOM 2662 C CA . LEU A 1 349 ? -16.158 -9.013 8.652 1.00 83.75 349 LEU A CA 1
ATOM 2663 C C . LEU A 1 349 ? -17.661 -8.680 8.657 1.00 83.75 349 LEU A C 1
ATOM 2665 O O . LEU A 1 349 ? -18.207 -8.324 9.697 1.00 83.75 349 LEU A O 1
ATOM 2669 N N . GLY A 1 350 ? -18.322 -8.800 7.503 1.00 86.38 350 GLY A N 1
ATOM 2670 C CA . GLY A 1 350 ? -19.722 -8.471 7.280 1.00 86.38 350 GLY A CA 1
ATOM 2671 C C . GLY A 1 350 ? -19.996 -6.981 7.113 1.00 86.38 350 GLY A C 1
ATOM 2672 O O . GLY A 1 350 ? -21.146 -6.567 7.247 1.00 86.38 350 GLY A O 1
ATOM 2673 N N . LEU A 1 351 ? -18.969 -6.167 6.861 1.00 89.88 351 LEU A N 1
ATOM 2674 C CA . LEU A 1 351 ? -19.156 -4.741 6.605 1.00 89.88 351 LEU A CA 1
ATOM 2675 C C . LEU A 1 351 ? -19.517 -4.502 5.143 1.00 89.88 351 LEU A C 1
ATOM 2677 O O . LEU A 1 351 ? -18.916 -5.083 4.243 1.00 89.88 351 LEU A O 1
ATOM 2681 N N . LYS A 1 352 ? -20.449 -3.593 4.885 1.00 88.62 352 LYS A N 1
ATOM 2682 C CA . LYS A 1 352 ? -20.618 -3.043 3.538 1.00 88.62 352 LYS A CA 1
ATOM 2683 C C . LYS A 1 352 ? -19.422 -2.164 3.172 1.00 88.62 352 LYS A C 1
ATOM 2685 O O . LYS A 1 352 ? -18.649 -1.742 4.032 1.00 88.62 352 LYS A O 1
ATOM 2690 N N . GLN A 1 353 ? -19.258 -1.880 1.884 1.00 88.50 353 GLN A N 1
ATOM 2691 C CA . GLN A 1 353 ? -18.127 -1.092 1.390 1.00 88.50 353 GLN A CA 1
ATOM 2692 C C . GLN A 1 353 ? -18.095 0.327 1.984 1.00 88.50 353 GLN A C 1
ATOM 2694 O O . GLN A 1 353 ? -17.037 0.797 2.399 1.00 88.50 353 GLN A O 1
ATOM 2699 N N . ASP A 1 354 ? -19.250 0.986 2.068 1.00 91.19 354 ASP A N 1
ATOM 2700 C CA . ASP A 1 354 ? -19.429 2.305 2.680 1.00 91.19 354 ASP A CA 1
ATOM 2701 C C . ASP A 1 354 ? -19.195 2.273 4.198 1.00 91.19 354 ASP A C 1
ATOM 2703 O O . ASP A 1 354 ? -18.489 3.129 4.734 1.00 91.19 354 ASP A O 1
ATOM 2707 N N . GLU A 1 355 ? -19.704 1.247 4.885 1.00 92.75 355 GLU A N 1
ATOM 2708 C CA . GLU A 1 355 ? -19.452 1.017 6.313 1.00 92.75 355 GLU A CA 1
ATOM 2709 C C . GLU A 1 355 ? -17.955 0.819 6.596 1.00 92.75 355 GLU A C 1
ATOM 2711 O O . GLU A 1 355 ? -17.417 1.426 7.523 1.00 92.75 355 GLU A O 1
ATOM 2716 N N . ALA A 1 356 ? -17.264 0.015 5.783 1.00 94.00 356 ALA A N 1
ATOM 2717 C CA . ALA A 1 356 ? -15.829 -0.222 5.897 1.00 94.00 356 ALA A CA 1
ATOM 2718 C C . ALA A 1 356 ? -15.013 1.053 5.626 1.00 94.00 356 ALA A C 1
ATOM 2720 O O . ALA A 1 356 ? -14.107 1.373 6.399 1.00 94.00 356 ALA A O 1
ATOM 2721 N N . ALA A 1 357 ? -15.352 1.812 4.579 1.00 96.06 357 ALA A N 1
ATOM 2722 C CA . ALA A 1 357 ? -14.690 3.077 4.265 1.00 96.06 357 ALA A CA 1
ATOM 2723 C C . ALA A 1 357 ? -14.850 4.089 5.407 1.00 96.06 357 ALA A C 1
ATOM 2725 O O . ALA A 1 357 ? -13.872 4.688 5.855 1.00 96.06 357 ALA A O 1
ATOM 2726 N N . GLN A 1 358 ? -16.066 4.234 5.936 1.00 95.75 358 GLN A N 1
ATOM 2727 C CA . GLN A 1 358 ? -16.362 5.147 7.035 1.00 95.75 358 GLN A CA 1
ATOM 2728 C C . GLN A 1 358 ? -15.709 4.702 8.356 1.00 95.75 358 GLN A C 1
ATOM 2730 O O . GLN A 1 358 ? -15.212 5.542 9.112 1.00 95.75 358 GLN A O 1
ATOM 2735 N N . ALA A 1 359 ? -15.656 3.394 8.624 1.00 95.44 359 ALA A N 1
ATOM 2736 C CA . ALA A 1 359 ? -14.950 2.823 9.767 1.00 95.44 359 ALA A CA 1
ATOM 2737 C C . ALA A 1 359 ? -13.440 3.099 9.706 1.00 95.44 359 ALA A C 1
ATOM 2739 O O . ALA A 1 359 ? -12.856 3.532 10.702 1.00 95.44 359 ALA A O 1
ATOM 2740 N N . LEU A 1 360 ? -12.810 2.908 8.541 1.00 96.94 360 LEU A N 1
ATOM 2741 C CA . LEU A 1 360 ? -11.390 3.207 8.326 1.00 96.94 360 LEU A CA 1
ATOM 2742 C C . LEU A 1 360 ? -11.114 4.709 8.431 1.00 96.94 360 LEU A C 1
ATOM 2744 O O . LEU A 1 360 ? -10.201 5.102 9.154 1.00 96.94 360 LEU A O 1
ATOM 2748 N N . LYS A 1 361 ? -11.949 5.551 7.812 1.00 97.56 361 LYS A N 1
ATOM 2749 C CA . LYS A 1 361 ? -11.861 7.014 7.925 1.00 97.56 361 LYS A CA 1
ATOM 2750 C C . LYS A 1 361 ? -11.828 7.462 9.388 1.00 97.56 361 LYS A C 1
ATOM 2752 O O . LYS A 1 361 ? -10.926 8.184 9.803 1.00 97.56 361 LYS A O 1
ATOM 2757 N N . ASN A 1 362 ? -12.760 6.957 10.197 1.00 95.81 362 ASN A N 1
ATOM 2758 C CA . ASN A 1 362 ? -12.827 7.264 11.625 1.00 95.81 362 ASN A CA 1
ATOM 2759 C C . ASN A 1 362 ? -11.643 6.684 12.411 1.00 95.81 362 ASN A C 1
ATOM 2761 O O . ASN A 1 362 ? -11.116 7.354 13.297 1.00 95.81 362 ASN A O 1
ATOM 2765 N N . THR A 1 363 ? -11.193 5.477 12.065 1.00 95.56 363 THR A N 1
ATOM 2766 C CA . THR A 1 363 ? -10.035 4.809 12.684 1.00 95.56 363 THR A CA 1
ATOM 2767 C C . THR A 1 363 ? -8.741 5.598 12.508 1.00 95.56 363 THR A C 1
ATOM 2769 O O . THR A 1 363 ? -7.943 5.659 13.441 1.00 95.56 363 THR A O 1
ATOM 2772 N N . PHE A 1 364 ? -8.553 6.223 11.344 1.00 96.69 364 PHE A N 1
ATOM 2773 C CA . PHE A 1 364 ? -7.379 7.042 11.024 1.00 96.69 364 PHE A CA 1
ATOM 2774 C C . PHE A 1 364 ? -7.583 8.542 11.264 1.00 96.69 364 PHE A C 1
ATOM 2776 O O . PHE A 1 364 ? -6.669 9.327 11.044 1.00 96.69 364 PHE A O 1
ATOM 2783 N N . GLY A 1 365 ? -8.758 8.951 11.748 1.00 95.31 365 GLY A N 1
ATOM 2784 C CA . GLY A 1 365 ? -9.019 10.340 12.126 1.00 95.31 365 GLY A CA 1
ATOM 2785 C C . GLY A 1 365 ? -9.143 11.289 10.935 1.00 95.31 365 GLY A C 1
ATOM 2786 O O . GLY A 1 365 ? -9.120 12.501 11.133 1.00 95.31 365 GLY A O 1
ATOM 2787 N N . ALA A 1 366 ? -9.326 10.758 9.727 1.00 97.25 366 ALA A N 1
ATOM 2788 C CA . ALA A 1 366 ? -9.497 11.554 8.523 1.00 97.25 366 ALA A CA 1
ATOM 2789 C C . ALA A 1 366 ? -10.896 12.188 8.454 1.00 97.25 366 ALA A C 1
ATOM 2791 O O . ALA A 1 366 ? -11.868 11.707 9.049 1.00 97.25 366 ALA A O 1
ATOM 2792 N N . ASP A 1 367 ? -11.000 13.286 7.720 1.00 97.12 367 ASP A N 1
ATOM 2793 C CA . ASP A 1 367 ? -12.243 14.004 7.446 1.00 97.12 367 ASP A CA 1
ATOM 2794 C C . ASP A 1 367 ? -12.917 13.459 6.185 1.00 97.12 367 ASP A C 1
ATOM 2796 O O . ASP A 1 367 ? -14.126 13.195 6.180 1.00 97.12 367 ASP A O 1
ATOM 2800 N N . GLN A 1 368 ? -12.106 13.199 5.159 1.00 97.12 368 GLN A N 1
ATOM 2801 C CA . GLN A 1 368 ? -12.527 12.669 3.866 1.00 97.12 368 GLN A CA 1
ATOM 2802 C C . GLN A 1 368 ? -11.877 11.318 3.570 1.00 97.12 368 GLN A C 1
ATOM 2804 O O . GLN A 1 368 ? -10.843 10.958 4.136 1.00 97.12 368 GLN A O 1
ATOM 2809 N N . VAL A 1 369 ? -12.510 10.549 2.685 1.00 97.62 369 VAL A N 1
ATOM 2810 C CA . VAL A 1 369 ? -11.995 9.262 2.217 1.00 97.62 369 VAL A CA 1
ATOM 2811 C C . VAL A 1 369 ? -12.173 9.145 0.709 1.00 97.62 369 VAL A C 1
ATOM 2813 O O . VAL A 1 369 ? -13.272 9.357 0.200 1.00 97.62 369 VAL A O 1
ATOM 2816 N N . THR A 1 370 ? -11.104 8.769 0.014 1.00 97.38 370 THR A N 1
ATOM 2817 C CA . THR A 1 370 ? -11.106 8.492 -1.425 1.00 97.38 370 THR A CA 1
ATOM 2818 C C . THR A 1 370 ? -10.692 7.047 -1.642 1.00 97.38 370 THR A C 1
ATOM 2820 O O . THR A 1 370 ? -9.656 6.591 -1.154 1.00 97.38 370 THR A O 1
ATOM 2823 N N . VAL A 1 371 ? -11.525 6.310 -2.368 1.00 96.00 371 VAL A N 1
ATOM 2824 C CA . VAL A 1 371 ? -11.294 4.897 -2.667 1.00 96.00 371 VAL A CA 1
ATOM 2825 C C . VAL A 1 371 ? -10.626 4.782 -4.028 1.00 96.00 371 VAL A C 1
ATOM 2827 O O . VAL A 1 371 ? -11.113 5.350 -5.000 1.00 96.00 371 VAL A O 1
ATOM 2830 N N . LEU A 1 372 ? -9.531 4.030 -4.101 1.00 95.50 372 LEU A N 1
ATOM 2831 C CA . LEU A 1 372 ? -8.768 3.816 -5.327 1.00 95.50 372 LEU A CA 1
ATOM 2832 C C . LEU A 1 372 ? -8.562 2.320 -5.573 1.00 95.50 372 LEU A C 1
ATOM 2834 O O . LEU A 1 372 ? -8.348 1.547 -4.639 1.00 95.50 372 LEU A O 1
ATOM 2838 N N . THR A 1 373 ? -8.585 1.902 -6.836 1.00 91.81 373 THR A N 1
ATOM 2839 C CA . THR A 1 373 ? -8.265 0.520 -7.217 1.00 91.81 373 THR A CA 1
ATOM 2840 C C . THR A 1 373 ? -6.809 0.455 -7.670 1.00 91.81 373 THR A C 1
ATOM 2842 O O . THR A 1 373 ? -6.516 0.920 -8.774 1.00 91.81 373 THR A O 1
ATOM 2845 N N . PRO A 1 374 ? -5.881 -0.089 -6.855 1.00 87.94 374 PRO A N 1
ATOM 2846 C CA . PRO A 1 374 ? -4.497 -0.250 -7.281 1.00 87.94 374 PRO A CA 1
ATOM 2847 C C . PRO A 1 374 ? -4.430 -1.180 -8.495 1.00 87.94 374 PRO A C 1
ATOM 2849 O O . PRO A 1 374 ? -5.248 -2.089 -8.648 1.00 87.94 374 PRO A O 1
ATOM 2852 N N . SER A 1 375 ? -3.440 -0.973 -9.363 1.00 81.69 375 SER A N 1
ATOM 2853 C CA . SER A 1 375 ? -3.216 -1.910 -10.465 1.00 81.69 375 SER A CA 1
ATOM 2854 C C . SER A 1 375 ? -2.497 -3.183 -10.001 1.00 81.69 375 SER A C 1
ATOM 2856 O O . SER A 1 375 ? -2.615 -4.218 -10.653 1.00 81.69 375 SER A O 1
ATOM 2858 N N . GLY A 1 376 ? -1.763 -3.098 -8.881 1.00 73.44 376 GLY A N 1
ATOM 2859 C CA . GLY A 1 376 ? -1.039 -4.189 -8.231 1.00 73.44 376 GLY A CA 1
ATOM 2860 C C . GLY A 1 376 ? -1.456 -4.441 -6.774 1.00 73.44 376 GLY A C 1
ATOM 2861 O O . GLY A 1 376 ? -2.632 -4.597 -6.470 1.00 73.44 376 GLY A O 1
ATOM 2862 N N . PHE A 1 377 ? -0.468 -4.551 -5.873 1.00 73.12 377 PHE A N 1
ATOM 2863 C CA . PHE A 1 377 ? -0.657 -4.997 -4.480 1.00 73.12 377 PHE A CA 1
ATOM 2864 C C . PHE A 1 377 ? -1.142 -3.890 -3.547 1.00 73.12 377 PHE A C 1
ATOM 2866 O O . PHE A 1 377 ? -2.142 -4.060 -2.851 1.00 73.12 377 PHE A O 1
ATOM 2873 N N . HIS A 1 378 ? -0.409 -2.776 -3.525 1.00 89.25 378 HIS A N 1
ATOM 2874 C CA . HIS A 1 378 ? -0.587 -1.687 -2.575 1.00 89.25 378 HIS A CA 1
ATOM 2875 C C . HIS A 1 378 ? -0.757 -0.348 -3.282 1.00 89.25 378 HIS A C 1
ATOM 2877 O O . HIS A 1 378 ? -0.308 -0.185 -4.414 1.00 89.25 378 HIS A O 1
ATOM 2883 N N . LEU A 1 379 ? -1.410 0.613 -2.629 1.00 92.31 379 LEU A N 1
ATOM 2884 C CA . LEU A 1 379 ? -1.485 1.979 -3.152 1.00 92.31 379 LEU A CA 1
ATOM 2885 C C . LEU A 1 379 ? -0.124 2.667 -3.117 1.00 92.31 379 LEU A C 1
ATOM 2887 O O . LEU A 1 379 ? 0.210 3.379 -4.055 1.00 92.31 379 LEU A O 1
ATOM 2891 N N . ASP A 1 380 ? 0.674 2.413 -2.084 1.00 93.19 380 ASP A N 1
ATOM 2892 C CA . ASP A 1 380 ? 1.952 3.090 -1.871 1.00 93.19 380 ASP A CA 1
ATOM 2893 C C . ASP A 1 380 ? 3.035 2.742 -2.900 1.00 93.19 380 ASP A C 1
ATOM 2895 O O . ASP A 1 380 ? 4.056 3.421 -2.989 1.00 93.19 380 ASP A O 1
ATOM 2899 N N . ILE A 1 381 ? 2.853 1.682 -3.687 1.00 90.62 381 ILE A N 1
ATOM 2900 C CA . ILE A 1 381 ? 3.711 1.400 -4.839 1.00 90.62 381 ILE A CA 1
ATOM 2901 C C . ILE A 1 381 ? 3.217 2.113 -6.099 1.00 90.62 381 ILE A C 1
ATOM 2903 O O . ILE A 1 381 ? 4.016 2.342 -6.995 1.00 90.62 381 ILE A O 1
ATOM 2907 N N . GLU A 1 382 ? 1.933 2.471 -6.180 1.00 91.94 382 GLU A N 1
ATOM 2908 C CA . GLU A 1 382 ? 1.328 3.139 -7.340 1.00 91.94 382 GLU A CA 1
ATOM 2909 C C . GLU A 1 382 ? 1.360 4.662 -7.224 1.00 91.94 382 GLU A C 1
ATOM 2911 O O . GLU A 1 382 ? 1.361 5.348 -8.244 1.00 91.94 382 GLU A O 1
ATOM 2916 N N . ILE A 1 383 ? 1.326 5.181 -5.997 1.00 94.69 383 ILE A N 1
ATOM 2917 C CA . ILE A 1 383 ? 1.130 6.595 -5.699 1.00 94.69 383 ILE A CA 1
ATOM 2918 C C . ILE A 1 383 ? 2.092 7.009 -4.588 1.00 94.69 383 ILE A C 1
ATOM 2920 O O . ILE A 1 383 ? 2.177 6.347 -3.555 1.00 94.69 383 ILE A O 1
ATOM 2924 N N . SER A 1 384 ? 2.737 8.157 -4.763 1.00 96.00 384 SER A N 1
ATOM 2925 C CA . SER A 1 384 ? 3.234 8.965 -3.650 1.00 96.00 384 SER A CA 1
ATOM 2926 C C . SER A 1 384 ? 2.542 10.323 -3.654 1.00 96.00 384 SER A C 1
ATOM 2928 O O . SER A 1 384 ? 1.986 10.763 -4.663 1.00 96.00 384 SER A O 1
ATOM 2930 N N . VAL A 1 385 ? 2.551 10.988 -2.509 1.00 97.19 385 VAL A N 1
ATOM 2931 C CA . VAL A 1 385 ? 1.997 12.329 -2.347 1.00 97.19 385 VAL A CA 1
ATOM 2932 C C . VAL A 1 385 ? 3.058 13.199 -1.696 1.00 97.19 385 VAL A C 1
ATOM 2934 O O . VAL A 1 385 ? 3.802 12.730 -0.840 1.00 97.19 385 VAL A O 1
ATOM 2937 N N . VAL A 1 386 ? 3.174 14.451 -2.127 1.00 97.25 386 VAL A N 1
ATOM 2938 C CA . VAL A 1 386 ? 4.107 15.420 -1.549 1.00 97.25 386 VAL A CA 1
ATOM 2939 C C . VAL A 1 386 ? 3.354 16.699 -1.243 1.00 97.25 386 VAL A C 1
ATOM 2941 O O . VAL A 1 386 ? 2.767 17.305 -2.138 1.00 97.25 386 VAL A O 1
ATOM 2944 N N . GLN A 1 387 ? 3.415 17.143 0.012 1.00 95.69 387 GLN A N 1
ATOM 2945 C CA . GLN A 1 387 ? 2.829 18.420 0.391 1.00 95.69 387 GLN A CA 1
ATOM 2946 C C . GLN A 1 387 ? 3.699 19.576 -0.105 1.00 95.69 387 GLN A C 1
ATOM 2948 O O . GLN A 1 387 ? 4.904 19.615 0.180 1.00 95.69 387 GLN A O 1
ATOM 2953 N N . THR A 1 388 ? 3.074 20.537 -0.782 1.00 93.12 388 THR A N 1
ATOM 2954 C CA . THR A 1 388 ? 3.678 21.798 -1.239 1.00 93.12 388 THR A CA 1
ATOM 2955 C C . THR A 1 388 ? 2.931 23.001 -0.641 1.00 93.12 388 THR A C 1
ATOM 2957 O O . THR A 1 388 ? 1.865 22.812 -0.049 1.00 93.12 388 THR A O 1
ATOM 2960 N N . PRO A 1 389 ? 3.445 24.242 -0.772 1.00 88.81 389 PRO A N 1
ATOM 2961 C CA . PRO A 1 389 ? 2.703 25.434 -0.355 1.00 88.81 389 PRO A CA 1
ATOM 2962 C C . PRO A 1 389 ? 1.319 25.561 -1.010 1.00 88.81 389 PRO A C 1
ATOM 2964 O O . PRO A 1 389 ? 0.385 26.015 -0.352 1.00 88.81 389 PRO A O 1
ATOM 2967 N N . ASP A 1 390 ? 1.179 25.105 -2.258 1.00 89.56 390 ASP A N 1
ATOM 2968 C CA . ASP A 1 390 ? -0.060 25.196 -3.042 1.00 89.56 390 ASP A CA 1
ATOM 2969 C C . ASP A 1 390 ? -1.032 24.029 -2.780 1.00 89.56 390 ASP A C 1
ATOM 2971 O O . ASP A 1 390 ? -2.154 24.033 -3.281 1.00 89.56 390 ASP A O 1
ATOM 2975 N N . GLY A 1 391 ? -0.625 23.040 -1.974 1.00 92.94 391 GLY A N 1
ATOM 2976 C CA . GLY A 1 391 ? -1.411 21.849 -1.650 1.00 92.94 391 GLY A CA 1
ATOM 2977 C C . GLY A 1 391 ? -0.693 20.531 -1.968 1.00 92.94 391 GLY A C 1
ATOM 2978 O O . GLY A 1 391 ? 0.504 20.529 -2.293 1.00 92.94 391 GLY A O 1
ATOM 2979 N N . PRO A 1 392 ? -1.399 19.396 -1.839 1.00 96.88 392 PRO A N 1
ATOM 2980 C CA . PRO A 1 392 ? -0.840 18.082 -2.125 1.00 96.88 392 PRO A CA 1
ATOM 2981 C C . PRO A 1 392 ? -0.647 17.877 -3.634 1.00 96.88 392 PRO A C 1
ATOM 2983 O O . PRO A 1 392 ? -1.557 18.102 -4.431 1.00 96.88 392 PRO A O 1
ATOM 2986 N N . VAL A 1 393 ? 0.537 17.398 -4.020 1.00 97.75 393 VAL A N 1
ATOM 2987 C CA . VAL A 1 393 ? 0.842 16.946 -5.385 1.00 97.75 393 VAL A CA 1
ATOM 2988 C C . VAL A 1 393 ? 0.965 15.428 -5.381 1.00 97.75 393 VAL A C 1
ATOM 2990 O O . VAL A 1 393 ? 1.768 14.869 -4.628 1.00 97.75 393 VAL A O 1
ATOM 2993 N N . PHE A 1 394 ? 0.194 14.757 -6.232 1.00 98.19 394 PHE A N 1
ATOM 2994 C CA . PHE A 1 394 ? 0.211 13.303 -6.372 1.00 98.19 394 PHE A CA 1
ATOM 2995 C C . PHE A 1 394 ? 1.127 12.873 -7.509 1.00 98.19 394 PHE A C 1
ATOM 2997 O O . PHE A 1 394 ? 1.073 13.420 -8.608 1.00 98.19 394 PHE A O 1
ATOM 3004 N N . PHE A 1 395 ? 1.917 11.836 -7.270 1.00 97.75 395 PHE A N 1
ATOM 3005 C CA . PHE A 1 395 ? 2.780 11.211 -8.260 1.00 97.75 395 PHE A CA 1
ATOM 3006 C C . PHE A 1 395 ? 2.300 9.789 -8.493 1.00 97.75 395 PHE A C 1
ATOM 3008 O O . PHE A 1 395 ? 2.471 8.924 -7.637 1.00 97.75 395 PHE A O 1
ATOM 3015 N N . VAL A 1 396 ? 1.691 9.545 -9.650 1.00 96.75 396 VAL A N 1
ATOM 3016 C CA . VAL A 1 396 ? 1.189 8.223 -10.032 1.00 96.75 396 VAL A CA 1
ATOM 3017 C C . VAL A 1 396 ? 2.198 7.542 -10.942 1.00 96.75 396 VAL A C 1
ATOM 3019 O O . VAL A 1 396 ? 2.644 8.126 -11.934 1.00 96.75 396 VAL A O 1
ATOM 3022 N N . ALA A 1 397 ? 2.543 6.299 -10.619 1.00 94.94 397 ALA A N 1
ATOM 3023 C CA . ALA A 1 397 ? 3.499 5.502 -11.365 1.00 94.94 397 ALA A CA 1
ATOM 3024 C C . ALA A 1 397 ? 3.180 5.455 -12.868 1.00 94.94 397 ALA A C 1
ATOM 3026 O O . ALA A 1 397 ? 2.034 5.268 -13.288 1.00 94.94 397 ALA A O 1
ATOM 3027 N N . ASP A 1 398 ? 4.227 5.587 -13.674 1.00 94.81 398 ASP A N 1
ATOM 3028 C CA . ASP A 1 398 ? 4.206 5.486 -15.128 1.00 94.81 398 ASP A CA 1
ATOM 3029 C C . ASP A 1 398 ? 5.213 4.421 -15.593 1.00 94.81 398 ASP A C 1
ATOM 3031 O O . ASP A 1 398 ? 6.394 4.716 -15.826 1.00 94.81 398 ASP A O 1
ATOM 3035 N N . PRO A 1 399 ? 4.768 3.157 -15.708 1.00 92.81 399 PRO A N 1
ATOM 3036 C CA . PRO A 1 399 ? 5.622 2.068 -16.169 1.00 92.81 399 PRO A CA 1
ATOM 3037 C C . PRO A 1 399 ? 6.077 2.211 -17.623 1.00 92.81 399 PRO A C 1
ATOM 3039 O O . PRO A 1 399 ? 7.119 1.666 -17.980 1.00 92.81 399 PRO A O 1
ATOM 3042 N N . ILE A 1 400 ? 5.330 2.932 -18.467 1.00 92.50 400 ILE A N 1
ATOM 3043 C CA . ILE A 1 400 ? 5.675 3.117 -19.882 1.00 92.50 400 ILE A CA 1
ATOM 3044 C C . ILE A 1 400 ? 6.830 4.108 -20.009 1.00 92.50 400 ILE A C 1
ATOM 3046 O O . ILE A 1 400 ? 7.810 3.816 -20.697 1.00 92.50 400 ILE A O 1
ATOM 3050 N N . ALA A 1 401 ? 6.764 5.237 -19.299 1.00 94.12 401 ALA A N 1
ATOM 3051 C CA . ALA A 1 401 ? 7.880 6.176 -19.223 1.00 94.12 401 ALA A CA 1
ATOM 3052 C C . ALA A 1 401 ? 9.124 5.509 -18.615 1.00 94.12 401 ALA A C 1
ATOM 3054 O O . ALA A 1 401 ? 10.220 5.625 -19.159 1.00 94.12 401 ALA A O 1
ATOM 3055 N N . ALA A 1 402 ? 8.950 4.721 -17.549 1.00 93.56 402 ALA A N 1
ATOM 3056 C CA . ALA A 1 402 ? 10.042 3.957 -16.951 1.00 93.56 402 ALA A CA 1
ATOM 3057 C C . ALA A 1 402 ? 10.686 2.976 -17.941 1.00 93.56 402 ALA A C 1
ATOM 3059 O O . ALA A 1 402 ? 11.910 2.863 -18.000 1.00 93.56 402 ALA A O 1
ATOM 3060 N N . ALA A 1 403 ? 9.870 2.267 -18.728 1.00 92.75 403 ALA A N 1
ATOM 3061 C CA . ALA A 1 403 ? 10.345 1.314 -19.725 1.00 92.75 403 ALA A CA 1
ATOM 3062 C C . ALA A 1 403 ? 11.201 1.978 -20.797 1.00 92.75 403 ALA A C 1
ATOM 3064 O O . ALA A 1 403 ? 12.256 1.444 -21.144 1.00 92.75 403 ALA A O 1
ATOM 3065 N N . ARG A 1 404 ? 10.789 3.157 -21.268 1.00 93.88 404 ARG A N 1
ATOM 3066 C CA . ARG A 1 404 ? 11.569 3.952 -22.221 1.00 93.88 404 ARG A CA 1
ATOM 3067 C C . ARG A 1 404 ? 12.917 4.353 -21.631 1.00 93.88 404 ARG A C 1
ATOM 3069 O O . ARG A 1 404 ? 13.932 4.040 -22.243 1.00 93.88 404 ARG A O 1
ATOM 3076 N N . LEU A 1 405 ? 12.927 4.913 -20.419 1.00 94.19 405 LEU A N 1
ATOM 3077 C CA . LEU A 1 405 ? 14.163 5.310 -19.733 1.00 94.19 405 LEU A CA 1
ATOM 3078 C C . LEU A 1 405 ? 15.122 4.133 -19.518 1.00 94.19 405 LEU A C 1
ATOM 3080 O O . LEU A 1 405 ? 16.327 4.259 -19.728 1.00 94.19 405 LEU A O 1
ATOM 3084 N N . LEU A 1 406 ? 14.607 2.963 -19.126 1.00 91.94 406 LEU A N 1
ATOM 3085 C CA . LEU A 1 406 ? 15.442 1.776 -18.940 1.00 91.94 406 LEU A CA 1
ATOM 3086 C C . LEU A 1 406 ? 16.075 1.291 -20.245 1.00 91.94 406 LEU A C 1
ATOM 3088 O O . LEU A 1 406 ? 17.256 0.936 -20.246 1.00 91.94 406 LEU A O 1
ATOM 3092 N N . LEU A 1 407 ? 15.304 1.244 -21.335 1.00 93.56 407 LEU A N 1
ATOM 3093 C CA . LEU A 1 407 ? 15.829 0.838 -22.639 1.00 93.56 407 LEU A CA 1
ATOM 3094 C C . LEU A 1 407 ? 16.828 1.866 -23.172 1.00 93.56 407 LEU A C 1
ATOM 3096 O O . LEU A 1 407 ? 17.905 1.477 -23.616 1.00 93.56 407 LEU A O 1
ATOM 3100 N N . GLU A 1 408 ? 16.528 3.157 -23.053 1.00 94.69 408 GLU A N 1
ATOM 3101 C CA . GLU A 1 408 ? 17.438 4.226 -23.458 1.00 94.69 408 GLU A CA 1
ATOM 3102 C C . GLU A 1 408 ? 18.765 4.158 -22.704 1.00 94.69 408 GLU A C 1
ATOM 3104 O O . GLU A 1 408 ? 19.826 4.140 -23.322 1.00 94.69 408 GLU A O 1
ATOM 3109 N N . ASN A 1 409 ? 18.725 3.988 -21.383 1.00 93.50 409 ASN A N 1
ATOM 3110 C CA . ASN A 1 409 ? 19.931 3.818 -20.578 1.00 93.50 409 ASN A CA 1
ATOM 3111 C C . ASN A 1 409 ? 20.723 2.549 -20.946 1.00 93.50 409 ASN A C 1
ATOM 3113 O O . ASN A 1 409 ? 21.951 2.557 -20.899 1.00 93.50 409 ASN A O 1
ATOM 3117 N N . ALA A 1 410 ? 20.050 1.449 -21.296 1.00 92.06 410 ALA A N 1
ATOM 3118 C CA . ALA A 1 410 ? 20.717 0.188 -21.628 1.00 92.06 410 ALA A CA 1
ATOM 3119 C C . ALA A 1 410 ? 21.352 0.176 -23.029 1.00 92.06 410 ALA A C 1
ATOM 3121 O O . ALA A 1 410 ? 22.389 -0.461 -23.218 1.00 92.06 410 ALA A O 1
ATOM 3122 N N . PHE A 1 411 ? 20.735 0.851 -24.002 1.00 93.62 411 PHE A N 1
ATOM 3123 C CA . PHE A 1 411 ? 21.152 0.826 -25.408 1.00 93.62 411 PHE A CA 1
ATOM 3124 C C . PHE A 1 411 ? 21.785 2.139 -25.890 1.00 93.62 411 PHE A C 1
ATOM 3126 O O . PHE A 1 411 ? 22.322 2.183 -26.995 1.00 93.62 411 PHE A O 1
ATOM 3133 N N . GLY A 1 412 ? 21.754 3.194 -25.072 1.00 92.56 412 GLY A N 1
ATOM 3134 C CA . GLY A 1 412 ? 22.235 4.532 -25.422 1.00 92.56 412 GLY A CA 1
ATOM 3135 C C . GLY A 1 412 ? 21.340 5.275 -26.418 1.00 92.56 412 GLY A C 1
ATOM 3136 O O . GLY A 1 412 ? 21.783 6.261 -27.001 1.00 92.56 412 GLY A O 1
ATOM 3137 N N . ALA A 1 413 ? 20.121 4.781 -26.655 1.00 89.75 413 ALA A N 1
ATOM 3138 C CA . ALA A 1 413 ? 19.145 5.375 -27.560 1.00 89.75 413 ALA A CA 1
ATOM 3139 C C . ALA A 1 413 ? 17.719 4.917 -27.208 1.00 89.75 413 ALA A C 1
ATOM 3141 O O . ALA A 1 413 ? 17.535 3.745 -26.844 1.00 89.75 413 ALA A O 1
ATOM 3142 N N . PRO A 1 414 ? 16.706 5.789 -27.355 1.00 87.88 414 PRO A N 1
ATOM 3143 C CA . PRO A 1 414 ? 15.316 5.421 -27.127 1.00 87.88 414 PRO A CA 1
ATOM 3144 C C . PRO A 1 414 ? 14.859 4.326 -28.101 1.00 87.88 414 PRO A C 1
ATOM 3146 O O . PRO A 1 414 ? 15.423 4.131 -29.179 1.00 87.88 414 PRO A O 1
ATOM 3149 N N . ALA A 1 415 ? 13.830 3.582 -27.698 1.00 87.25 415 ALA A N 1
ATOM 3150 C CA . ALA A 1 415 ? 13.138 2.641 -28.570 1.00 87.25 415 ALA A CA 1
ATOM 3151 C C . ALA A 1 415 ? 11.846 3.303 -29.076 1.00 87.25 415 ALA A C 1
ATOM 3153 O O . ALA A 1 415 ? 10.853 3.388 -28.347 1.00 87.25 415 ALA A O 1
ATOM 3154 N N . ASP A 1 416 ? 11.872 3.807 -30.308 1.00 85.56 416 ASP A N 1
ATOM 3155 C CA . ASP A 1 416 ? 10.818 4.673 -30.850 1.00 85.56 416 ASP A CA 1
ATOM 3156 C C . ASP A 1 416 ? 9.672 3.887 -31.496 1.00 85.56 416 ASP A C 1
ATOM 3158 O O . ASP A 1 416 ? 8.565 4.407 -31.645 1.00 85.56 416 ASP A O 1
ATOM 3162 N N . ASN A 1 417 ? 9.909 2.627 -31.873 1.00 89.06 417 ASN A N 1
ATOM 3163 C CA . ASN A 1 417 ? 8.915 1.778 -32.527 1.00 89.06 417 ASN A CA 1
ATOM 3164 C C . ASN A 1 417 ? 9.048 0.286 -32.164 1.00 89.06 417 ASN A C 1
ATOM 3166 O O . ASN A 1 417 ? 10.041 -0.159 -31.588 1.00 89.06 417 ASN A O 1
ATOM 3170 N N . ALA A 1 418 ? 8.029 -0.501 -32.525 1.00 88.75 418 ALA A N 1
ATOM 3171 C CA . ALA A 1 418 ? 7.935 -1.924 -32.191 1.00 88.75 418 ALA A CA 1
ATOM 3172 C C . ALA A 1 418 ? 9.073 -2.781 -32.778 1.00 88.75 418 ALA A C 1
ATOM 3174 O O . ALA A 1 418 ? 9.516 -3.732 -32.131 1.00 88.75 418 ALA A O 1
ATOM 3175 N N . GLU A 1 419 ? 9.578 -2.444 -33.969 1.00 89.56 419 GLU A N 1
ATOM 3176 C CA . GLU A 1 419 ? 10.690 -3.162 -34.603 1.00 89.56 419 GLU A CA 1
ATOM 3177 C C . GLU A 1 419 ? 11.976 -2.997 -33.784 1.00 89.56 419 GLU A C 1
ATOM 3179 O O . GLU A 1 419 ? 12.622 -3.987 -33.432 1.00 89.56 419 GLU A O 1
ATOM 3184 N N . GLN A 1 420 ? 12.293 -1.764 -33.379 1.00 92.31 420 GLN A N 1
ATOM 3185 C CA . GLN A 1 420 ? 13.431 -1.474 -32.504 1.00 92.31 420 GLN A CA 1
ATOM 3186 C C . GLN A 1 420 ? 13.290 -2.150 -31.137 1.00 92.31 420 GLN A C 1
ATOM 3188 O O . GLN A 1 420 ? 14.243 -2.763 -30.655 1.00 92.31 420 GLN A O 1
ATOM 3193 N N . ILE A 1 421 ? 12.103 -2.104 -30.520 1.00 93.12 421 ILE A N 1
ATOM 3194 C CA . ILE A 1 421 ? 11.869 -2.767 -29.227 1.00 93.12 421 ILE A CA 1
ATOM 3195 C C . ILE A 1 421 ? 12.070 -4.287 -29.358 1.00 93.12 421 ILE A C 1
ATOM 3197 O O . ILE A 1 421 ? 12.681 -4.908 -28.486 1.00 93.12 421 ILE A O 1
ATOM 3201 N N . THR A 1 422 ? 11.623 -4.887 -30.465 1.00 89.00 422 THR A N 1
ATOM 3202 C CA . THR A 1 422 ? 11.826 -6.314 -30.764 1.00 89.00 422 THR A CA 1
ATOM 3203 C C . THR A 1 422 ? 13.305 -6.639 -30.981 1.00 89.00 422 THR A C 1
ATOM 3205 O O . THR A 1 422 ? 13.807 -7.647 -30.475 1.00 89.00 422 THR A O 1
ATOM 3208 N N . GLN A 1 423 ? 14.043 -5.764 -31.669 1.00 91.56 423 GLN A N 1
ATOM 3209 C CA . GLN A 1 423 ? 15.488 -5.898 -31.830 1.00 91.56 423 GLN A CA 1
ATOM 3210 C C . GLN A 1 423 ? 16.199 -5.860 -30.471 1.00 91.56 423 GLN A C 1
ATOM 3212 O O . GLN A 1 423 ? 16.999 -6.755 -30.182 1.00 91.56 423 GLN A O 1
ATOM 3217 N N . TYR A 1 424 ? 15.877 -4.882 -29.620 1.00 92.88 424 TYR A N 1
ATOM 3218 C CA . TYR A 1 424 ? 16.413 -4.774 -28.261 1.00 92.88 424 TYR A CA 1
ATOM 3219 C C . TYR A 1 424 ? 16.092 -6.023 -27.442 1.00 92.88 424 TYR A C 1
ATOM 3221 O O . TYR A 1 424 ? 16.992 -6.596 -26.825 1.00 92.88 424 TYR A O 1
ATOM 3229 N N . ARG A 1 425 ? 14.851 -6.522 -27.516 1.00 90.44 425 ARG A N 1
ATOM 3230 C CA . ARG A 1 425 ? 14.451 -7.774 -26.865 1.00 90.44 425 ARG A CA 1
ATOM 3231 C C . ARG A 1 425 ? 15.320 -8.950 -27.305 1.00 90.44 425 ARG A C 1
ATOM 3233 O O . ARG A 1 425 ? 15.838 -9.669 -26.455 1.00 90.44 425 ARG A O 1
ATOM 3240 N N . SER A 1 426 ? 15.573 -9.087 -28.607 1.00 88.00 426 SER A N 1
ATOM 3241 C CA . SER A 1 426 ? 16.432 -10.154 -29.136 1.00 88.00 426 SER A CA 1
ATOM 3242 C C . SER A 1 426 ? 17.872 -10.085 -28.612 1.00 88.00 426 SER A C 1
ATOM 3244 O O . SER A 1 426 ? 18.509 -11.121 -28.427 1.00 88.00 426 SER A O 1
ATOM 3246 N N . VAL A 1 427 ? 18.395 -8.877 -28.364 1.00 89.06 427 VAL A N 1
ATOM 3247 C CA . VAL A 1 427 ? 19.730 -8.681 -27.782 1.00 89.06 427 VAL A CA 1
ATOM 3248 C C . VAL A 1 427 ? 19.722 -9.064 -26.305 1.00 89.06 427 VAL A C 1
ATOM 3250 O O . VAL A 1 427 ? 20.632 -9.756 -25.853 1.00 89.06 427 VAL A O 1
ATOM 3253 N N . ILE A 1 428 ? 18.692 -8.658 -25.557 1.00 88.56 428 ILE A N 1
ATOM 3254 C CA . ILE A 1 428 ? 18.559 -8.980 -24.131 1.00 88.56 428 ILE A CA 1
ATOM 3255 C C . ILE A 1 428 ? 18.466 -10.495 -23.925 1.00 88.56 428 ILE A C 1
ATOM 3257 O O . ILE A 1 428 ? 19.177 -11.027 -23.077 1.00 88.56 428 ILE A O 1
ATOM 3261 N N . ASP A 1 429 ? 17.670 -11.192 -24.739 1.00 84.56 429 ASP A N 1
ATOM 3262 C CA . ASP A 1 429 ? 17.441 -12.639 -24.623 1.00 84.56 429 ASP A CA 1
ATOM 3263 C C . ASP A 1 429 ? 18.684 -13.488 -24.950 1.00 84.56 429 ASP A C 1
ATOM 3265 O O . ASP A 1 429 ? 18.764 -14.651 -24.560 1.00 84.56 429 ASP A O 1
ATOM 3269 N N . ARG A 1 430 ? 19.686 -12.916 -25.634 1.00 85.62 430 ARG A N 1
ATOM 3270 C CA . ARG A 1 430 ? 20.984 -13.572 -25.884 1.00 85.62 430 ARG A CA 1
ATOM 3271 C C . ARG A 1 430 ? 21.946 -13.470 -24.701 1.00 85.62 430 ARG A C 1
ATOM 3273 O O . ARG A 1 430 ? 22.934 -14.204 -24.668 1.00 85.62 430 ARG A O 1
ATOM 3280 N N . ASN A 1 431 ? 21.704 -12.557 -23.761 1.00 78.12 431 ASN A N 1
ATOM 3281 C CA . ASN A 1 431 ? 22.580 -12.350 -22.614 1.00 78.12 431 ASN A CA 1
ATOM 3282 C C . ASN A 1 431 ? 22.221 -13.290 -21.453 1.00 78.12 431 ASN A C 1
ATOM 3284 O O . ASN A 1 431 ? 21.050 -13.626 -21.267 1.00 78.12 431 ASN A O 1
ATOM 3288 N N . PRO A 1 432 ? 23.200 -13.685 -20.614 1.00 71.31 432 PRO A N 1
ATOM 3289 C CA . PRO A 1 432 ? 22.916 -14.456 -19.415 1.00 71.31 432 PRO A CA 1
ATOM 3290 C C . PRO A 1 432 ? 21.924 -13.725 -18.497 1.00 71.31 432 PRO A C 1
ATOM 3292 O O . PRO A 1 432 ? 22.082 -12.520 -18.253 1.00 71.31 432 PRO A O 1
ATOM 3295 N N . PRO A 1 433 ? 20.942 -14.445 -17.933 1.00 68.94 433 PRO A N 1
ATOM 3296 C CA . PRO A 1 433 ? 19.911 -13.848 -17.104 1.00 68.94 433 PRO A CA 1
ATOM 3297 C C . PRO A 1 433 ? 20.506 -13.228 -15.840 1.00 68.94 433 PRO A C 1
ATOM 3299 O O . PRO A 1 433 ? 21.243 -13.850 -15.076 1.00 68.94 433 PRO A O 1
ATOM 3302 N N . ASN A 1 434 ? 20.136 -11.978 -15.602 1.00 75.88 434 ASN A N 1
ATOM 3303 C CA . ASN A 1 434 ? 20.426 -11.221 -14.394 1.00 75.88 434 ASN A CA 1
ATOM 3304 C C . ASN A 1 434 ? 19.255 -10.273 -14.045 1.00 75.88 434 ASN A C 1
ATOM 3306 O O . ASN A 1 434 ? 18.403 -10.001 -14.899 1.00 75.88 434 ASN A O 1
ATOM 3310 N N . PRO A 1 435 ? 19.194 -9.733 -12.812 1.00 74.31 435 PRO A N 1
ATOM 3311 C CA . PRO A 1 435 ? 18.075 -8.891 -12.374 1.00 74.31 435 PRO A CA 1
ATOM 3312 C C . PRO A 1 435 ? 17.792 -7.655 -13.246 1.00 74.31 435 PRO A C 1
ATOM 3314 O O . PRO A 1 435 ? 16.636 -7.232 -13.325 1.00 74.31 435 PRO A O 1
ATOM 3317 N N . THR A 1 436 ? 18.809 -7.103 -13.917 1.00 80.50 436 THR A N 1
ATOM 3318 C CA . THR A 1 436 ? 18.664 -5.980 -14.858 1.00 80.50 436 THR A CA 1
ATOM 3319 C C . THR A 1 436 ? 18.098 -6.458 -16.196 1.00 80.50 436 THR A C 1
ATOM 3321 O O . THR A 1 436 ? 17.099 -5.913 -16.656 1.00 80.50 436 THR A O 1
ATOM 3324 N N . SER A 1 437 ? 18.647 -7.529 -16.785 1.00 82.12 437 SER A N 1
ATOM 3325 C CA . SER A 1 437 ? 18.140 -8.105 -18.047 1.00 82.12 437 SER A CA 1
ATOM 3326 C C . SER A 1 437 ? 16.665 -8.490 -17.955 1.00 82.12 437 SER A C 1
ATOM 3328 O O . SER A 1 437 ? 15.895 -8.195 -18.861 1.00 82.12 437 SER A O 1
ATOM 3330 N N . ALA A 1 438 ? 16.237 -9.031 -16.811 1.00 80.62 438 ALA A N 1
ATOM 3331 C CA . ALA A 1 438 ? 14.843 -9.344 -16.590 1.00 80.62 438 ALA A CA 1
ATOM 3332 C C . ALA A 1 438 ? 13.997 -8.059 -16.688 1.00 80.62 438 ALA A C 1
ATOM 3334 O O . ALA A 1 438 ? 12.969 -8.059 -17.365 1.00 80.62 438 ALA A O 1
ATOM 3335 N N . ARG A 1 439 ? 14.368 -6.969 -16.002 1.00 85.94 439 ARG A N 1
ATOM 3336 C CA . ARG A 1 439 ? 13.618 -5.697 -16.056 1.00 85.94 439 ARG A CA 1
ATOM 3337 C C . ARG A 1 439 ? 13.561 -5.129 -17.472 1.00 85.94 439 ARG A C 1
ATOM 3339 O O . ARG A 1 439 ? 12.500 -4.673 -17.872 1.00 85.94 439 ARG A O 1
ATOM 3346 N N . LEU A 1 440 ? 14.643 -5.244 -18.239 1.00 88.56 440 LEU A N 1
ATOM 3347 C CA . LEU A 1 440 ? 14.676 -4.831 -19.644 1.00 88.56 440 LEU A CA 1
ATOM 3348 C C . LEU A 1 440 ? 13.756 -5.686 -20.530 1.00 88.56 440 LEU A C 1
ATOM 3350 O O . LEU A 1 440 ? 13.031 -5.135 -21.349 1.00 88.56 440 LEU A O 1
ATOM 3354 N N . GLN A 1 441 ? 13.697 -7.009 -20.329 1.00 87.56 441 GLN A N 1
ATOM 3355 C CA . GLN A 1 441 ? 12.706 -7.860 -21.010 1.00 87.56 441 GLN A CA 1
ATOM 3356 C C . GLN A 1 441 ? 11.287 -7.380 -20.714 1.00 87.56 441 GLN A C 1
ATOM 3358 O O . GLN A 1 441 ? 10.472 -7.223 -21.618 1.00 87.56 441 GLN A O 1
ATOM 3363 N N . HIS A 1 442 ? 11.013 -7.088 -19.445 1.00 87.56 442 HIS A N 1
ATOM 3364 C CA . HIS A 1 442 ? 9.706 -6.607 -19.034 1.00 87.56 442 HIS A CA 1
ATOM 3365 C C . HIS A 1 442 ? 9.380 -5.209 -19.584 1.00 87.56 442 HIS A C 1
ATOM 3367 O O . HIS A 1 442 ? 8.232 -4.941 -19.921 1.00 87.56 442 HIS A O 1
ATOM 3373 N N . ALA A 1 443 ? 10.385 -4.339 -19.723 1.00 91.38 443 ALA A N 1
ATOM 3374 C CA . ALA A 1 443 ? 10.257 -3.054 -20.403 1.00 91.38 443 ALA A CA 1
ATOM 3375 C C . ALA A 1 443 ? 9.799 -3.239 -21.855 1.00 91.38 443 ALA A C 1
ATOM 3377 O O . ALA A 1 443 ? 8.851 -2.588 -22.287 1.00 91.38 443 ALA A O 1
ATOM 3378 N N . CYS A 1 444 ? 10.416 -4.178 -22.579 1.00 92.12 444 CYS A N 1
ATOM 3379 C CA . CYS A 1 444 ? 9.978 -4.541 -23.923 1.00 92.12 444 CYS A CA 1
ATOM 3380 C C . CYS A 1 444 ? 8.539 -5.080 -23.925 1.00 92.12 444 CYS A C 1
ATOM 3382 O O . CYS A 1 444 ? 7.746 -4.629 -24.744 1.00 92.12 444 CYS A O 1
ATOM 3384 N N . ASP A 1 445 ? 8.188 -5.994 -23.009 1.00 90.19 445 ASP A N 1
ATOM 3385 C CA . ASP A 1 445 ? 6.828 -6.555 -22.918 1.00 90.19 445 ASP A CA 1
ATOM 3386 C C . ASP A 1 445 ? 5.778 -5.452 -22.725 1.00 90.19 445 ASP A C 1
ATOM 3388 O O . ASP A 1 445 ? 4.775 -5.437 -23.429 1.00 90.19 445 ASP A O 1
ATOM 3392 N N . LEU A 1 446 ? 6.017 -4.508 -21.806 1.00 91.00 446 LEU A N 1
ATOM 3393 C CA . LEU A 1 446 ? 5.104 -3.389 -21.550 1.00 91.00 446 LEU A CA 1
ATOM 3394 C C . LEU A 1 446 ? 4.903 -2.508 -22.783 1.00 91.00 446 LEU A C 1
ATOM 3396 O O . LEU A 1 446 ? 3.771 -2.157 -23.101 1.00 91.00 446 LEU A O 1
ATOM 3400 N N . LEU A 1 447 ? 5.991 -2.147 -23.468 1.00 92.75 447 LEU A N 1
ATOM 3401 C CA . LEU A 1 447 ? 5.928 -1.262 -24.633 1.00 92.75 447 LEU A CA 1
ATOM 3402 C C . LEU A 1 447 ? 5.314 -1.944 -25.860 1.00 92.75 447 LEU A C 1
ATOM 3404 O O . LEU A 1 447 ? 4.755 -1.268 -26.720 1.00 92.75 447 LEU A O 1
ATOM 3408 N N . LEU A 1 448 ? 5.416 -3.270 -25.946 1.00 91.69 448 LEU A N 1
ATOM 3409 C CA . LEU A 1 448 ? 4.871 -4.046 -27.053 1.00 91.69 448 LEU A CA 1
ATOM 3410 C C . LEU A 1 448 ? 3.434 -4.524 -26.809 1.00 91.69 448 LEU A C 1
ATOM 3412 O O . LEU A 1 448 ? 2.723 -4.742 -27.790 1.00 91.69 448 LEU A O 1
ATOM 3416 N N . ALA A 1 449 ? 2.998 -4.669 -25.551 1.00 91.19 449 ALA A N 1
ATOM 3417 C CA . ALA A 1 449 ? 1.754 -5.344 -25.169 1.00 91.19 449 ALA A CA 1
ATOM 3418 C C . ALA A 1 449 ? 0.536 -4.908 -25.995 1.00 91.19 449 ALA A C 1
ATOM 3420 O O . ALA A 1 449 ? -0.108 -5.744 -26.625 1.00 91.19 449 ALA A O 1
ATOM 3421 N N . GLU A 1 450 ? 0.244 -3.607 -26.041 1.00 89.62 450 GLU A N 1
ATOM 3422 C CA . GLU A 1 450 ? -0.920 -3.078 -26.761 1.00 89.62 450 GLU A CA 1
ATOM 3423 C C . GLU A 1 450 ? -0.818 -3.330 -28.274 1.00 89.62 450 GLU A C 1
ATOM 3425 O O . GLU A 1 450 ? -1.741 -3.868 -28.890 1.00 89.62 450 GLU A O 1
ATOM 3430 N N . SER A 1 451 ? 0.340 -3.024 -28.867 1.00 88.25 451 SER A N 1
ATOM 3431 C CA . SER A 1 451 ? 0.571 -3.194 -30.306 1.00 88.25 451 SER A CA 1
ATOM 3432 C C . SER A 1 451 ? 0.490 -4.657 -30.751 1.00 88.25 451 SER A C 1
ATOM 3434 O O . SER A 1 451 ? -0.105 -4.960 -31.787 1.00 88.25 451 SER A O 1
ATOM 3436 N N . LEU A 1 452 ? 1.042 -5.578 -29.959 1.00 87.69 452 LEU A N 1
ATOM 3437 C CA . LEU A 1 452 ? 1.047 -6.997 -30.278 1.00 87.69 452 LEU A CA 1
ATOM 3438 C C . LEU A 1 452 ? -0.344 -7.605 -30.064 1.00 87.69 452 LEU A C 1
ATOM 3440 O O . LEU A 1 452 ? -0.782 -8.426 -30.868 1.00 87.69 452 LEU A O 1
ATOM 3444 N N . LEU A 1 453 ? -1.095 -7.177 -29.046 1.00 88.69 453 LEU A N 1
ATOM 3445 C CA . LEU A 1 453 ? -2.491 -7.596 -28.889 1.00 88.69 453 LEU A CA 1
ATOM 3446 C C . LEU A 1 453 ? -3.366 -7.147 -30.065 1.00 88.69 453 LEU A C 1
ATOM 3448 O O . LEU A 1 453 ? -4.172 -7.936 -30.565 1.00 88.69 453 LEU A O 1
ATOM 3452 N N . ALA A 1 454 ? -3.192 -5.909 -30.529 1.00 87.62 454 ALA A N 1
ATOM 3453 C CA . ALA A 1 454 ? -3.972 -5.368 -31.637 1.00 87.62 454 ALA A CA 1
ATOM 3454 C C . ALA A 1 454 ? -3.689 -6.091 -32.966 1.00 87.62 454 ALA A C 1
ATOM 3456 O O . ALA A 1 454 ? -4.618 -6.357 -33.730 1.00 87.62 454 ALA A O 1
ATOM 3457 N N . ASN A 1 455 ? -2.425 -6.440 -33.231 1.00 85.06 455 ASN A N 1
ATOM 3458 C CA . ASN A 1 455 ? -1.996 -6.905 -34.554 1.00 85.06 455 ASN A CA 1
ATOM 3459 C C . ASN A 1 455 ? -1.725 -8.416 -34.642 1.00 85.06 455 ASN A C 1
ATOM 3461 O O . ASN A 1 455 ? -1.916 -9.015 -35.699 1.00 85.06 455 ASN A O 1
ATOM 3465 N N . GLU A 1 456 ? -1.311 -9.054 -33.545 1.00 83.38 456 GLU A N 1
ATOM 3466 C CA . GLU A 1 456 ? -0.759 -10.417 -33.548 1.00 83.38 456 GLU A CA 1
ATOM 3467 C C . GLU A 1 456 ? -1.484 -11.390 -32.603 1.00 83.38 456 GLU A C 1
ATOM 3469 O O . GLU A 1 456 ? -1.156 -12.577 -32.556 1.00 83.38 456 GLU A O 1
ATOM 3474 N N . SER A 1 457 ? -2.527 -10.947 -31.891 1.00 80.69 457 SER A N 1
ATOM 3475 C CA . SER A 1 457 ? -3.238 -11.759 -30.882 1.00 80.69 457 SER A CA 1
ATOM 3476 C C . SER A 1 457 ? -3.773 -13.110 -31.373 1.00 80.69 457 SER A C 1
ATOM 3478 O O . SER A 1 457 ? -3.929 -14.032 -30.566 1.00 80.69 457 SER A O 1
ATOM 3480 N N . LYS A 1 458 ? -4.047 -13.258 -32.678 1.00 81.44 458 LYS A N 1
ATOM 3481 C CA . LYS A 1 458 ? -4.486 -14.527 -33.290 1.00 81.44 458 LYS A CA 1
ATOM 3482 C C . LYS A 1 458 ? -3.377 -15.582 -33.358 1.00 81.44 458 LYS A C 1
ATOM 3484 O O . LYS A 1 458 ? -3.693 -16.766 -33.348 1.00 81.44 458 LYS A O 1
ATOM 3489 N N . GLY A 1 459 ? -2.115 -15.160 -33.452 1.00 82.19 459 GLY A N 1
ATOM 3490 C CA . GLY A 1 459 ? -0.946 -16.043 -33.510 1.00 82.19 459 GLY A CA 1
ATOM 3491 C C . GLY A 1 459 ? -0.318 -16.333 -32.145 1.00 82.19 459 GLY A C 1
ATOM 3492 O O . GLY A 1 459 ? 0.530 -17.214 -32.040 1.00 82.19 459 GLY A O 1
ATOM 3493 N N . MET A 1 460 ? -0.728 -15.613 -31.097 1.00 86.12 460 MET A N 1
ATOM 3494 C CA . MET A 1 460 ? -0.197 -15.790 -29.748 1.00 86.12 460 MET A CA 1
ATOM 3495 C C . MET A 1 460 ? -0.737 -17.043 -29.065 1.00 86.12 460 MET A C 1
ATOM 3497 O O . MET A 1 460 ? -1.929 -17.356 -29.146 1.00 86.12 460 MET A O 1
ATOM 3501 N N . ALA A 1 461 ? 0.129 -17.690 -28.282 1.00 85.69 461 ALA A N 1
ATOM 3502 C CA . ALA A 1 461 ? -0.312 -18.648 -27.280 1.00 85.69 461 ALA A CA 1
ATOM 3503 C C . ALA A 1 461 ? -1.281 -17.965 -26.285 1.00 85.69 461 ALA A C 1
ATOM 3505 O O . ALA A 1 461 ? -1.075 -16.788 -25.954 1.00 85.69 461 ALA A O 1
ATOM 3506 N N . PRO A 1 462 ? -2.333 -18.660 -25.808 1.00 85.31 462 PRO A N 1
ATOM 3507 C CA . PRO A 1 462 ? -3.320 -18.083 -24.897 1.00 85.31 462 PRO A CA 1
ATOM 3508 C C . PRO A 1 462 ? -2.705 -17.404 -23.668 1.00 85.31 462 PRO A C 1
ATOM 3510 O O . PRO A 1 462 ? -3.128 -16.312 -23.312 1.00 85.31 462 PRO A O 1
ATOM 3513 N N . GLU A 1 463 ? -1.671 -17.997 -23.075 1.00 83.50 463 GLU A N 1
ATOM 3514 C CA . GLU A 1 463 ? -1.002 -17.507 -21.867 1.00 83.50 463 GLU A CA 1
ATOM 3515 C C . GLU A 1 463 ? -0.294 -16.167 -22.105 1.00 83.50 463 GLU A C 1
ATOM 3517 O O . GLU A 1 463 ? -0.382 -15.261 -21.278 1.00 83.50 463 GLU A O 1
ATOM 3522 N N . VAL A 1 464 ? 0.368 -16.021 -23.259 1.00 84.38 464 VAL A N 1
ATOM 3523 C CA . VAL A 1 464 ? 1.048 -14.778 -23.665 1.00 84.38 464 VAL A CA 1
ATOM 3524 C C . VAL A 1 464 ? 0.023 -13.672 -23.888 1.00 84.38 464 VAL A C 1
ATOM 3526 O O . VAL A 1 464 ? 0.178 -12.561 -23.381 1.00 84.38 464 VAL A O 1
ATOM 3529 N N . ARG A 1 465 ? -1.061 -13.991 -24.606 1.00 88.50 465 ARG A N 1
ATOM 3530 C CA . ARG A 1 465 ? -2.150 -13.044 -24.858 1.00 88.50 465 ARG A CA 1
ATOM 3531 C C . ARG A 1 465 ? -2.762 -12.553 -23.547 1.00 88.50 465 ARG A C 1
ATOM 3533 O O . ARG A 1 465 ? -2.948 -11.351 -23.385 1.00 88.50 465 ARG A O 1
ATOM 3540 N N . SER A 1 466 ? -3.030 -13.455 -22.605 1.00 88.44 466 SER A N 1
ATOM 3541 C CA . SER A 1 466 ? -3.588 -13.098 -21.299 1.00 88.44 466 SER A CA 1
ATOM 3542 C C . SER A 1 466 ? -2.629 -12.259 -20.460 1.00 88.44 466 SER A C 1
ATOM 3544 O O . SER A 1 466 ? -3.062 -11.309 -19.811 1.00 88.44 466 SER A O 1
ATOM 3546 N N . ALA A 1 467 ? -1.325 -12.548 -20.510 1.00 86.94 467 ALA A N 1
ATOM 3547 C CA . ALA A 1 467 ? -0.314 -11.739 -19.836 1.00 86.94 467 ALA A CA 1
ATOM 3548 C C . ALA A 1 467 ? -0.272 -10.304 -20.372 1.00 86.94 467 ALA A C 1
ATOM 3550 O O . ALA A 1 467 ? -0.308 -9.358 -19.588 1.00 86.94 467 ALA A O 1
ATOM 3551 N N . PHE A 1 468 ? -0.260 -10.117 -21.693 1.00 90.50 468 PHE A N 1
ATOM 3552 C CA . PHE A 1 468 ? -0.288 -8.773 -22.275 1.00 90.50 468 PHE A CA 1
ATOM 3553 C C . PHE A 1 468 ? -1.613 -8.062 -22.003 1.00 90.50 468 PHE A C 1
ATOM 3555 O O . PHE A 1 468 ? -1.609 -6.870 -21.705 1.00 90.50 468 PHE A O 1
ATOM 3562 N N . ALA A 1 469 ? -2.739 -8.780 -22.043 1.00 91.81 469 ALA A N 1
ATOM 3563 C CA . ALA A 1 469 ? -4.040 -8.198 -21.730 1.00 91.81 469 ALA A CA 1
ATOM 3564 C C . ALA A 1 469 ? -4.101 -7.712 -20.272 1.00 91.81 469 ALA A C 1
ATOM 3566 O O . ALA A 1 469 ? -4.611 -6.624 -20.009 1.00 91.81 469 ALA A O 1
ATOM 3567 N N . ALA A 1 470 ? -3.513 -8.466 -19.336 1.00 90.00 470 ALA A N 1
ATOM 3568 C CA . ALA A 1 470 ? -3.363 -8.041 -17.948 1.00 90.00 470 ALA A CA 1
ATOM 3569 C C . ALA A 1 470 ? -2.502 -6.770 -17.825 1.00 90.00 470 ALA A C 1
ATOM 3571 O O . ALA A 1 470 ? -2.878 -5.852 -17.101 1.00 90.00 470 ALA A O 1
ATOM 3572 N N . LEU A 1 471 ? -1.390 -6.662 -18.567 1.00 89.94 471 LEU A N 1
ATOM 3573 C CA . LEU A 1 471 ? -0.554 -5.451 -18.573 1.00 89.94 471 LEU A CA 1
ATOM 3574 C C . LEU A 1 471 ? -1.319 -4.209 -19.049 1.00 89.94 471 LEU A C 1
ATOM 3576 O O . LEU A 1 471 ? -1.212 -3.155 -18.419 1.00 89.94 471 LEU A O 1
ATOM 3580 N N . VAL A 1 472 ? -2.121 -4.342 -20.109 1.00 92.12 472 VAL A N 1
ATOM 3581 C CA . VAL A 1 472 ? -2.972 -3.252 -20.615 1.00 92.12 472 VAL A CA 1
ATOM 3582 C C . VAL A 1 472 ? -4.009 -2.844 -19.567 1.00 92.12 472 VAL A C 1
ATOM 3584 O O . VAL A 1 472 ? -4.077 -1.670 -19.208 1.00 92.12 472 VAL A O 1
ATOM 3587 N N . ARG A 1 473 ? -4.741 -3.799 -18.977 1.00 92.50 473 ARG A N 1
ATOM 3588 C CA . ARG A 1 473 ? -5.723 -3.504 -17.914 1.00 92.50 473 ARG A CA 1
ATOM 3589 C C . ARG A 1 473 ? -5.087 -2.862 -16.680 1.00 92.50 473 ARG A C 1
ATOM 3591 O O . ARG A 1 473 ? -5.667 -1.969 -16.064 1.00 92.50 473 ARG A O 1
ATOM 3598 N N . MET A 1 474 ? -3.872 -3.264 -16.306 1.00 91.06 474 MET A N 1
ATOM 3599 C CA . MET A 1 474 ? -3.129 -2.607 -15.226 1.00 91.06 474 MET A CA 1
ATOM 3600 C C . MET A 1 474 ? -2.785 -1.147 -15.568 1.00 91.06 474 MET A C 1
ATOM 3602 O O . MET A 1 474 ? -2.821 -0.291 -14.682 1.00 91.06 474 MET A O 1
ATOM 3606 N N . ALA A 1 475 ? -2.462 -0.833 -16.826 1.00 91.50 475 ALA A N 1
ATOM 3607 C CA . ALA A 1 475 ? -2.252 0.546 -17.268 1.00 91.50 475 ALA A CA 1
ATOM 3608 C C . ALA A 1 475 ? -3.558 1.362 -17.232 1.00 91.50 475 ALA A C 1
ATOM 3610 O O . ALA A 1 475 ? -3.566 2.477 -16.708 1.00 91.50 475 ALA A O 1
ATOM 3611 N N . GLU A 1 476 ? -4.676 0.785 -17.681 1.00 93.31 476 GLU A N 1
ATOM 3612 C CA . GLU A 1 476 ? -6.008 1.405 -17.609 1.00 93.31 476 GLU A CA 1
ATOM 3613 C C . GLU A 1 476 ? -6.397 1.762 -16.165 1.00 93.31 476 GLU A C 1
ATOM 3615 O O . GLU A 1 476 ? -6.834 2.885 -15.902 1.00 93.31 476 GLU A O 1
ATOM 3620 N N . ARG A 1 477 ? -6.153 0.865 -15.196 1.00 92.62 477 ARG A N 1
ATOM 3621 C CA . ARG A 1 477 ? -6.399 1.146 -13.766 1.00 92.62 477 ARG A CA 1
ATOM 3622 C C . ARG A 1 477 ? -5.597 2.345 -13.258 1.00 92.62 477 ARG A C 1
ATOM 3624 O O . ARG A 1 477 ? -6.132 3.168 -12.521 1.00 92.62 477 ARG A O 1
ATOM 3631 N N . ARG A 1 478 ? -4.339 2.512 -13.683 1.00 93.56 478 ARG A N 1
ATOM 3632 C CA . ARG A 1 478 ? -3.546 3.705 -13.325 1.00 93.56 478 ARG A CA 1
ATOM 3633 C C . ARG A 1 478 ? -4.083 4.980 -13.954 1.00 93.56 478 ARG A C 1
ATOM 3635 O O . ARG A 1 478 ? -3.943 6.049 -13.367 1.00 93.56 478 ARG A O 1
ATOM 3642 N N . THR A 1 479 ? -4.657 4.899 -15.148 1.00 95.75 479 THR A N 1
ATOM 3643 C CA . THR A 1 479 ? -5.362 6.031 -15.760 1.00 95.75 479 THR A CA 1
ATOM 3644 C C . THR A 1 479 ? -6.619 6.384 -14.974 1.00 95.75 479 THR A C 1
ATOM 3646 O O . THR A 1 479 ? -6.838 7.562 -14.711 1.00 95.75 479 THR A O 1
ATOM 3649 N N . ALA A 1 480 ? -7.372 5.393 -14.492 1.00 95.50 480 ALA A N 1
ATOM 3650 C CA . ALA A 1 480 ? -8.517 5.629 -13.613 1.00 95.50 480 ALA A CA 1
ATOM 3651 C C . ALA A 1 480 ? -8.118 6.277 -12.273 1.00 95.50 480 ALA A C 1
ATOM 3653 O O . ALA A 1 480 ? -8.818 7.174 -11.806 1.00 95.50 480 ALA A O 1
ATOM 3654 N N . ILE A 1 481 ? -6.978 5.889 -11.680 1.00 96.44 481 ILE A N 1
ATOM 3655 C CA . ILE A 1 481 ? -6.422 6.560 -10.488 1.00 96.44 481 ILE A CA 1
ATOM 3656 C C . ILE A 1 481 ? -6.160 8.041 -10.779 1.00 96.44 481 ILE A C 1
ATOM 3658 O O . ILE A 1 481 ? -6.610 8.897 -10.021 1.00 96.44 481 ILE A O 1
ATOM 3662 N N . VAL A 1 482 ? -5.460 8.350 -11.878 1.00 97.75 482 VAL A N 1
ATOM 3663 C CA . VAL A 1 482 ? -5.168 9.742 -12.255 1.00 97.75 482 VAL A CA 1
ATOM 3664 C C . VAL A 1 482 ? -6.448 10.537 -12.461 1.00 97.75 482 VAL A C 1
ATOM 3666 O O . VAL A 1 482 ? -6.571 11.613 -11.885 1.00 97.75 482 VAL A O 1
ATOM 3669 N N . GLN A 1 483 ? -7.411 9.992 -13.205 1.00 97.94 483 GLN A N 1
ATOM 3670 C CA . GLN A 1 483 ? -8.687 10.662 -13.445 1.00 97.94 483 GLN A CA 1
ATOM 3671 C C . GLN A 1 483 ? -9.431 10.932 -12.133 1.00 97.94 483 GLN A C 1
ATOM 3673 O O . GLN A 1 483 ? -9.874 12.049 -11.907 1.00 97.94 483 GLN A O 1
ATOM 3678 N N . THR A 1 484 ? -9.497 9.945 -11.234 1.00 97.38 484 THR A N 1
ATOM 3679 C CA . THR A 1 484 ? -10.172 10.086 -9.933 1.00 97.38 484 THR A CA 1
ATOM 3680 C C . THR A 1 484 ? -9.555 11.206 -9.094 1.00 97.38 484 THR A C 1
ATOM 3682 O O . THR A 1 484 ? -10.274 11.988 -8.476 1.00 97.38 484 THR A O 1
ATOM 3685 N N . LEU A 1 485 ? -8.223 11.305 -9.073 1.00 97.50 485 LEU A N 1
ATOM 3686 C CA . LEU A 1 485 ? -7.522 12.358 -8.340 1.00 97.50 485 LEU A CA 1
ATOM 3687 C C . LEU A 1 485 ? -7.695 13.735 -9.016 1.00 97.50 485 LEU A C 1
ATOM 3689 O O . LEU A 1 485 ? -7.947 14.725 -8.336 1.00 97.50 485 LEU A O 1
ATOM 3693 N N . GLN A 1 486 ? -7.631 13.808 -10.346 1.00 97.81 486 GLN A N 1
ATOM 3694 C CA . GLN A 1 486 ? -7.841 15.057 -11.091 1.00 97.81 486 GLN A CA 1
ATOM 3695 C C . GLN A 1 486 ? -9.280 15.576 -10.977 1.00 97.81 486 GLN A C 1
ATOM 3697 O O . GLN A 1 486 ? -9.481 16.777 -10.813 1.00 97.81 486 GLN A O 1
ATOM 3702 N N . ASP A 1 487 ? -10.276 14.687 -10.992 1.00 97.38 487 ASP A N 1
ATOM 3703 C CA . ASP A 1 487 ? -11.684 15.030 -10.750 1.00 97.38 487 ASP A CA 1
ATOM 3704 C C . ASP A 1 487 ? -11.904 15.553 -9.322 1.00 97.38 487 ASP A C 1
ATOM 3706 O O . ASP A 1 487 ? -12.801 16.364 -9.085 1.00 97.38 487 ASP A O 1
ATOM 3710 N N . GLY A 1 488 ? -11.052 15.131 -8.381 1.00 94.81 488 GLY A N 1
ATOM 3711 C CA . GLY A 1 488 ? -10.954 15.687 -7.030 1.00 94.81 488 GLY A CA 1
ATOM 3712 C C . GLY A 1 488 ? -10.294 17.069 -6.957 1.00 94.81 488 GLY A C 1
ATOM 3713 O O . GLY A 1 488 ? -10.281 17.669 -5.887 1.00 94.81 488 GLY A O 1
ATOM 3714 N N . GLY A 1 489 ? -9.777 17.594 -8.073 1.00 95.38 489 GLY A N 1
ATOM 3715 C CA . GLY A 1 489 ? -9.128 18.904 -8.157 1.00 95.38 489 GLY A CA 1
ATOM 3716 C C . GLY A 1 489 ? -7.635 18.905 -7.821 1.00 95.38 489 GLY A C 1
ATOM 3717 O O . GLY A 1 489 ? -7.064 19.978 -7.636 1.00 95.38 489 GLY A O 1
ATOM 3718 N N . TYR A 1 490 ? -6.998 17.736 -7.738 1.00 96.69 490 TYR A N 1
ATOM 3719 C CA . TYR A 1 490 ? -5.596 17.621 -7.341 1.00 96.69 490 TYR A CA 1
ATOM 3720 C C . TYR A 1 490 ? -4.608 17.846 -8.494 1.00 96.69 490 TYR A C 1
ATOM 3722 O O . TYR A 1 490 ? -4.885 17.488 -9.642 1.00 96.69 490 TYR A O 1
ATOM 3730 N N . ASP A 1 491 ? -3.414 18.369 -8.180 1.00 97.00 491 ASP A N 1
ATOM 3731 C CA . ASP A 1 491 ? -2.262 18.293 -9.090 1.00 97.00 491 ASP A CA 1
ATOM 3732 C C . ASP A 1 491 ? -1.768 16.843 -9.122 1.00 97.00 491 ASP A C 1
ATOM 3734 O O . ASP A 1 491 ? -1.347 16.284 -8.104 1.00 97.00 491 ASP A O 1
ATOM 3738 N N . VAL A 1 492 ? -1.848 16.221 -10.296 1.00 98.12 492 VAL A N 1
ATOM 3739 C CA . VAL A 1 492 ? -1.468 14.826 -10.505 1.00 98.12 492 VAL A CA 1
ATOM 3740 C C . VAL A 1 492 ? -0.426 14.750 -11.604 1.00 98.12 492 VAL A C 1
ATOM 3742 O O . VAL A 1 492 ? -0.687 15.069 -12.765 1.00 98.12 492 VAL A O 1
ATOM 3745 N N . ARG A 1 493 ? 0.751 14.254 -11.238 1.00 97.19 493 ARG A N 1
ATOM 3746 C CA . ARG A 1 493 ? 1.902 14.073 -12.115 1.00 97.19 493 ARG A CA 1
ATOM 3747 C C . ARG A 1 493 ? 2.171 12.592 -12.321 1.00 97.19 493 ARG A C 1
ATOM 3749 O O . ARG A 1 493 ? 1.952 11.760 -11.441 1.00 97.19 493 ARG A O 1
ATOM 3756 N N . ARG A 1 494 ? 2.667 12.251 -13.505 1.00 96.31 494 ARG A N 1
ATOM 3757 C CA . ARG A 1 494 ? 3.179 10.910 -13.793 1.00 96.31 494 ARG A CA 1
ATOM 3758 C C . ARG A 1 494 ? 4.631 10.830 -13.341 1.00 96.31 494 ARG A C 1
ATOM 3760 O O . ARG A 1 494 ? 5.407 11.740 -13.615 1.00 96.31 494 ARG A O 1
ATOM 3767 N N . VAL A 1 495 ? 4.992 9.746 -12.663 1.00 95.50 495 VAL A N 1
ATOM 3768 C CA . VAL A 1 495 ? 6.370 9.483 -12.240 1.00 95.50 495 VAL A CA 1
ATOM 3769 C C . VAL A 1 495 ? 6.882 8.217 -12.919 1.00 95.50 495 VAL A C 1
ATOM 3771 O O . VAL A 1 495 ? 6.281 7.162 -12.713 1.00 95.50 495 VAL A O 1
ATOM 3774 N N . PRO A 1 496 ? 7.970 8.262 -13.714 1.00 95.62 496 PRO A N 1
ATOM 3775 C CA . PRO A 1 496 ? 8.507 7.067 -14.359 1.00 95.62 496 PRO A CA 1
ATOM 3776 C C . PRO A 1 496 ? 8.868 6.003 -13.316 1.00 95.62 496 PRO A C 1
ATOM 3778 O O . PRO A 1 496 ? 9.864 6.103 -12.612 1.00 95.62 496 PRO A O 1
ATOM 3781 N N . SER A 1 497 ? 8.026 4.986 -13.151 1.00 92.56 497 SER A N 1
ATOM 3782 C CA . SER A 1 497 ? 8.221 3.905 -12.182 1.00 92.56 497 SER A CA 1
ATOM 3783 C C . SER A 1 497 ? 7.648 2.602 -12.706 1.00 92.56 497 SER A C 1
ATOM 3785 O O . SER A 1 497 ? 6.493 2.526 -13.114 1.00 92.56 497 SER A O 1
ATOM 3787 N N . PHE A 1 498 ? 8.450 1.548 -12.642 1.00 85.12 498 PHE A N 1
ATOM 3788 C CA . PHE A 1 498 ? 8.000 0.188 -12.873 1.00 85.12 498 PHE A CA 1
ATOM 3789 C C . PHE A 1 498 ? 7.311 -0.336 -11.622 1.00 85.12 498 PHE A C 1
ATOM 3791 O O . PHE A 1 498 ? 7.947 -0.574 -10.596 1.00 85.12 498 PHE A O 1
ATOM 3798 N N . VAL A 1 499 ? 6.003 -0.538 -11.733 1.00 76.06 499 VAL A N 1
ATOM 3799 C CA . VAL A 1 499 ? 5.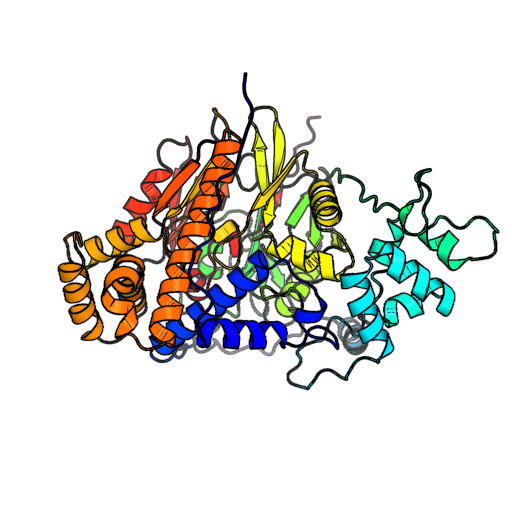152 -1.057 -10.655 1.00 76.06 499 VAL A CA 1
ATOM 3800 C C . VAL A 1 499 ? 4.351 -2.246 -11.178 1.00 76.06 499 VAL A C 1
ATOM 3802 O O . VAL A 1 499 ? 3.147 -2.391 -11.005 1.00 76.06 499 VAL A O 1
ATOM 3805 N N . SER A 1 500 ? 5.014 -3.120 -11.918 1.00 67.06 500 SER A N 1
ATOM 3806 C CA . SER A 1 500 ? 4.356 -4.226 -12.600 1.00 67.06 500 SER A CA 1
ATOM 3807 C C . SER A 1 500 ? 4.867 -5.546 -12.050 1.00 67.06 500 SER A C 1
ATOM 3809 O O . SER A 1 500 ? 6.055 -5.856 -12.100 1.00 67.06 500 SER A O 1
ATOM 3811 N N . ILE A 1 501 ? 3.944 -6.346 -11.509 1.00 63.56 501 ILE A N 1
ATOM 3812 C CA . ILE A 1 501 ? 4.149 -7.782 -11.307 1.00 63.56 501 ILE A CA 1
ATOM 3813 C C . ILE A 1 501 ? 5.430 -8.104 -10.491 1.00 63.56 501 ILE A C 1
ATOM 3815 O O . ILE A 1 501 ? 6.262 -8.935 -10.863 1.00 63.56 501 ILE A O 1
ATOM 3819 N N . GLY A 1 502 ? 5.643 -7.406 -9.373 1.00 61.34 502 GLY A N 1
ATOM 3820 C CA . GLY A 1 502 ? 6.824 -7.615 -8.519 1.00 61.34 502 GLY A CA 1
ATOM 3821 C C . GLY A 1 502 ? 8.165 -7.279 -9.196 1.00 61.34 502 GLY A C 1
ATOM 3822 O O . GLY A 1 502 ? 9.219 -7.831 -8.890 1.00 61.34 502 GLY A O 1
ATOM 3823 N N . ARG A 1 503 ? 8.155 -6.383 -10.181 1.00 72.38 503 ARG A N 1
ATOM 3824 C CA . ARG A 1 503 ? 9.367 -5.767 -10.722 1.00 72.38 503 ARG A CA 1
ATOM 3825 C C . ARG A 1 503 ? 9.323 -4.300 -10.365 1.00 72.38 503 ARG A C 1
ATOM 3827 O O . ARG A 1 503 ? 9.005 -3.468 -11.201 1.00 72.38 503 ARG A O 1
ATOM 3834 N N . LEU A 1 504 ? 9.611 -4.013 -9.101 1.00 83.12 504 LEU A N 1
ATOM 3835 C CA . LEU A 1 504 ? 9.678 -2.638 -8.637 1.00 83.12 504 LEU A CA 1
ATOM 3836 C C . LEU A 1 504 ? 10.988 -1.999 -9.099 1.00 83.12 504 LEU A C 1
ATOM 3838 O O . LEU A 1 504 ? 12.069 -2.602 -9.000 1.00 83.12 504 LEU A O 1
ATOM 3842 N N . TRP A 1 505 ? 10.866 -0.800 -9.655 1.00 89.19 505 TRP A N 1
ATOM 3843 C CA . TRP A 1 505 ? 11.960 0.098 -10.006 1.00 89.19 505 TRP A CA 1
ATOM 3844 C C . TRP A 1 505 ? 11.414 1.522 -10.140 1.00 89.19 505 TRP A C 1
ATOM 3846 O O . TRP A 1 505 ? 10.277 1.714 -10.569 1.00 89.19 505 TRP A O 1
ATOM 3856 N N . GLY A 1 506 ? 12.231 2.515 -9.808 1.00 84.75 506 GLY A N 1
ATOM 3857 C CA . GLY A 1 506 ? 11.848 3.919 -9.885 1.00 84.75 506 GLY A CA 1
ATOM 3858 C C . GLY A 1 506 ? 11.177 4.441 -8.609 1.00 84.75 506 GLY A C 1
ATOM 3859 O O . GLY A 1 506 ? 11.006 3.704 -7.632 1.00 84.75 506 GLY A O 1
ATOM 3860 N N . PRO A 1 507 ? 10.847 5.740 -8.581 1.00 91.94 507 PRO A N 1
ATOM 3861 C CA . PRO A 1 507 ? 10.696 6.455 -7.327 1.00 91.94 507 PRO A CA 1
ATOM 3862 C C . PRO A 1 507 ? 9.250 6.576 -6.808 1.00 91.94 507 PRO A C 1
ATOM 3864 O O . PRO A 1 507 ? 9.010 7.384 -5.917 1.00 91.94 507 PRO A O 1
ATOM 3867 N N . ALA A 1 508 ? 8.282 5.803 -7.315 1.00 91.56 508 ALA A N 1
ATOM 3868 C CA . ALA A 1 508 ? 6.891 5.854 -6.840 1.00 91.56 508 ALA A CA 1
ATOM 3869 C C . ALA A 1 508 ? 6.726 5.436 -5.365 1.00 91.56 508 ALA A C 1
ATOM 3871 O O . ALA A 1 508 ? 6.000 6.095 -4.635 1.00 91.56 508 ALA A O 1
ATOM 3872 N N . ASN A 1 509 ? 7.448 4.418 -4.876 1.00 93.44 509 ASN A N 1
ATOM 3873 C CA . ASN A 1 509 ? 7.396 4.009 -3.458 1.00 93.44 509 ASN A CA 1
ATOM 3874 C C . ASN A 1 509 ? 8.323 4.868 -2.571 1.00 93.44 509 ASN A C 1
ATOM 3876 O O . ASN A 1 509 ? 9.161 4.354 -1.818 1.00 93.44 509 ASN A O 1
ATOM 3880 N N . ALA A 1 510 ? 8.234 6.189 -2.738 1.00 93.88 510 ALA A N 1
ATOM 3881 C CA . ALA A 1 510 ? 9.044 7.162 -2.021 1.00 93.88 510 ALA A CA 1
ATOM 3882 C C . ALA A 1 510 ? 8.588 7.336 -0.569 1.00 93.88 510 ALA A C 1
ATOM 3884 O O . ALA A 1 510 ? 7.411 7.238 -0.231 1.00 93.88 510 ALA A O 1
ATOM 3885 N N . LEU A 1 511 ? 9.551 7.648 0.290 1.00 93.81 511 LEU A N 1
ATOM 3886 C CA . LEU A 1 511 ? 9.333 8.081 1.655 1.00 93.81 511 LEU A CA 1
ATOM 3887 C C . LEU A 1 511 ? 9.453 9.605 1.720 1.00 93.81 511 LEU A C 1
ATOM 3889 O O . LEU A 1 511 ? 10.530 10.157 1.477 1.00 93.81 511 LEU A O 1
ATOM 3893 N N . VAL A 1 512 ? 8.363 10.277 2.078 1.00 95.25 512 VAL A N 1
ATOM 3894 C CA . VAL A 1 512 ? 8.305 11.740 2.146 1.00 95.25 512 VAL A CA 1
ATOM 3895 C C . VAL A 1 512 ? 8.356 12.191 3.602 1.00 95.25 512 VAL A C 1
ATOM 3897 O O . VAL A 1 512 ? 7.638 11.699 4.467 1.00 95.25 512 VAL A O 1
ATOM 3900 N N . THR A 1 513 ? 9.252 13.127 3.885 1.00 94.00 513 THR A N 1
ATOM 3901 C CA . THR A 1 513 ? 9.452 13.756 5.199 1.00 94.00 513 THR A CA 1
ATOM 3902 C C . THR A 1 513 ? 9.395 15.261 5.026 1.00 94.00 513 THR A C 1
ATOM 3904 O O . THR A 1 513 ? 9.621 15.729 3.912 1.00 94.00 513 THR A O 1
ATOM 3907 N N . THR A 1 514 ? 9.220 16.028 6.105 1.00 92.88 514 THR A N 1
ATOM 3908 C CA . THR A 1 514 ? 9.149 17.508 6.095 1.00 92.88 514 THR A CA 1
ATOM 3909 C C . THR A 1 514 ? 10.234 18.226 5.291 1.00 92.88 514 THR A C 1
ATOM 3911 O O . THR A 1 514 ? 10.007 19.341 4.839 1.00 92.88 514 THR A O 1
ATOM 3914 N N . SER A 1 515 ? 11.396 17.606 5.087 1.00 92.94 515 SER A N 1
ATOM 3915 C CA . SER A 1 515 ? 12.530 18.213 4.378 1.00 92.94 515 SER A CA 1
ATOM 3916 C C . SER A 1 515 ? 13.021 17.421 3.167 1.00 92.94 515 SER A C 1
ATOM 3918 O O . SER A 1 515 ? 13.792 17.958 2.373 1.00 92.94 515 SER A O 1
ATOM 3920 N N . HIS A 1 516 ? 12.603 16.163 3.006 1.00 94.69 516 HIS A N 1
ATOM 3921 C CA . HIS A 1 516 ? 13.175 15.258 2.009 1.00 94.69 516 HIS A CA 1
ATOM 3922 C C . HIS A 1 516 ? 12.124 14.388 1.323 1.00 94.69 516 HIS A C 1
ATOM 3924 O O . HIS A 1 516 ? 11.165 13.950 1.956 1.00 94.69 516 HIS A O 1
ATOM 3930 N N . VAL A 1 517 ? 12.384 14.063 0.058 1.00 95.62 517 VAL A N 1
ATOM 3931 C CA . VAL A 1 517 ? 11.788 12.937 -0.668 1.00 95.62 517 VAL A CA 1
ATOM 3932 C C . VAL A 1 517 ? 12.887 11.895 -0.861 1.00 95.62 517 VAL A C 1
ATOM 3934 O O . VAL A 1 517 ? 13.825 12.105 -1.634 1.00 95.62 517 VAL A O 1
ATOM 3937 N N . TYR A 1 518 ? 12.788 10.774 -0.150 1.00 93.94 518 TYR A N 1
ATOM 3938 C CA . TYR A 1 518 ? 13.688 9.640 -0.333 1.00 93.94 518 TYR A CA 1
ATOM 3939 C C . TYR A 1 518 ? 13.053 8.627 -1.269 1.00 93.94 518 TYR A C 1
ATOM 3941 O O . TYR A 1 518 ? 11.969 8.129 -0.981 1.00 93.94 518 TYR A O 1
ATOM 3949 N N . TRP A 1 519 ? 13.727 8.267 -2.353 1.00 92.56 519 TRP A N 1
ATOM 3950 C CA . TRP A 1 519 ? 13.203 7.276 -3.292 1.00 92.56 519 TRP A CA 1
ATOM 3951 C C . TRP A 1 519 ? 14.075 6.011 -3.344 1.00 92.56 519 TRP A C 1
ATOM 3953 O O . TRP A 1 519 ? 15.291 6.096 -3.145 1.00 92.56 519 TRP A O 1
ATOM 3963 N N . PRO A 1 520 ? 13.480 4.821 -3.558 1.00 91.12 520 PRO A N 1
ATOM 3964 C CA . PRO A 1 520 ? 14.220 3.563 -3.588 1.00 91.12 520 PRO A CA 1
ATOM 3965 C C . PRO A 1 520 ? 15.052 3.433 -4.867 1.00 91.12 520 PRO A C 1
ATOM 3967 O O . PRO A 1 520 ? 14.507 3.341 -5.963 1.00 91.12 520 PRO A O 1
ATOM 3970 N N . GLN A 1 521 ? 16.369 3.343 -4.716 1.00 89.94 521 GLN A N 1
ATOM 3971 C CA . GLN A 1 521 ? 17.311 3.150 -5.809 1.00 89.94 521 GLN A CA 1
ATOM 3972 C C . GLN A 1 521 ? 17.688 1.677 -5.970 1.00 89.94 521 GLN A C 1
ATOM 3974 O O . GLN A 1 521 ? 18.267 1.054 -5.079 1.00 89.94 521 GLN A O 1
ATOM 3979 N N . PHE A 1 522 ? 17.396 1.120 -7.137 1.00 87.69 522 PHE A N 1
ATOM 3980 C CA . PHE A 1 522 ? 17.793 -0.216 -7.547 1.00 87.69 522 PHE A CA 1
ATOM 3981 C C . PHE A 1 522 ? 19.290 -0.294 -7.875 1.00 87.69 522 PHE A C 1
ATOM 3983 O O . PHE A 1 522 ? 19.972 -1.229 -7.447 1.00 87.69 522 PHE A O 1
ATOM 3990 N N . GLY A 1 523 ? 19.817 0.683 -8.620 1.00 84.50 523 GLY A N 1
ATOM 3991 C CA . GLY A 1 523 ? 21.208 0.696 -9.064 1.00 84.50 523 GLY A CA 1
ATOM 3992 C C . GLY A 1 523 ? 21.488 -0.343 -10.154 1.00 84.50 523 GLY A C 1
ATOM 3993 O O . GLY A 1 523 ? 20.759 -0.449 -11.130 1.00 84.50 523 GLY A O 1
ATOM 3994 N N . ALA A 1 524 ? 22.586 -1.100 -10.041 1.00 81.31 524 ALA A N 1
ATOM 3995 C CA . ALA A 1 524 ? 22.954 -2.144 -11.014 1.00 81.31 524 ALA A CA 1
ATOM 3996 C C . ALA A 1 524 ? 22.998 -1.663 -12.487 1.00 81.31 524 ALA A C 1
ATOM 3998 O O . ALA A 1 524 ? 22.566 -2.371 -13.399 1.00 81.31 524 ALA A O 1
ATOM 3999 N N . GLY A 1 525 ? 23.528 -0.453 -12.700 1.00 80.88 525 GLY A N 1
ATOM 4000 C CA . GLY A 1 525 ? 23.665 0.169 -14.020 1.00 80.88 525 GLY A CA 1
ATOM 4001 C C . GLY A 1 525 ? 22.461 1.002 -14.472 1.00 80.88 525 GLY A C 1
ATOM 4002 O O . GLY A 1 525 ? 22.533 1.591 -15.543 1.00 80.88 525 GLY A O 1
ATOM 4003 N N . THR A 1 526 ? 21.386 1.094 -13.678 1.00 85.38 526 THR A N 1
ATOM 4004 C CA . THR A 1 526 ? 20.206 1.919 -14.011 1.00 85.38 526 THR A CA 1
ATOM 4005 C C . THR A 1 526 ? 20.186 3.285 -13.331 1.00 85.38 526 THR A C 1
ATOM 4007 O O . THR A 1 526 ? 19.252 4.048 -13.548 1.00 85.38 526 THR A O 1
ATOM 4010 N N . SER A 1 527 ? 21.207 3.622 -12.534 1.00 86.62 527 SER A N 1
ATOM 4011 C CA . SER A 1 527 ? 21.239 4.862 -11.749 1.00 86.62 527 SER A CA 1
ATOM 4012 C C . SER A 1 527 ? 20.967 6.143 -12.558 1.00 86.62 527 SER A C 1
ATOM 4014 O O . SER A 1 527 ? 20.244 6.980 -12.025 1.00 86.62 527 SER A O 1
ATOM 4016 N N . PRO A 1 528 ? 21.475 6.327 -13.798 1.00 88.69 528 PRO A N 1
ATOM 4017 C CA . PRO A 1 528 ? 21.146 7.511 -14.598 1.00 88.69 528 PRO A CA 1
ATOM 4018 C C . PRO A 1 528 ? 19.648 7.620 -14.917 1.00 88.69 528 PRO A C 1
ATOM 4020 O O . PRO A 1 528 ? 19.045 8.648 -14.628 1.00 88.69 528 PRO A O 1
ATOM 4023 N N . ALA A 1 529 ? 19.031 6.536 -15.403 1.00 88.88 529 ALA A N 1
ATOM 4024 C CA . ALA A 1 529 ? 17.589 6.484 -15.667 1.00 88.88 529 ALA A CA 1
ATOM 4025 C C . ALA A 1 529 ? 16.751 6.719 -14.401 1.00 88.88 529 ALA A C 1
ATOM 4027 O O . ALA A 1 529 ? 15.685 7.323 -14.456 1.00 88.88 529 ALA A O 1
ATOM 4028 N N . GLU A 1 530 ? 17.222 6.247 -13.247 1.00 91.3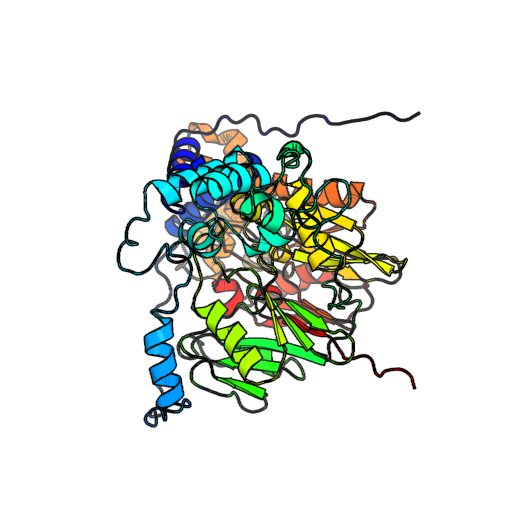8 530 GLU A N 1
ATOM 4029 C CA . GLU A 1 530 ? 16.523 6.458 -11.980 1.00 91.38 530 GLU A CA 1
ATOM 4030 C C . GLU A 1 530 ? 16.614 7.909 -11.483 1.00 91.38 530 GLU A C 1
ATOM 4032 O O . GLU A 1 530 ? 15.645 8.429 -10.934 1.00 91.38 530 GLU A O 1
ATOM 4037 N N . LEU A 1 531 ? 17.758 8.574 -11.687 1.00 92.50 531 LEU A N 1
ATOM 4038 C CA . LEU A 1 531 ? 17.919 10.000 -11.387 1.00 92.50 531 LEU A CA 1
ATOM 4039 C C . LEU A 1 531 ? 16.999 10.847 -12.268 1.00 92.50 531 LEU A C 1
ATOM 4041 O O . LEU A 1 531 ? 16.308 11.724 -11.757 1.00 92.50 531 LEU A O 1
ATOM 4045 N N . GLU A 1 532 ? 16.942 10.541 -13.563 1.00 93.31 532 GLU A N 1
ATOM 4046 C CA . GLU A 1 532 ? 16.019 11.195 -14.489 1.00 93.31 532 GLU A CA 1
ATOM 4047 C C . GLU A 1 532 ? 14.558 10.970 -14.081 1.00 93.31 532 GLU A C 1
ATOM 4049 O O . GLU A 1 532 ? 13.792 11.927 -13.979 1.00 93.31 532 GLU A O 1
ATOM 4054 N N . ALA A 1 533 ? 14.185 9.734 -13.736 1.00 93.38 533 ALA A N 1
ATOM 4055 C CA . ALA A 1 533 ? 12.853 9.415 -13.232 1.00 93.38 533 ALA A CA 1
ATOM 4056 C C . ALA A 1 533 ? 12.487 10.199 -11.958 1.00 93.38 533 ALA A C 1
ATOM 4058 O O . ALA A 1 533 ? 11.337 10.602 -11.790 1.00 93.38 533 ALA A O 1
ATOM 4059 N N . ALA A 1 534 ? 13.448 10.418 -11.056 1.00 94.12 534 ALA A N 1
ATOM 4060 C CA . ALA A 1 534 ? 13.237 11.143 -9.804 1.00 94.12 534 ALA A CA 1
ATOM 4061 C C . ALA A 1 534 ? 13.195 12.671 -9.964 1.00 94.12 534 ALA A C 1
ATOM 4063 O O . ALA A 1 534 ? 12.708 13.347 -9.054 1.00 94.12 534 ALA A O 1
ATOM 4064 N N . SER A 1 535 ? 13.637 13.215 -11.104 1.00 95.06 535 SER A N 1
ATOM 4065 C CA . SER A 1 535 ? 13.621 14.663 -11.374 1.00 95.06 535 SER A CA 1
ATOM 4066 C C . SER A 1 535 ? 12.218 15.277 -11.301 1.00 95.06 535 SER A C 1
ATOM 4068 O O . SER A 1 535 ? 12.074 16.458 -11.004 1.00 95.06 535 SER A O 1
ATOM 4070 N N . VAL A 1 536 ? 11.159 14.474 -11.464 1.00 94.56 536 VAL A N 1
ATOM 4071 C CA . VAL A 1 536 ? 9.765 14.936 -11.329 1.00 94.56 536 VAL A CA 1
ATOM 4072 C C . VAL A 1 536 ? 9.436 15.489 -9.936 1.00 94.56 536 VAL A C 1
ATOM 4074 O O . VAL A 1 536 ? 8.480 16.252 -9.796 1.00 94.56 536 VAL A O 1
ATOM 4077 N N . TYR A 1 537 ? 10.216 15.113 -8.914 1.00 94.50 537 TYR A N 1
ATOM 4078 C CA . TYR A 1 537 ? 10.084 15.632 -7.552 1.00 94.50 537 TYR A CA 1
ATOM 4079 C C . TYR A 1 537 ? 10.853 16.943 -7.320 1.00 94.50 537 TYR A C 1
ATOM 4081 O O . TYR A 1 537 ? 10.743 17.542 -6.246 1.00 94.50 537 TYR A O 1
ATOM 4089 N N . GLU A 1 538 ? 11.664 17.393 -8.278 1.00 92.62 538 GLU A N 1
ATOM 4090 C CA . GLU A 1 538 ? 12.410 18.642 -8.156 1.00 92.62 538 GLU A CA 1
ATOM 4091 C C . GLU A 1 538 ? 11.466 19.854 -8.149 1.00 92.62 538 GLU A C 1
ATOM 4093 O O . GLU A 1 538 ? 10.349 19.829 -8.664 1.00 92.62 538 GLU A O 1
ATOM 4098 N N . GLY A 1 539 ? 11.901 20.938 -7.505 1.00 89.56 539 GLY A N 1
ATOM 4099 C CA . GLY A 1 539 ? 11.108 22.167 -7.397 1.00 89.56 539 GLY A CA 1
ATOM 4100 C C . GLY A 1 539 ? 9.972 22.129 -6.366 1.00 89.56 539 GLY A C 1
ATOM 4101 O O . GLY A 1 539 ? 9.363 23.163 -6.122 1.00 89.56 539 GLY A O 1
ATOM 4102 N N . LEU A 1 540 ? 9.728 21.002 -5.684 1.00 90.75 540 LEU A N 1
ATOM 4103 C CA . LEU A 1 540 ? 8.695 20.878 -4.636 1.00 90.75 540 LEU A CA 1
ATOM 4104 C C . LEU A 1 540 ? 9.099 21.467 -3.267 1.00 90.75 540 LEU A C 1
ATOM 4106 O O . LEU A 1 540 ? 8.404 21.267 -2.273 1.00 90.75 540 LEU A O 1
ATOM 4110 N N . GLY A 1 541 ? 10.250 22.143 -3.178 1.00 90.38 541 GLY A N 1
ATOM 4111 C CA . GLY A 1 541 ? 10.755 22.716 -1.923 1.00 90.38 541 GLY A CA 1
ATOM 4112 C C . GLY A 1 541 ? 11.332 21.695 -0.934 1.00 90.38 541 GLY A C 1
ATOM 4113 O O . GLY A 1 541 ? 11.474 22.002 0.247 1.00 90.38 541 GLY A O 1
ATOM 4114 N N . ARG A 1 542 ? 11.672 20.485 -1.396 1.00 93.38 542 ARG A N 1
ATOM 4115 C CA . ARG A 1 542 ? 12.274 19.410 -0.589 1.00 93.38 542 ARG A CA 1
ATOM 4116 C C . ARG A 1 542 ? 13.551 18.895 -1.240 1.00 93.38 542 ARG A C 1
ATOM 4118 O O . ARG A 1 542 ? 13.716 18.974 -2.456 1.00 93.38 542 ARG A O 1
ATOM 4125 N N . HIS A 1 543 ? 14.441 18.324 -0.437 1.00 94.56 543 HIS A N 1
ATOM 4126 C CA . HIS A 1 543 ? 15.624 17.637 -0.943 1.00 94.56 543 HIS A CA 1
ATOM 4127 C C . HIS A 1 543 ? 15.240 16.261 -1.497 1.00 94.56 543 HIS A C 1
ATOM 4129 O O . HIS A 1 543 ? 14.733 15.411 -0.768 1.00 94.56 543 HIS A O 1
ATOM 4135 N N . VAL A 1 544 ? 15.493 16.022 -2.781 1.00 94.88 544 VAL A N 1
ATOM 4136 C CA . VAL A 1 544 ? 15.221 14.731 -3.428 1.00 94.88 544 VAL A CA 1
ATOM 4137 C C . VAL A 1 544 ? 16.488 13.883 -3.380 1.00 94.88 544 VAL A C 1
ATOM 4139 O O . VAL A 1 544 ? 17.556 14.327 -3.798 1.00 94.88 544 VAL A O 1
ATOM 4142 N N . THR A 1 545 ? 16.425 12.675 -2.818 1.00 92.75 545 THR A N 1
ATOM 4143 C CA . THR A 1 545 ? 17.617 11.829 -2.634 1.00 92.75 545 THR A CA 1
ATOM 4144 C C . THR A 1 545 ? 17.303 10.352 -2.842 1.00 92.75 545 THR A C 1
ATOM 4146 O O . THR A 1 545 ? 16.405 9.798 -2.212 1.00 92.75 545 THR A O 1
ATOM 4149 N N . GLY A 1 546 ? 18.085 9.692 -3.698 1.00 91.06 546 GLY A N 1
ATOM 4150 C CA . GLY A 1 546 ? 18.000 8.247 -3.898 1.00 91.06 546 GLY A CA 1
ATOM 4151 C C . GLY A 1 546 ? 18.645 7.477 -2.750 1.00 91.06 546 GLY A C 1
ATOM 4152 O O . GLY A 1 546 ? 19.727 7.835 -2.283 1.00 91.06 546 GLY A O 1
ATOM 4153 N N . GLN A 1 547 ? 17.992 6.407 -2.300 1.00 89.81 547 GLN A N 1
ATOM 4154 C CA . GLN A 1 547 ? 18.534 5.487 -1.302 1.00 89.81 547 GLN A CA 1
ATOM 4155 C C . GLN A 1 547 ? 18.687 4.092 -1.906 1.00 89.81 547 GLN A C 1
ATOM 4157 O O . GLN A 1 547 ? 17.677 3.518 -2.306 1.00 89.81 547 GLN A O 1
ATOM 4162 N N . PRO A 1 548 ? 19.900 3.509 -1.945 1.00 88.12 548 PRO A N 1
ATOM 4163 C CA . PRO A 1 548 ? 20.108 2.125 -2.350 1.00 88.12 548 PRO A CA 1
ATOM 4164 C C . PRO A 1 548 ? 19.157 1.190 -1.597 1.00 88.12 548 PRO A C 1
ATOM 4166 O O . PRO A 1 548 ? 19.233 1.065 -0.378 1.00 88.12 548 PRO A O 1
ATOM 4169 N N . ALA A 1 549 ? 18.246 0.565 -2.336 1.00 87.88 549 ALA A N 1
ATOM 4170 C CA . ALA A 1 549 ? 17.126 -0.221 -1.826 1.00 87.88 549 ALA A CA 1
ATOM 4171 C C . ALA A 1 549 ? 16.924 -1.514 -2.638 1.00 87.88 549 ALA A C 1
ATOM 4173 O O . ALA A 1 549 ? 15.825 -2.067 -2.695 1.00 87.88 549 ALA A O 1
ATOM 4174 N N . ARG A 1 550 ? 17.975 -1.988 -3.321 1.00 84.38 550 ARG A N 1
ATOM 4175 C CA . ARG A 1 550 ? 17.909 -3.119 -4.252 1.00 84.38 550 ARG A CA 1
ATOM 4176 C C . ARG A 1 550 ? 17.295 -4.367 -3.621 1.00 84.38 550 ARG A C 1
ATOM 4178 O O . ARG A 1 550 ? 16.348 -4.906 -4.187 1.00 84.38 550 ARG A O 1
ATOM 4185 N N . ALA A 1 551 ? 17.795 -4.819 -2.470 1.00 80.56 551 ALA A N 1
ATOM 4186 C CA . ALA A 1 551 ? 17.280 -6.025 -1.819 1.00 80.56 551 ALA A CA 1
ATOM 4187 C C . ALA A 1 551 ? 15.804 -5.892 -1.396 1.00 80.56 551 ALA A C 1
ATOM 4189 O O . ALA A 1 551 ? 15.069 -6.880 -1.385 1.00 80.56 551 ALA A O 1
ATOM 4190 N N . ILE A 1 552 ? 15.345 -4.679 -1.074 1.00 84.44 552 ILE A N 1
ATOM 4191 C CA . ILE A 1 552 ? 13.933 -4.407 -0.778 1.00 84.44 552 ILE A CA 1
ATOM 4192 C C . ILE A 1 552 ? 13.082 -4.477 -2.054 1.00 84.44 552 ILE A C 1
ATOM 4194 O O . ILE A 1 552 ? 12.064 -5.170 -2.065 1.00 84.44 552 ILE A O 1
ATOM 4198 N N . LEU A 1 553 ? 13.547 -3.852 -3.139 1.00 85.81 553 LEU A N 1
ATOM 4199 C CA . LEU A 1 553 ? 12.895 -3.866 -4.454 1.00 85.81 553 LEU A CA 1
ATOM 4200 C C . LEU A 1 553 ? 12.829 -5.269 -5.073 1.00 85.81 553 LEU A C 1
ATOM 4202 O O . LEU A 1 553 ? 11.853 -5.610 -5.735 1.00 85.81 553 LEU A O 1
ATOM 4206 N N . GLU A 1 554 ? 13.849 -6.106 -4.864 1.00 80.69 554 GLU A N 1
ATOM 4207 C CA . GLU A 1 554 ? 13.853 -7.510 -5.307 1.00 80.69 554 GLU A CA 1
ATOM 4208 C C . GLU A 1 554 ? 12.875 -8.392 -4.510 1.00 80.69 554 GLU A C 1
ATOM 4210 O O . GLU A 1 554 ? 12.507 -9.468 -4.982 1.00 80.69 554 GLU A O 1
ATOM 4215 N N . ARG A 1 555 ? 12.421 -7.930 -3.337 1.00 79.00 555 ARG A N 1
ATOM 4216 C CA . ARG A 1 555 ? 11.417 -8.588 -2.485 1.00 79.00 555 ARG A CA 1
ATOM 4217 C C . ARG A 1 555 ? 10.011 -8.002 -2.660 1.00 79.00 555 ARG A C 1
ATOM 4219 O O . ARG A 1 555 ? 9.165 -8.207 -1.796 1.00 79.00 555 ARG A O 1
ATOM 4226 N N . ASP A 1 556 ? 9.767 -7.305 -3.767 1.00 79.56 556 ASP A N 1
ATOM 4227 C CA . ASP A 1 556 ? 8.471 -6.724 -4.131 1.00 79.56 556 ASP A CA 1
ATOM 4228 C C . ASP A 1 556 ? 7.955 -5.648 -3.140 1.00 79.56 556 ASP A C 1
ATOM 4230 O O . ASP A 1 556 ? 6.748 -5.524 -2.942 1.00 79.56 556 ASP A O 1
ATOM 4234 N N . GLY A 1 557 ? 8.845 -4.841 -2.541 1.00 84.00 557 GLY A N 1
ATOM 4235 C CA . GLY A 1 557 ? 8.467 -3.610 -1.820 1.00 84.00 557 GLY A CA 1
ATOM 4236 C C . GLY A 1 557 ? 9.436 -2.447 -2.063 1.00 84.00 557 GLY A C 1
ATOM 4237 O O . GLY A 1 557 ? 10.344 -2.556 -2.881 1.00 84.00 557 GLY A O 1
ATOM 4238 N N . GLY A 1 558 ? 9.278 -1.333 -1.351 1.00 88.31 558 GLY A N 1
ATOM 4239 C CA . GLY A 1 558 ? 10.217 -0.202 -1.395 1.00 88.31 558 GLY A CA 1
ATOM 4240 C C . GLY A 1 558 ? 10.448 0.430 -0.019 1.00 88.31 558 GLY A C 1
ATOM 4241 O O . GLY A 1 558 ? 10.197 -0.201 1.013 1.00 88.31 558 GLY A O 1
ATOM 4242 N N . LEU A 1 559 ? 10.965 1.664 0.006 1.00 90.12 559 LEU A N 1
ATOM 4243 C CA . LEU A 1 559 ? 11.280 2.365 1.260 1.00 90.12 559 LEU A CA 1
ATOM 4244 C C . LEU A 1 559 ? 10.030 2.567 2.117 1.00 90.12 559 LEU A C 1
ATOM 4246 O O . LEU A 1 559 ? 10.066 2.317 3.322 1.00 90.12 559 LEU A O 1
ATOM 4250 N N . HIS A 1 560 ? 8.932 2.987 1.488 1.00 93.25 560 HIS A N 1
ATOM 4251 C CA . HIS A 1 560 ? 7.681 3.286 2.171 1.00 93.25 560 HIS A CA 1
ATOM 4252 C C . HIS A 1 560 ? 7.044 2.037 2.797 1.00 93.25 560 HIS A C 1
ATOM 4254 O O . HIS A 1 560 ? 6.477 2.113 3.887 1.00 93.25 560 HIS A O 1
ATOM 4260 N N . CYS A 1 561 ? 7.210 0.869 2.166 1.00 92.00 561 CYS A N 1
ATOM 4261 C CA . CYS A 1 561 ? 6.746 -0.408 2.717 1.00 92.00 561 CYS A CA 1
ATOM 4262 C C . CYS A 1 561 ? 7.569 -0.849 3.946 1.00 92.00 561 CYS A C 1
ATOM 4264 O O . CYS A 1 561 ? 7.064 -1.529 4.846 1.00 92.00 561 CYS A O 1
ATOM 4266 N N . ALA A 1 562 ? 8.863 -0.516 3.970 1.00 90.44 562 ALA A N 1
ATOM 4267 C CA . ALA A 1 562 ? 9.807 -1.009 4.972 1.00 90.44 562 ALA A CA 1
ATOM 4268 C C . ALA A 1 562 ? 9.858 -0.167 6.257 1.00 90.44 562 ALA A C 1
ATOM 4270 O O . ALA A 1 562 ? 10.293 -0.665 7.300 1.00 90.44 562 ALA A O 1
ATOM 4271 N N . LEU A 1 563 ? 9.421 1.093 6.192 1.00 92.50 563 LEU A N 1
ATOM 4272 C CA . LEU A 1 563 ? 9.574 2.077 7.260 1.00 92.50 563 LEU A CA 1
ATOM 4273 C C . LEU A 1 563 ? 8.223 2.652 7.692 1.00 92.50 563 LEU A C 1
ATOM 4275 O O . LEU A 1 563 ? 7.393 3.019 6.867 1.00 92.50 563 LEU A O 1
ATOM 4279 N N . GLU A 1 564 ? 8.037 2.775 9.005 1.00 94.56 564 GLU A N 1
ATOM 4280 C CA . GLU A 1 564 ? 6.886 3.441 9.618 1.00 94.56 564 GLU A CA 1
ATOM 4281 C C . GLU A 1 564 ? 7.375 4.672 10.405 1.00 94.56 564 GLU A C 1
ATOM 4283 O O . GLU A 1 564 ? 8.193 4.507 11.318 1.00 94.56 564 GLU A O 1
ATOM 4288 N N . PRO A 1 565 ? 6.922 5.899 10.089 1.00 94.50 565 PRO A N 1
ATOM 4289 C CA . PRO A 1 565 ? 7.321 7.094 10.824 1.00 94.50 565 PRO A CA 1
ATOM 4290 C C . PRO A 1 565 ? 6.783 7.061 12.256 1.00 94.50 565 PRO A C 1
ATOM 4292 O O . PRO A 1 565 ? 5.643 6.676 12.504 1.00 94.50 565 PRO A O 1
ATOM 4295 N N . ILE A 1 566 ? 7.597 7.501 13.215 1.00 94.44 566 ILE A N 1
ATOM 4296 C CA . ILE A 1 566 ? 7.169 7.703 14.602 1.00 94.44 566 ILE A CA 1
ATOM 4297 C C . ILE A 1 566 ? 6.715 9.163 14.735 1.00 94.44 566 ILE A C 1
ATOM 4299 O O . ILE A 1 566 ? 7.571 10.049 14.620 1.00 94.44 566 ILE A O 1
ATOM 4303 N N . PRO A 1 567 ? 5.429 9.452 15.020 1.00 93.00 567 PRO A N 1
ATOM 4304 C CA . PRO A 1 567 ? 4.961 10.822 15.202 1.00 93.00 567 PRO A CA 1
ATOM 4305 C C . PRO A 1 567 ? 5.800 11.572 16.228 1.00 93.00 567 PRO A C 1
ATOM 4307 O O . PRO A 1 567 ? 6.114 11.041 17.301 1.00 93.00 567 PRO A O 1
ATOM 4310 N N . ALA A 1 568 ? 6.202 12.800 15.901 1.00 90.00 568 ALA A N 1
ATOM 4311 C CA . ALA A 1 568 ? 6.803 13.660 16.904 1.00 90.00 568 ALA A CA 1
ATOM 4312 C C . ALA A 1 568 ? 5.768 13.938 18.001 1.00 90.00 568 ALA A C 1
ATOM 4314 O O . ALA A 1 568 ? 4.614 14.263 17.724 1.00 90.00 568 ALA A O 1
ATOM 4315 N N . ARG A 1 569 ? 6.175 13.814 19.267 1.00 81.88 569 ARG A N 1
ATOM 4316 C CA . ARG A 1 569 ? 5.394 14.410 20.351 1.00 81.88 569 ARG A CA 1
ATOM 4317 C C . ARG A 1 569 ? 5.560 15.908 20.175 1.00 81.88 569 ARG A C 1
ATOM 4319 O O . ARG A 1 569 ? 6.694 16.384 20.211 1.00 81.88 569 ARG A O 1
ATOM 4326 N N . ALA A 1 570 ? 4.472 16.627 19.914 1.00 59.53 570 ALA A N 1
ATOM 4327 C CA . ALA A 1 570 ? 4.530 18.073 20.019 1.00 59.53 570 ALA A CA 1
ATOM 4328 C C . ALA A 1 570 ? 5.124 18.393 21.398 1.00 59.53 570 ALA A C 1
ATOM 4330 O O . ALA A 1 570 ? 4.716 17.791 22.397 1.00 59.53 570 ALA A O 1
ATOM 4331 N N . ALA A 1 571 ? 6.102 19.301 21.458 1.00 40.19 571 ALA A N 1
ATOM 4332 C CA . ALA A 1 571 ? 6.277 20.035 22.697 1.00 40.19 571 ALA A CA 1
ATOM 4333 C C . ALA A 1 571 ? 4.899 20.643 22.951 1.00 40.19 571 ALA A C 1
ATOM 4335 O O . ALA A 1 571 ? 4.386 21.371 22.100 1.00 40.19 571 ALA A O 1
ATOM 4336 N N . VAL A 1 572 ? 4.242 20.229 24.033 1.00 33.31 572 VAL A N 1
ATOM 4337 C CA . VAL A 1 572 ? 3.089 20.976 24.517 1.00 33.31 572 VAL A CA 1
ATOM 4338 C C . VAL A 1 572 ? 3.641 22.385 24.673 1.00 33.31 572 VAL A C 1
ATOM 4340 O O . VAL A 1 572 ? 4.603 22.570 25.415 1.00 33.31 572 VAL A O 1
ATOM 4343 N N . ASN A 1 573 ? 3.173 23.321 23.847 1.00 30.14 573 ASN A N 1
ATOM 4344 C CA . ASN A 1 573 ? 3.463 24.724 24.084 1.00 30.14 573 ASN A CA 1
ATOM 4345 C C . ASN A 1 573 ? 2.985 24.980 25.519 1.00 30.14 573 ASN A C 1
ATOM 4347 O O . ASN A 1 573 ? 1.790 24.815 25.776 1.00 30.14 573 ASN A O 1
ATOM 4351 N N . ASP A 1 574 ? 3.929 25.244 26.425 1.00 29.72 574 ASP A N 1
ATOM 4352 C CA . ASP A 1 574 ? 3.651 25.724 27.782 1.00 29.72 574 ASP A CA 1
ATOM 4353 C C . ASP A 1 574 ? 2.802 27.002 27.736 1.00 29.72 574 ASP A C 1
ATOM 4355 O O . ASP A 1 574 ? 3.062 27.859 26.851 1.00 29.72 574 ASP A O 1
#

Foldseek 3Di:
DDDDDDDDPDDPDDQDPLLVVLLVVQQQPDAQLGGVVLLVADPLLSSLQSLLVLQLVVLVVLDDDDDDQPFDDDPPDDPDPPPDDVVSVVVVVCVVVVPDQLRQPCDDVDHRPRDDPLLVVLLSCLNPVFQLVSLLVVLVVPLDLVVCVNSPQLVVQLQQKDFPVRHGQNNVSSVPPDPDRGDSVRIARDQAFDLWAFDFQQQPFAFPWWEWEAFDNRNQSDALLQGPVNCRVVTPQYEYEADPDDDPPHNYFHFHDGADLFQQFAFAWTDNLPFIETEGELARADDLLLNNGDVNSRRSSVRCVVVVRHHYDYLSAGTTRLQWGWDAWLVGAIEIEGESSSLSNRSSSRADSVSSQVSVCSSNNGPYYDYAHASHDGVLLQWGWHAFNNTIAIEGEDQLLLLQLLLCLVPVHGQPDLVSLVVSLVVLVPDDDDLSSSSNNVSSLLNCLVVCLVPPVVVDDSSSVSSSVSSVVSVVSSVVVQVSVVVVVHNYHYFHWDLGNLQTDEFSSWRHHNAETEGEHQDPSSVVSRVVSQCVCPPRNHHYYYRHNNVVSNVSHTPNRSIHGHGDSPPPPD